Protein AF-A0A2P1PR26-F1 (afdb_monomer_lite)

Structure (mmCIF, N/CA/C/O backbone):
data_AF-A0A2P1PR26-F1
#
_entry.id   AF-A0A2P1PR26-F1
#
loop_
_atom_site.group_PDB
_atom_site.id
_atom_site.type_symbol
_atom_site.label_atom_id
_atom_site.label_alt_id
_atom_site.label_comp_id
_atom_site.label_asym_id
_atom_site.label_entity_id
_atom_site.label_seq_id
_atom_site.pdbx_PDB_ins_code
_atom_site.Cartn_x
_atom_site.Cartn_y
_atom_site.Cartn_z
_atom_site.occupancy
_atom_site.B_iso_or_equiv
_atom_site.auth_seq_id
_atom_site.auth_comp_id
_atom_site.auth_asym_id
_atom_site.auth_atom_id
_atom_site.pdbx_PDB_model_num
ATOM 1 N N . MET A 1 1 ? -4.638 -32.022 19.976 1.00 33.22 1 MET A N 1
ATOM 2 C CA . MET A 1 1 ? -5.809 -31.656 20.800 1.00 33.22 1 MET A CA 1
ATOM 3 C C . MET A 1 1 ? -5.301 -30.823 21.968 1.00 33.22 1 MET A C 1
ATOM 5 O O . MET A 1 1 ? -4.911 -31.381 22.983 1.00 33.22 1 MET A O 1
ATOM 9 N N . SER A 1 2 ? -5.174 -29.509 21.768 1.00 30.62 2 SER A N 1
ATOM 10 C CA . SER A 1 2 ? -4.837 -28.569 22.843 1.00 30.62 2 SER A CA 1
ATOM 11 C C . SER A 1 2 ? -6.122 -28.278 23.609 1.00 30.62 2 SER A C 1
ATOM 13 O O . SER A 1 2 ? -7.135 -27.938 23.000 1.00 30.62 2 SER A O 1
ATOM 15 N N . THR A 1 3 ? -6.115 -28.492 24.920 1.00 32.38 3 THR A N 1
ATOM 16 C CA . THR A 1 3 ? -7.235 -28.175 25.805 1.00 32.38 3 THR A CA 1
ATOM 17 C C . THR A 1 3 ? -7.369 -26.658 25.878 1.00 32.38 3 THR A C 1
ATOM 19 O O . THR A 1 3 ? -6.670 -26.008 26.657 1.00 32.38 3 THR A O 1
ATOM 22 N N . GLY A 1 4 ? -8.224 -26.104 25.015 1.00 33.53 4 GLY A N 1
ATOM 23 C CA . GLY A 1 4 ? -8.530 -24.682 24.958 1.00 33.53 4 GLY A CA 1
ATOM 24 C C . GLY A 1 4 ? -8.942 -24.176 26.334 1.00 33.53 4 GLY A C 1
ATOM 25 O O . GLY A 1 4 ? -9.923 -24.638 26.918 1.00 33.53 4 GLY A O 1
ATOM 26 N N . LYS A 1 5 ? -8.155 -23.239 26.860 1.00 32.62 5 LYS A N 1
ATOM 27 C CA . LYS A 1 5 ? -8.546 -22.401 27.990 1.00 32.62 5 LYS A CA 1
ATOM 28 C C . LYS A 1 5 ? -9.882 -21.750 27.590 1.00 32.62 5 LYS A C 1
ATOM 30 O O . LYS A 1 5 ? -9.947 -21.219 26.483 1.00 32.62 5 LYS A O 1
ATOM 35 N N . PRO A 1 6 ? -10.950 -21.836 28.400 1.00 39.59 6 PRO A N 1
ATOM 36 C CA . PRO A 1 6 ? -12.217 -21.220 28.031 1.00 39.59 6 PRO A CA 1
ATOM 37 C C . PRO A 1 6 ? -11.981 -19.723 27.828 1.00 39.59 6 PRO A C 1
ATOM 39 O O . PRO A 1 6 ? -11.476 -19.065 28.742 1.00 39.59 6 PRO A O 1
ATOM 42 N N . ALA A 1 7 ? -12.299 -19.228 26.628 1.00 46.88 7 ALA A N 1
ATOM 43 C CA . ALA A 1 7 ? -12.240 -17.811 26.299 1.00 46.88 7 ALA A CA 1
ATOM 44 C C . ALA A 1 7 ? -12.967 -17.028 27.395 1.00 46.88 7 ALA A C 1
ATOM 46 O O . ALA A 1 7 ? -14.064 -17.412 27.822 1.00 46.88 7 ALA A O 1
ATOM 47 N N . VAL A 1 8 ? -12.335 -15.974 27.910 1.00 46.16 8 VAL A N 1
ATOM 48 C CA . VAL A 1 8 ? -12.937 -15.162 28.968 1.00 46.16 8 VAL A CA 1
ATOM 49 C C . VAL A 1 8 ? -14.119 -14.414 28.358 1.00 46.16 8 VAL A C 1
ATOM 51 O O . VAL A 1 8 ? -13.965 -13.380 27.721 1.00 46.16 8 VAL A O 1
ATOM 54 N N . THR A 1 9 ? -15.324 -14.954 28.528 1.00 49.69 9 THR A N 1
ATOM 55 C CA . THR A 1 9 ? -16.550 -14.331 28.030 1.00 49.69 9 THR A CA 1
ATOM 56 C C . THR A 1 9 ? -16.823 -13.001 28.733 1.00 49.69 9 THR A C 1
ATOM 58 O O . THR A 1 9 ? -16.789 -12.908 29.963 1.00 49.69 9 THR A O 1
ATOM 61 N N . LEU A 1 10 ? -17.192 -12.004 27.924 1.00 50.94 10 LEU A N 1
ATOM 62 C CA . LEU A 1 10 ? -17.549 -10.612 28.235 1.00 50.94 10 LEU A CA 1
ATOM 63 C C . LEU A 1 10 ? -18.523 -10.384 29.405 1.00 50.94 10 LEU A C 1
ATOM 65 O O . LEU A 1 10 ? -18.622 -9.265 29.901 1.00 50.94 10 LEU A O 1
ATOM 69 N N . SER A 1 11 ? -19.222 -11.412 29.894 1.00 53.81 11 SER A N 1
ATOM 70 C CA . SER A 1 11 ? -20.139 -11.326 31.042 1.00 53.81 11 SER A CA 1
ATOM 71 C C . SER A 1 11 ? -19.455 -10.963 32.374 1.00 53.81 11 SER A C 1
ATOM 73 O O . SER A 1 11 ? -20.110 -10.971 33.415 1.00 53.81 11 SER A O 1
ATOM 75 N N . ARG A 1 12 ? -18.141 -10.694 32.367 1.00 53.62 12 ARG A N 1
ATOM 76 C CA . ARG A 1 12 ? -17.343 -10.280 33.530 1.00 53.62 12 ARG A CA 1
ATOM 77 C C . ARG A 1 12 ? -16.751 -8.868 33.429 1.00 53.62 12 ARG A C 1
ATOM 79 O O . ARG A 1 12 ? -16.277 -8.376 34.446 1.00 53.62 12 ARG A O 1
ATOM 86 N N . LEU A 1 13 ? -16.801 -8.208 32.267 1.00 61.81 13 LEU A N 1
ATOM 87 C CA . LEU A 1 13 ? -16.310 -6.832 32.099 1.00 61.81 13 LEU A CA 1
ATOM 88 C C . LEU A 1 13 ? -17.383 -5.843 32.584 1.00 61.81 13 LEU A C 1
ATOM 90 O O . LEU A 1 13 ? -18.124 -5.272 31.789 1.00 61.81 13 LEU A O 1
ATOM 94 N N . ASN A 1 14 ? -17.510 -5.707 33.906 1.00 64.62 14 ASN A N 1
ATOM 95 C CA . ASN A 1 14 ? -18.447 -4.772 34.548 1.00 64.62 14 ASN A CA 1
ATOM 96 C C . ASN A 1 14 ? -17.747 -3.527 35.115 1.00 64.62 14 ASN A C 1
ATOM 98 O O . ASN A 1 14 ? -18.415 -2.618 35.603 1.00 64.62 14 ASN A O 1
ATOM 102 N N . HIS A 1 15 ? -16.415 -3.493 35.080 1.00 76.81 15 HIS A N 1
ATOM 103 C CA . HIS A 1 15 ? -15.617 -2.365 35.539 1.00 76.81 15 HIS A CA 1
ATOM 104 C C . HIS A 1 15 ? -15.183 -1.525 34.342 1.00 76.81 15 HIS A C 1
ATOM 106 O O . HIS A 1 15 ? -14.736 -2.077 33.336 1.00 76.81 15 HIS A O 1
ATOM 112 N N . SER A 1 16 ? -15.317 -0.198 34.452 1.00 80.12 16 SER A N 1
ATOM 113 C CA . SER A 1 16 ? -14.975 0.724 33.367 1.00 80.12 16 SER A CA 1
ATOM 114 C C . SER A 1 16 ? -13.542 0.505 32.897 1.00 80.12 16 SER A C 1
ATOM 116 O O . SER A 1 16 ? -13.341 0.244 31.718 1.00 80.12 16 SER A O 1
ATOM 118 N N . GLY A 1 17 ? -12.579 0.435 33.821 1.00 83.69 17 GLY A N 1
ATOM 119 C CA . GLY A 1 17 ? -11.166 0.186 33.514 1.00 83.69 17 GLY A CA 1
ATOM 120 C C . GLY A 1 17 ? -10.899 -1.021 32.603 1.00 83.69 17 GLY A C 1
ATOM 121 O O . GLY A 1 17 ? -10.114 -0.899 31.664 1.00 83.69 17 GLY A O 1
ATOM 122 N N . ASP A 1 18 ? -11.590 -2.148 32.805 1.00 86.50 18 ASP A N 1
ATOM 123 C CA . ASP A 1 18 ? -11.387 -3.337 31.968 1.00 86.50 18 ASP A CA 1
ATOM 124 C C . ASP A 1 18 ? -11.965 -3.142 30.551 1.00 86.50 18 ASP A C 1
ATOM 126 O O . ASP A 1 18 ? -11.396 -3.623 29.571 1.00 86.50 18 ASP A O 1
ATOM 130 N N . ILE A 1 19 ? -13.076 -2.404 30.420 1.00 87.69 19 ILE A N 1
ATOM 131 C CA . ILE A 1 19 ? -13.671 -2.046 29.120 1.00 87.69 19 ILE A CA 1
ATOM 132 C C . ILE A 1 19 ? -12.750 -1.094 28.355 1.00 87.69 19 ILE A C 1
ATOM 134 O O . ILE A 1 19 ? -12.539 -1.298 27.161 1.00 87.69 19 ILE A O 1
ATOM 138 N N . ILE A 1 20 ? -12.174 -0.092 29.031 1.00 88.94 20 ILE A N 1
ATOM 139 C CA . ILE A 1 20 ? -11.206 0.838 28.431 1.00 88.94 20 ILE A CA 1
ATOM 140 C C . ILE A 1 20 ? -9.972 0.082 27.940 1.00 88.94 20 ILE A C 1
ATOM 142 O O . ILE A 1 20 ? -9.542 0.262 26.802 1.00 88.94 20 ILE A O 1
ATOM 146 N N . GLN A 1 21 ? -9.423 -0.801 28.778 1.00 91.06 21 GLN A N 1
ATOM 147 C CA . GLN A 1 21 ? -8.259 -1.604 28.419 1.00 91.06 21 GLN A CA 1
ATOM 148 C C . GLN A 1 21 ? -8.547 -2.495 27.207 1.00 91.06 21 GLN A C 1
ATOM 150 O O . GLN A 1 21 ? -7.741 -2.541 26.276 1.00 91.06 21 GLN A O 1
ATOM 155 N N . ALA A 1 22 ? -9.698 -3.173 27.198 1.00 93.62 22 ALA A N 1
ATOM 156 C CA . ALA A 1 22 ? -10.130 -3.972 26.061 1.00 93.62 22 ALA A CA 1
ATOM 157 C C . ALA A 1 22 ? -10.267 -3.106 24.802 1.00 93.62 22 ALA A C 1
ATOM 159 O O . ALA A 1 22 ? -9.750 -3.479 23.752 1.00 93.62 22 ALA A O 1
ATOM 160 N N . LEU A 1 23 ? -10.913 -1.940 24.901 1.00 93.94 23 LEU A N 1
ATOM 161 C CA . LEU A 1 23 ? -11.103 -1.028 23.776 1.00 93.94 23 LEU A CA 1
ATOM 162 C C . LEU A 1 23 ? -9.766 -0.570 23.187 1.00 93.94 23 LEU A C 1
ATOM 164 O O . LEU A 1 23 ? -9.585 -0.669 21.980 1.00 93.94 23 LEU A O 1
ATOM 168 N N . HIS A 1 24 ? -8.813 -0.133 24.013 1.00 95.12 24 HIS A N 1
ATOM 169 C CA . HIS A 1 24 ? -7.485 0.269 23.538 1.00 95.12 24 HIS A CA 1
ATOM 170 C C . HIS A 1 24 ? -6.761 -0.877 22.825 1.00 95.12 24 HIS A C 1
ATOM 172 O O . HIS A 1 24 ? -6.172 -0.664 21.768 1.00 95.12 24 HIS A O 1
ATOM 178 N N . ALA A 1 25 ? -6.852 -2.104 23.351 1.00 96.94 25 ALA A N 1
ATOM 179 C CA . ALA A 1 25 ? -6.265 -3.270 22.696 1.00 96.94 25 ALA A CA 1
ATOM 180 C C . ALA A 1 25 ? -6.891 -3.532 21.312 1.00 96.94 25 ALA A C 1
ATOM 182 O O . ALA A 1 25 ? -6.170 -3.831 20.365 1.00 96.94 25 ALA A O 1
ATOM 183 N N . HIS A 1 26 ? -8.208 -3.353 21.170 1.00 98.19 26 HIS A N 1
ATOM 184 C CA . HIS A 1 26 ? -8.902 -3.503 19.887 1.00 98.19 26 HIS A CA 1
ATOM 185 C C . HIS A 1 26 ? -8.600 -2.363 18.908 1.00 98.19 26 HIS A C 1
ATOM 187 O O . HIS A 1 26 ? -8.410 -2.617 17.725 1.00 98.19 26 HIS A O 1
ATOM 193 N N . LEU A 1 27 ? -8.498 -1.122 19.393 1.00 97.81 27 LEU A N 1
ATOM 194 C CA . LEU A 1 27 ? -8.115 0.038 18.583 1.00 97.81 27 LEU A CA 1
ATOM 195 C C . LEU A 1 27 ? -6.685 -0.096 18.037 1.00 97.81 27 LEU A C 1
ATOM 197 O O . LEU A 1 27 ? -6.436 0.216 16.874 1.00 97.81 27 LEU A O 1
ATOM 201 N N . SER A 1 28 ? -5.753 -0.610 18.845 1.00 98.06 28 SER A N 1
ATOM 202 C CA . SER A 1 28 ? -4.417 -0.973 18.363 1.00 98.06 28 SER A CA 1
ATOM 203 C C . SER A 1 28 ? -4.467 -2.123 17.356 1.00 98.06 28 SER A C 1
ATOM 205 O O . SER A 1 28 ? -3.770 -2.070 16.348 1.00 98.06 28 SER A O 1
ATOM 207 N N . ALA A 1 29 ? -5.303 -3.136 17.599 1.00 98.44 29 ALA A N 1
ATOM 208 C CA . ALA A 1 29 ? -5.420 -4.306 16.733 1.00 98.44 29 ALA A CA 1
ATOM 209 C C . ALA A 1 29 ? -5.960 -3.981 15.338 1.00 98.44 29 ALA A C 1
ATOM 211 O O . ALA A 1 29 ? -5.406 -4.478 14.360 1.00 98.44 29 ALA A O 1
ATOM 212 N N . ILE A 1 30 ? -6.982 -3.119 15.228 1.00 98.44 30 ILE A N 1
ATOM 213 C CA . ILE A 1 30 ? -7.450 -2.663 13.912 1.00 98.44 30 ILE A CA 1
ATOM 214 C C . ILE A 1 30 ? -6.331 -1.913 13.181 1.00 98.44 30 ILE A C 1
ATOM 216 O O . ILE A 1 30 ? -6.073 -2.198 12.029 1.00 98.44 30 ILE A O 1
ATOM 220 N N . CYS A 1 31 ? -5.551 -1.052 13.842 1.00 98.62 31 CYS A N 1
ATOM 221 C CA . CYS A 1 31 ? -4.418 -0.402 13.168 1.00 98.62 31 CYS A CA 1
ATOM 222 C C . CYS A 1 31 ? -3.338 -1.410 12.736 1.00 98.62 31 CYS A C 1
ATOM 224 O O . CYS A 1 31 ? -2.743 -1.266 11.671 1.00 98.62 31 CYS A O 1
ATOM 226 N N . ALA A 1 32 ? -3.073 -2.424 13.561 1.00 98.19 32 ALA A N 1
ATOM 227 C CA . ALA A 1 32 ? -2.062 -3.434 13.287 1.00 98.19 32 ALA A CA 1
ATOM 228 C C . ALA A 1 32 ? -2.414 -4.319 12.085 1.00 98.19 32 ALA A C 1
ATOM 230 O O . ALA A 1 32 ? -1.528 -4.580 11.270 1.00 98.19 32 ALA A O 1
ATOM 231 N N . VAL A 1 33 ? -3.671 -4.768 11.963 1.00 98.00 33 VAL A N 1
ATOM 232 C CA . VAL A 1 33 ? -4.089 -5.613 10.833 1.00 98.00 33 VAL A CA 1
ATOM 233 C C . VAL A 1 33 ? -4.034 -4.834 9.516 1.00 98.00 33 VAL A C 1
ATOM 235 O O . VAL A 1 33 ? -3.383 -5.306 8.589 1.00 98.00 33 VAL A O 1
ATOM 238 N N . GLU A 1 34 ? -4.553 -3.599 9.482 1.00 98.31 34 GLU A N 1
ATOM 239 C CA . GLU A 1 34 ? -4.516 -2.733 8.287 1.00 98.31 34 GLU A CA 1
ATOM 240 C C . GLU A 1 34 ? -3.081 -2.358 7.880 1.00 98.31 34 GLU A C 1
ATOM 242 O O . GLU A 1 34 ? -2.762 -2.176 6.708 1.00 98.31 34 GLU A O 1
ATOM 247 N N . PHE A 1 35 ? -2.164 -2.215 8.843 1.00 97.88 35 PHE A N 1
ATOM 248 C CA . PHE A 1 35 ? -0.763 -1.974 8.506 1.00 97.88 35 PHE A CA 1
ATOM 249 C C . PHE A 1 35 ? -0.066 -3.237 7.991 1.00 97.88 35 PHE A C 1
ATOM 251 O O . PHE A 1 35 ? 0.737 -3.150 7.064 1.00 97.88 35 PHE A O 1
ATOM 258 N N . TYR A 1 36 ? -0.357 -4.407 8.567 1.00 97.44 36 TYR A N 1
ATOM 259 C CA . TYR A 1 36 ? 0.249 -5.678 8.161 1.00 97.44 36 TYR A CA 1
ATOM 260 C C . TYR A 1 36 ? -0.079 -6.038 6.704 1.00 97.44 36 TYR A C 1
ATOM 262 O O . TYR A 1 36 ? 0.784 -6.543 5.979 1.00 97.44 36 TYR A O 1
ATOM 270 N N . THR A 1 37 ? -1.300 -5.755 6.247 1.00 97.75 37 THR A N 1
ATOM 271 C CA . THR A 1 37 ? -1.731 -6.028 4.869 1.00 97.75 37 THR A CA 1
ATOM 272 C C . THR A 1 37 ? -0.961 -5.193 3.844 1.00 97.75 37 THR A C 1
ATOM 274 O O . THR A 1 37 ? -0.640 -5.703 2.772 1.00 97.75 37 THR A O 1
ATOM 277 N N . ILE A 1 38 ? -0.546 -3.958 4.161 1.00 97.38 38 ILE A N 1
ATOM 278 C CA . ILE A 1 38 ? 0.133 -3.066 3.203 1.00 97.38 38 ILE A CA 1
ATOM 279 C C . ILE A 1 38 ? 1.434 -3.685 2.633 1.00 97.38 38 ILE A C 1
ATOM 281 O O . ILE A 1 38 ? 1.502 -3.870 1.411 1.00 97.38 38 ILE A O 1
ATOM 285 N N . PRO A 1 39 ? 2.474 -4.046 3.423 1.00 97.19 39 PRO A N 1
ATOM 286 C CA . PRO A 1 39 ? 3.694 -4.643 2.872 1.00 97.19 39 PRO A CA 1
ATOM 287 C C . PRO A 1 39 ? 3.450 -6.003 2.212 1.00 97.19 39 PRO A C 1
ATOM 289 O O . PRO A 1 39 ? 4.059 -6.301 1.178 1.00 97.19 39 PRO A O 1
ATOM 292 N N . LEU A 1 40 ? 2.530 -6.806 2.758 1.00 97.25 40 LEU A N 1
ATOM 293 C CA . LEU A 1 40 ? 2.134 -8.092 2.184 1.00 97.25 40 LEU A CA 1
ATOM 294 C C . LEU A 1 40 ? 1.559 -7.911 0.770 1.00 97.25 40 LEU A C 1
ATOM 296 O O . LEU A 1 40 ? 2.005 -8.559 -0.181 1.00 97.25 40 LEU A O 1
ATOM 300 N N . TYR A 1 41 ? 0.613 -6.985 0.612 1.00 97.75 41 TYR A N 1
ATOM 301 C CA . TYR A 1 41 ? -0.133 -6.784 -0.628 1.00 97.75 41 TYR A CA 1
ATOM 302 C C . TYR A 1 41 ? 0.738 -6.107 -1.683 1.00 97.75 41 TYR A C 1
ATOM 304 O O . TYR A 1 41 ? 0.677 -6.476 -2.860 1.00 97.75 41 TYR A O 1
ATOM 312 N N . LEU A 1 42 ? 1.593 -5.157 -1.282 1.00 96.69 42 LEU A N 1
ATOM 313 C CA . LEU A 1 42 ? 2.578 -4.545 -2.176 1.00 96.69 42 LEU A CA 1
ATOM 314 C C . LEU A 1 42 ? 3.603 -5.574 -2.666 1.00 96.69 42 LEU A C 1
ATOM 316 O O . LEU A 1 42 ? 3.912 -5.590 -3.857 1.00 96.69 42 LEU A O 1
ATOM 320 N N . THR A 1 43 ? 4.081 -6.465 -1.793 1.00 97.12 43 THR A N 1
ATOM 321 C CA . THR A 1 43 ? 5.044 -7.513 -2.171 1.00 97.12 43 THR A CA 1
ATOM 322 C C . THR A 1 43 ? 4.473 -8.460 -3.215 1.00 97.12 43 THR A C 1
ATOM 324 O O . THR A 1 43 ? 5.103 -8.673 -4.254 1.00 97.12 43 THR A O 1
ATOM 327 N N . ALA A 1 44 ? 3.254 -8.951 -2.985 1.00 96.56 44 ALA A N 1
ATOM 328 C CA . ALA A 1 44 ? 2.531 -9.774 -3.944 1.00 96.56 44 ALA A CA 1
ATOM 329 C C . ALA A 1 44 ? 2.300 -9.013 -5.262 1.00 96.56 44 ALA A C 1
ATOM 331 O O . ALA A 1 44 ? 2.679 -9.478 -6.339 1.00 96.56 44 ALA A O 1
ATOM 332 N N . THR A 1 45 ? 1.751 -7.800 -5.186 1.00 94.25 45 THR A N 1
ATOM 333 C CA . THR A 1 45 ? 1.396 -6.969 -6.349 1.00 94.25 45 THR A CA 1
ATOM 334 C C . THR A 1 45 ? 2.587 -6.609 -7.233 1.00 94.25 45 THR A C 1
ATOM 336 O O . THR A 1 45 ? 2.440 -6.528 -8.449 1.00 94.25 45 THR A O 1
ATOM 339 N N . TYR A 1 46 ? 3.768 -6.389 -6.663 1.00 93.38 46 TYR A N 1
ATOM 340 C CA . TYR A 1 46 ? 4.963 -6.007 -7.419 1.00 93.38 46 TYR A CA 1
ATOM 341 C C . TYR A 1 46 ? 5.829 -7.196 -7.864 1.00 93.38 46 TYR A C 1
ATOM 343 O O . TYR A 1 46 ? 6.914 -6.990 -8.400 1.00 93.38 46 TYR A O 1
ATOM 351 N N . SER A 1 47 ? 5.341 -8.431 -7.717 1.00 94.56 47 SER A N 1
ATOM 352 C CA . SER A 1 47 ? 6.056 -9.655 -8.120 1.00 94.56 47 SER A CA 1
ATOM 353 C C . SER A 1 47 ? 6.078 -9.954 -9.626 1.00 94.56 47 SER A C 1
ATOM 355 O O . SER A 1 47 ? 6.638 -10.968 -10.046 1.00 94.56 47 SER A O 1
ATOM 357 N N . PHE A 1 48 ? 5.478 -9.099 -10.457 1.00 85.31 48 PHE A N 1
ATOM 358 C CA . PHE A 1 48 ? 5.461 -9.262 -11.914 1.00 85.31 48 PHE A CA 1
ATOM 359 C C . PHE A 1 48 ? 6.879 -9.160 -12.498 1.00 85.31 48 PHE A C 1
ATOM 361 O O . PHE A 1 48 ? 7.665 -8.301 -12.096 1.00 85.31 48 PHE A O 1
ATOM 368 N N . SER A 1 49 ? 7.193 -10.017 -13.469 1.00 77.81 49 SER A N 1
ATOM 369 C CA . SER A 1 49 ? 8.472 -10.005 -14.184 1.00 77.81 49 SER A CA 1
ATOM 370 C C . SER A 1 49 ? 8.550 -8.856 -15.186 1.00 77.81 49 SER A C 1
ATOM 372 O O . SER A 1 49 ? 7.525 -8.320 -15.632 1.00 77.81 49 SER A O 1
ATOM 374 N N . VAL A 1 50 ? 9.769 -8.519 -15.616 1.00 67.44 50 VAL A N 1
ATOM 375 C CA . VAL A 1 50 ? 9.991 -7.496 -16.654 1.00 67.44 50 VAL A CA 1
ATOM 376 C C . VAL A 1 50 ? 9.308 -7.885 -17.970 1.00 67.44 50 VAL A C 1
ATOM 378 O O . VAL A 1 50 ? 8.751 -7.033 -18.667 1.00 67.44 50 VAL A O 1
ATOM 381 N N . ALA A 1 51 ? 9.274 -9.183 -18.283 1.00 65.19 51 ALA A N 1
ATOM 382 C CA . ALA A 1 51 ? 8.703 -9.705 -19.519 1.00 65.19 51 ALA A CA 1
ATOM 383 C C . ALA A 1 51 ? 7.201 -9.408 -19.675 1.00 65.19 51 ALA A C 1
ATOM 385 O O . ALA A 1 51 ? 6.715 -9.316 -20.803 1.00 65.19 51 ALA A O 1
ATOM 386 N N . THR A 1 52 ? 6.461 -9.213 -18.579 1.00 71.12 52 THR A N 1
ATOM 387 C CA . THR A 1 52 ? 5.014 -8.925 -18.631 1.00 71.12 52 THR A CA 1
ATOM 388 C C . THR A 1 52 ? 4.677 -7.641 -19.381 1.00 71.12 52 THR A C 1
ATOM 390 O O . THR A 1 52 ? 3.639 -7.580 -20.042 1.00 71.12 52 THR A O 1
ATOM 393 N N . GLY A 1 53 ? 5.581 -6.656 -19.369 1.00 65.44 53 GLY A N 1
ATOM 394 C CA . GLY A 1 53 ? 5.439 -5.420 -20.139 1.00 65.44 53 GLY A CA 1
ATOM 395 C C . GLY A 1 53 ? 5.441 -5.625 -21.658 1.00 65.44 53 GLY A C 1
ATOM 396 O O . GLY A 1 53 ? 4.995 -4.741 -22.383 1.00 65.44 53 GLY A O 1
ATOM 397 N N . ASN A 1 54 ? 5.896 -6.787 -22.144 1.00 61.91 54 ASN A N 1
ATOM 398 C CA . ASN A 1 54 ? 5.940 -7.116 -23.571 1.00 61.91 54 ASN A CA 1
ATOM 399 C C . ASN A 1 54 ? 4.638 -7.735 -24.093 1.00 61.91 54 ASN A C 1
ATOM 401 O O . ASN A 1 54 ? 4.443 -7.819 -25.306 1.00 61.91 54 ASN A O 1
ATOM 405 N N . SER A 1 55 ? 3.742 -8.185 -23.208 1.00 71.50 55 SER A N 1
ATOM 406 C CA . SER A 1 55 ? 2.434 -8.666 -23.647 1.00 71.50 55 SER A CA 1
ATOM 407 C C . SER A 1 55 ? 1.615 -7.492 -24.177 1.00 71.50 55 SER A C 1
ATOM 409 O O . SER A 1 55 ? 1.589 -6.416 -23.585 1.00 71.50 55 SER A O 1
ATOM 411 N N . SER A 1 56 ? 0.909 -7.693 -25.287 1.00 74.19 56 SER A N 1
ATOM 412 C CA . SER A 1 56 ? -0.038 -6.707 -25.830 1.00 74.19 56 SER A CA 1
ATOM 413 C C . SER A 1 56 ? -1.487 -7.183 -25.714 1.00 74.19 56 SER A C 1
ATOM 415 O O . SER A 1 56 ? -2.399 -6.508 -26.205 1.00 74.19 56 SER A O 1
ATOM 417 N N . TYR A 1 57 ? -1.702 -8.328 -25.049 1.00 81.19 57 TYR A N 1
ATOM 418 C CA . TYR A 1 57 ? -2.996 -8.987 -24.941 1.00 81.19 57 TYR A CA 1
ATOM 419 C C . TYR A 1 57 ? -4.044 -8.063 -24.327 1.00 81.19 57 TYR A C 1
ATOM 421 O O . TYR A 1 57 ? -3.912 -7.603 -23.191 1.00 81.19 57 TYR A O 1
ATOM 429 N N . GLN A 1 58 ? -5.091 -7.797 -25.103 1.00 85.00 58 GLN A N 1
ATOM 430 C CA . GLN A 1 58 ? -6.176 -6.908 -24.722 1.00 85.00 58 GLN A CA 1
ATOM 431 C C . GLN A 1 58 ? -7.284 -7.701 -24.035 1.00 85.00 58 GLN A C 1
ATOM 433 O O . GLN A 1 58 ? -7.996 -8.470 -24.676 1.00 85.00 58 GLN A O 1
ATOM 438 N N . TYR A 1 59 ? -7.455 -7.455 -22.746 1.00 82.75 59 TYR A N 1
ATOM 439 C CA . TYR A 1 59 ? -8.502 -8.006 -21.907 1.00 82.75 59 TYR A CA 1
ATOM 440 C C . TYR A 1 59 ? -9.661 -7.016 -21.766 1.00 82.75 59 TYR A C 1
ATOM 442 O O . TYR A 1 59 ? -9.456 -5.805 -21.640 1.00 82.75 59 TYR A O 1
ATOM 450 N N . VAL A 1 60 ? -10.888 -7.537 -21.784 1.00 83.38 60 VAL A N 1
ATOM 451 C CA . VAL A 1 60 ? -12.097 -6.779 -21.451 1.00 83.38 60 VAL A CA 1
ATOM 452 C C . VAL A 1 60 ? -12.558 -7.263 -20.080 1.00 83.38 60 VAL A C 1
ATOM 454 O O . VAL A 1 60 ? -13.141 -8.347 -20.000 1.00 83.38 60 VAL A O 1
ATOM 457 N N . PRO A 1 61 ? -12.299 -6.512 -18.997 1.00 76.88 61 PRO A N 1
ATOM 458 C CA . PRO A 1 61 ? -12.787 -6.910 -17.685 1.00 76.88 61 PRO A CA 1
ATOM 459 C C . PRO A 1 61 ? -14.311 -6.986 -17.683 1.00 76.88 61 PRO A C 1
ATOM 461 O O . PRO A 1 61 ? -15.000 -6.085 -18.162 1.00 76.88 61 PRO A O 1
ATOM 464 N N . LYS A 1 62 ? -14.831 -8.080 -17.124 1.00 73.75 62 LYS A N 1
ATOM 465 C CA . LYS A 1 62 ? -16.275 -8.283 -16.932 1.00 73.75 62 LYS A CA 1
ATOM 466 C C . LYS A 1 62 ? -16.848 -7.382 -15.834 1.00 73.75 62 LYS A C 1
ATOM 468 O O . LYS A 1 62 ? -18.047 -7.142 -15.793 1.00 73.75 62 LYS A O 1
ATOM 473 N N . GLU A 1 63 ? -15.973 -6.886 -14.971 1.00 69.81 63 GLU A N 1
ATOM 474 C CA . GLU A 1 63 ? -16.257 -6.089 -13.786 1.00 69.81 63 GLU A CA 1
ATOM 475 C C . GLU A 1 63 ? -15.612 -4.701 -13.947 1.00 69.81 63 GLU A C 1
ATOM 477 O O . GLU A 1 63 ? -14.389 -4.559 -13.999 1.00 69.81 63 GLU A O 1
ATOM 482 N N . ASN A 1 64 ? -16.443 -3.670 -14.105 1.00 69.50 64 ASN A N 1
ATOM 483 C CA . ASN A 1 64 ? -16.011 -2.277 -14.056 1.00 69.50 64 ASN A CA 1
ATOM 484 C C . ASN A 1 64 ? -17.139 -1.425 -13.481 1.00 69.50 64 ASN A C 1
ATOM 486 O O . ASN A 1 64 ? -18.221 -1.327 -14.065 1.00 69.50 64 ASN A O 1
ATOM 490 N N . CYS A 1 65 ? -16.848 -0.768 -12.366 1.00 74.12 65 CYS A N 1
ATOM 491 C CA . CYS A 1 65 ? -17.781 0.068 -11.619 1.00 74.12 65 CYS A CA 1
ATOM 492 C C . CYS A 1 65 ? -18.325 1.247 -12.425 1.00 74.12 65 CYS A C 1
ATOM 494 O O . CYS A 1 65 ? -19.439 1.706 -12.199 1.00 74.12 65 CYS A O 1
ATOM 496 N N . ASN A 1 66 ? -17.565 1.694 -13.425 1.00 68.44 66 ASN A N 1
ATOM 497 C CA . ASN A 1 66 ? -17.946 2.801 -14.295 1.00 68.44 66 ASN A CA 1
ATOM 498 C C . ASN A 1 66 ? -18.646 2.341 -15.588 1.00 68.44 66 ASN A C 1
ATOM 500 O O . ASN A 1 66 ? -18.785 3.131 -16.521 1.00 68.44 66 ASN A O 1
ATOM 504 N N . GLY A 1 67 ? -19.031 1.061 -15.696 1.00 62.09 67 GLY A N 1
ATOM 505 C CA . GLY A 1 67 ? -19.705 0.505 -16.878 1.00 62.09 67 GLY A CA 1
ATOM 506 C C . GLY A 1 67 ? -18.845 0.481 -18.151 1.00 62.09 67 GLY A C 1
ATOM 507 O O . GLY A 1 67 ? -19.351 0.221 -19.241 1.00 62.09 67 GLY A O 1
ATOM 508 N N . GLY A 1 68 ? -17.544 0.768 -18.036 1.00 59.34 68 GLY A N 1
ATOM 509 C CA . GLY A 1 68 ? -16.621 0.819 -19.163 1.00 59.34 68 GLY A CA 1
ATOM 510 C C . GLY A 1 68 ? -16.072 -0.560 -19.528 1.00 59.34 68 GLY A C 1
ATOM 511 O O . GLY A 1 68 ? -15.325 -1.160 -18.764 1.00 59.34 68 GLY A O 1
ATOM 512 N N . SER A 1 69 ? -16.348 -1.037 -20.738 1.00 62.12 69 SER A N 1
ATOM 513 C CA . SER A 1 69 ? -15.752 -2.257 -21.305 1.00 62.12 69 SER A CA 1
ATOM 514 C C . SER A 1 69 ? -14.484 -1.961 -22.122 1.00 62.12 69 SER A C 1
ATOM 516 O O . SER A 1 69 ? -14.240 -2.584 -23.159 1.00 62.12 69 SER A O 1
ATOM 518 N N . SER A 1 70 ? -13.701 -0.950 -21.726 1.00 68.25 70 SER A N 1
ATOM 519 C CA . SER A 1 70 ? -12.494 -0.576 -22.464 1.00 68.25 70 SER A CA 1
ATOM 520 C C . SER A 1 70 ? -11.458 -1.691 -22.377 1.00 68.25 70 SER A C 1
ATOM 522 O O . SER A 1 70 ? -11.103 -2.136 -21.284 1.00 68.25 70 SER A O 1
ATOM 524 N N . LYS A 1 71 ? -10.962 -2.110 -23.542 1.00 80.06 71 LYS A N 1
ATOM 525 C CA . LYS A 1 71 ? -9.831 -3.029 -23.656 1.00 80.06 71 LYS A CA 1
ATOM 526 C C . LYS A 1 71 ? -8.612 -2.448 -22.943 1.00 80.06 71 LYS A C 1
ATOM 528 O O . LYS A 1 71 ? -8.301 -1.271 -23.121 1.00 80.06 71 LYS A O 1
ATOM 533 N N . GLN A 1 72 ? -7.934 -3.276 -22.164 1.00 78.38 72 GLN A N 1
ATOM 534 C CA . GLN A 1 72 ? -6.672 -2.932 -21.517 1.00 78.38 72 GLN A CA 1
ATOM 535 C C . GLN A 1 72 ? -5.737 -4.136 -21.500 1.00 78.38 72 GLN A C 1
ATOM 537 O O . GLN A 1 72 ? -6.178 -5.270 -21.663 1.00 78.38 72 GLN A O 1
ATOM 542 N N . ASN A 1 73 ? -4.444 -3.905 -21.289 1.00 84.19 73 ASN A N 1
ATOM 543 C CA . ASN A 1 73 ? -3.491 -4.998 -21.130 1.00 84.19 73 ASN A CA 1
ATOM 544 C C . ASN A 1 73 ? -3.862 -5.875 -19.912 1.00 84.19 73 ASN A C 1
ATOM 546 O O . ASN A 1 73 ? -4.129 -5.337 -18.835 1.00 84.19 73 ASN A O 1
ATOM 550 N N . LEU A 1 74 ? -3.872 -7.206 -20.074 1.00 86.62 74 LEU A N 1
ATOM 551 C CA . LEU A 1 74 ? -4.271 -8.131 -19.002 1.00 86.62 74 LEU A CA 1
ATOM 552 C C . LEU A 1 74 ? -3.370 -8.032 -17.765 1.00 86.62 74 LEU A C 1
ATOM 554 O O . LEU A 1 74 ? -3.875 -7.876 -16.659 1.00 86.62 74 LEU A O 1
ATOM 558 N N . PHE A 1 75 ? -2.047 -8.107 -17.927 1.00 84.81 75 PHE A N 1
ATOM 559 C CA . PHE A 1 75 ? -1.123 -8.082 -16.788 1.00 84.81 75 PHE A CA 1
ATOM 560 C C . PHE A 1 75 ? -1.137 -6.731 -16.072 1.00 84.81 75 PHE A C 1
ATOM 562 O O . PHE A 1 75 ? -1.103 -6.690 -14.843 1.00 84.81 75 PHE A O 1
ATOM 569 N N . PHE A 1 76 ? -1.303 -5.636 -16.820 1.00 82.06 76 PHE A N 1
ATOM 570 C CA . PHE A 1 76 ? -1.578 -4.326 -16.242 1.00 82.06 76 PHE A CA 1
ATOM 571 C C . PHE A 1 76 ? -2.865 -4.349 -15.417 1.00 82.06 76 PHE A C 1
ATOM 573 O O . PHE A 1 76 ? -2.849 -3.908 -14.275 1.00 82.06 76 PHE A O 1
ATOM 580 N N . TRP A 1 77 ? -3.963 -4.901 -15.940 1.00 86.50 77 TRP A N 1
ATOM 581 C CA . TRP A 1 77 ? -5.212 -5.001 -15.184 1.00 86.50 77 TRP A CA 1
ATOM 582 C C . TRP A 1 77 ? -5.057 -5.808 -13.892 1.00 86.50 77 TRP A C 1
ATOM 584 O O . TRP A 1 77 ? -5.487 -5.326 -12.847 1.00 86.50 77 TRP A O 1
ATOM 594 N N . ILE A 1 78 ? -4.407 -6.979 -13.939 1.00 90.00 78 ILE A N 1
ATOM 595 C CA . ILE A 1 78 ? -4.164 -7.823 -12.754 1.00 90.00 78 ILE A CA 1
ATOM 596 C C . ILE A 1 78 ? -3.382 -7.022 -11.702 1.00 90.00 78 ILE A C 1
ATOM 598 O O . ILE A 1 78 ? -3.824 -6.921 -10.558 1.00 90.00 78 ILE A O 1
ATOM 602 N N . GLN A 1 79 ? -2.273 -6.388 -12.101 1.00 87.81 79 GLN A N 1
ATOM 603 C CA . GLN A 1 79 ? -1.449 -5.582 -11.198 1.00 87.81 79 GLN A CA 1
ATOM 604 C C . GLN A 1 79 ? -2.210 -4.374 -10.638 1.00 87.81 79 GLN A C 1
ATOM 606 O O . GLN A 1 79 ? -2.116 -4.080 -9.453 1.00 87.81 79 GLN A O 1
ATOM 611 N N . GLN A 1 80 ? -2.944 -3.634 -11.473 1.00 85.75 80 GLN A N 1
ATOM 612 C CA . GLN A 1 80 ? -3.667 -2.444 -11.022 1.00 85.75 80 GLN A CA 1
ATOM 613 C C . GLN A 1 80 ? -4.824 -2.795 -10.090 1.00 85.75 80 GLN A C 1
ATOM 615 O O . GLN A 1 80 ? -5.059 -2.076 -9.120 1.00 85.75 80 GLN A O 1
ATOM 620 N N . LYS A 1 81 ? -5.510 -3.911 -10.355 1.00 91.31 81 LYS A N 1
ATOM 621 C CA . LYS A 1 81 ? -6.578 -4.409 -9.495 1.00 91.31 81 LYS A CA 1
ATOM 622 C C . LYS A 1 81 ? -6.034 -4.805 -8.123 1.00 91.31 81 LYS A C 1
ATOM 624 O O . LYS A 1 81 ? -6.602 -4.363 -7.131 1.00 91.31 81 LYS A O 1
ATOM 629 N N . SER A 1 82 ? -4.917 -5.532 -8.033 1.00 94.88 82 SER A N 1
ATOM 630 C CA . SER A 1 82 ? -4.316 -5.858 -6.729 1.00 94.88 82 SER A CA 1
ATOM 631 C C . SER A 1 82 ? -3.709 -4.628 -6.034 1.00 94.88 82 SER A C 1
ATOM 633 O O . SER A 1 82 ? -3.895 -4.444 -4.835 1.00 94.88 82 SER A O 1
ATOM 635 N N . LEU A 1 83 ? -3.071 -3.718 -6.784 1.00 91.94 83 LEU A N 1
ATOM 636 C CA . LEU A 1 83 ? -2.531 -2.462 -6.245 1.00 91.94 83 LEU A CA 1
ATOM 637 C C . LEU A 1 83 ? -3.622 -1.565 -5.651 1.00 91.94 83 LEU A C 1
ATOM 639 O O . LEU A 1 83 ? -3.375 -0.880 -4.661 1.00 91.94 83 LEU A O 1
ATOM 643 N N . SER A 1 84 ? -4.817 -1.558 -6.252 1.00 93.00 84 SER A N 1
ATOM 644 C CA . SER A 1 84 ? -5.950 -0.776 -5.746 1.00 93.00 84 SER A CA 1
ATOM 645 C C . SER A 1 84 ? -6.332 -1.162 -4.316 1.00 93.00 84 SER A C 1
ATOM 647 O O . SER A 1 84 ? -6.695 -0.283 -3.539 1.00 93.00 84 SER A O 1
ATOM 649 N N . VAL A 1 85 ? -6.188 -2.448 -3.970 1.00 97.31 85 VAL A N 1
ATOM 650 C CA . VAL A 1 85 ? -6.450 -2.964 -2.624 1.00 97.31 85 VAL A CA 1
ATOM 651 C C . VAL A 1 85 ? -5.392 -2.448 -1.655 1.00 97.31 85 VAL A C 1
ATOM 653 O O . VAL A 1 85 ? -5.737 -1.757 -0.712 1.00 97.31 85 VAL A O 1
ATOM 656 N N . ALA A 1 86 ? -4.099 -2.625 -1.956 1.00 95.88 86 ALA A N 1
ATOM 657 C CA . ALA A 1 86 ? -3.012 -2.133 -1.097 1.00 95.88 86 ALA A CA 1
ATOM 658 C C . ALA A 1 86 ? -3.089 -0.617 -0.803 1.00 95.88 86 ALA A C 1
ATOM 660 O O . ALA A 1 86 ? -2.674 -0.158 0.257 1.00 95.88 86 ALA A O 1
ATOM 661 N N . VAL A 1 87 ? -3.607 0.182 -1.744 1.00 92.69 87 VAL A N 1
ATOM 662 C CA . VAL A 1 87 ? -3.838 1.623 -1.536 1.00 92.69 87 VAL A CA 1
ATOM 663 C C . VAL A 1 87 ? -5.062 1.890 -0.653 1.00 92.69 87 VAL A C 1
ATOM 665 O O . VAL A 1 87 ? -5.081 2.893 0.059 1.00 92.69 87 VAL A O 1
ATOM 668 N N . GLN A 1 88 ? -6.079 1.028 -0.695 1.00 96.25 88 GLN A N 1
ATOM 669 C CA . GLN A 1 88 ? -7.222 1.089 0.215 1.00 96.25 88 GLN A CA 1
ATOM 670 C C . GLN A 1 88 ? -6.842 0.682 1.640 1.00 96.25 88 GLN A C 1
ATOM 672 O O . GLN A 1 88 ? -7.233 1.407 2.545 1.00 96.25 88 GLN A O 1
ATOM 677 N N . GLU A 1 89 ? -5.961 -0.301 1.835 1.00 98.06 89 GLU A N 1
ATOM 678 C CA . GLU A 1 89 ? -5.410 -0.637 3.163 1.00 98.06 89 GLU A CA 1
ATOM 679 C C . GLU A 1 89 ? -4.730 0.573 3.835 1.00 98.06 89 GLU A C 1
ATOM 681 O O . GLU A 1 89 ? -4.902 0.849 5.020 1.00 98.06 89 GLU A O 1
ATOM 686 N N . MET A 1 90 ? -4.009 1.400 3.065 1.00 96.12 90 MET A N 1
ATOM 687 C CA . MET A 1 90 ? -3.430 2.652 3.585 1.00 96.12 90 MET A CA 1
ATOM 688 C C . MET A 1 90 ? -4.510 3.644 4.048 1.00 96.12 90 MET A C 1
ATOM 690 O O . MET A 1 90 ? -4.320 4.371 5.026 1.00 96.12 90 MET A O 1
ATOM 694 N N . TYR A 1 91 ? -5.642 3.696 3.342 1.00 97.12 91 TYR A N 1
ATOM 695 C CA . TYR A 1 91 ? -6.798 4.500 3.737 1.00 97.12 91 TYR A CA 1
ATOM 696 C C . TYR A 1 91 ? -7.505 3.899 4.962 1.00 97.12 91 TYR A C 1
ATOM 698 O O . TYR A 1 91 ? -7.925 4.647 5.847 1.00 97.12 91 TYR A O 1
ATOM 706 N N . HIS A 1 92 ? -7.580 2.573 5.070 1.00 98.38 92 HIS A N 1
ATOM 707 C CA . HIS A 1 92 ? -8.144 1.875 6.226 1.00 98.38 92 HIS A CA 1
ATOM 708 C C . HIS A 1 92 ? -7.321 2.107 7.484 1.00 98.38 92 HIS A C 1
ATOM 710 O O . HIS A 1 92 ? -7.891 2.433 8.522 1.00 98.38 92 HIS A O 1
ATOM 716 N N . LEU A 1 93 ? -5.992 2.099 7.376 1.00 98.25 93 LEU A N 1
ATOM 717 C CA . LEU A 1 93 ? -5.095 2.473 8.466 1.00 98.25 93 LEU A CA 1
ATOM 718 C C . LEU A 1 93 ? -5.357 3.903 8.969 1.00 98.25 93 LEU A C 1
ATOM 720 O O . LEU A 1 93 ? -5.368 4.150 10.178 1.00 98.25 93 LEU A O 1
ATOM 724 N N . GLN A 1 94 ? -5.621 4.849 8.058 1.00 97.44 94 GLN A N 1
ATOM 725 C CA . GLN A 1 94 ? -6.062 6.195 8.436 1.00 97.44 94 GLN A CA 1
ATOM 726 C C . GLN A 1 94 ? -7.410 6.177 9.152 1.00 97.44 94 GLN A C 1
ATOM 728 O O . GLN A 1 94 ? -7.546 6.809 10.200 1.00 97.44 94 GLN A O 1
ATOM 733 N N . CYS A 1 95 ? -8.388 5.437 8.631 1.00 98.00 95 CYS A N 1
ATOM 734 C CA . CYS A 1 95 ? -9.691 5.282 9.270 1.00 98.00 95 CYS A CA 1
ATOM 735 C C . CYS A 1 95 ? -9.553 4.720 10.694 1.00 98.00 95 CYS A C 1
ATOM 737 O O . CYS A 1 95 ? -10.094 5.302 11.633 1.00 98.00 95 CYS A O 1
ATOM 739 N N . ALA A 1 96 ? -8.789 3.640 10.863 1.00 98.31 96 ALA A N 1
ATOM 740 C CA . ALA A 1 96 ? -8.528 2.971 12.133 1.00 98.31 96 ALA A CA 1
ATOM 741 C C . ALA A 1 96 ? -7.882 3.916 13.156 1.00 98.31 96 ALA A C 1
ATOM 743 O O . ALA A 1 96 ? -8.398 4.085 14.265 1.00 98.31 96 ALA A O 1
ATOM 744 N N . SER A 1 97 ? -6.809 4.607 12.755 1.00 97.94 97 SER A N 1
ATOM 745 C CA . SER A 1 97 ? -6.136 5.590 13.608 1.00 97.94 97 SER A CA 1
ATOM 746 C C . SER A 1 97 ? -7.064 6.734 14.006 1.00 97.94 97 SER A C 1
ATOM 748 O O . SER A 1 97 ? -7.021 7.194 15.145 1.00 97.94 97 SER A O 1
ATOM 750 N N . ASN A 1 98 ? -7.896 7.215 13.085 1.00 96.19 98 ASN A N 1
ATOM 751 C CA . ASN A 1 98 ? -8.767 8.361 13.328 1.00 96.19 98 ASN A CA 1
ATOM 752 C C . ASN A 1 98 ? -9.951 8.011 14.228 1.00 96.19 98 ASN A C 1
ATOM 754 O O . ASN A 1 98 ? -10.325 8.827 15.073 1.00 96.19 98 ASN A O 1
ATOM 758 N N . ILE A 1 99 ? -10.470 6.782 14.132 1.00 94.88 99 ILE A N 1
ATOM 759 C CA . ILE A 1 99 ? -11.424 6.224 15.101 1.00 94.88 99 ILE A CA 1
ATOM 760 C C . ILE A 1 99 ? -10.801 6.191 16.503 1.00 94.88 99 ILE A C 1
ATOM 762 O O . ILE A 1 99 ? -11.439 6.632 17.458 1.00 94.88 99 ILE A O 1
ATOM 766 N N . ALA A 1 100 ? -9.560 5.713 16.627 1.00 95.25 100 ALA A N 1
ATOM 767 C CA . ALA A 1 100 ? -8.857 5.644 17.904 1.00 95.25 100 ALA A CA 1
ATOM 768 C C . ALA A 1 100 ? -8.622 7.038 18.515 1.00 95.25 100 ALA A C 1
ATOM 770 O O . ALA A 1 100 ? -9.013 7.304 19.656 1.00 95.25 100 ALA A O 1
ATOM 771 N N . ASN A 1 101 ? -8.073 7.966 17.725 1.00 93.69 101 ASN A N 1
ATOM 772 C CA . ASN A 1 101 ? -7.790 9.328 18.177 1.00 93.69 101 ASN A CA 1
ATOM 773 C C . ASN A 1 101 ? -9.060 10.093 18.570 1.00 93.69 101 ASN A C 1
ATOM 775 O O . ASN A 1 101 ? -9.038 10.873 19.523 1.00 93.69 101 ASN A O 1
ATOM 779 N N . ALA A 1 102 ? -10.187 9.829 17.902 1.00 89.31 102 ALA A N 1
ATOM 780 C CA . ALA A 1 102 ? -11.468 10.448 18.233 1.00 89.31 102 ALA A CA 1
ATOM 781 C C . ALA A 1 102 ? -11.998 10.098 19.628 1.00 89.31 102 ALA A C 1
ATOM 783 O O . ALA A 1 102 ? -12.853 10.814 20.149 1.00 89.31 102 ALA A O 1
ATOM 784 N N . VAL A 1 103 ? -11.493 9.025 20.238 1.00 87.19 103 VAL A N 1
ATOM 785 C CA . VAL A 1 103 ? -11.812 8.644 21.619 1.00 87.19 103 VAL A CA 1
ATOM 786 C C . VAL A 1 103 ? -10.638 8.835 22.570 1.00 87.19 103 VAL A C 1
ATOM 788 O O . VAL A 1 103 ? -10.591 8.238 23.636 1.00 87.19 103 VAL A O 1
ATOM 791 N N . GLY A 1 104 ? -9.682 9.691 22.203 1.00 88.12 104 GLY A N 1
ATOM 792 C CA . GLY A 1 104 ? -8.567 10.063 23.072 1.00 88.12 104 GLY A CA 1
ATOM 793 C C . GLY A 1 104 ? -7.485 8.990 23.210 1.00 88.12 104 GLY A C 1
ATOM 794 O O . GLY A 1 104 ? -6.659 9.090 24.117 1.00 88.12 104 GLY A O 1
ATOM 795 N N . PHE A 1 105 ? -7.461 7.989 22.325 1.00 92.50 105 PHE A N 1
ATOM 796 C CA . PHE A 1 105 ? -6.426 6.960 22.288 1.00 92.50 105 PHE A CA 1
ATOM 797 C C . PHE A 1 105 ? -5.596 7.069 21.007 1.00 92.50 105 PHE A C 1
ATOM 799 O O . PHE A 1 105 ? -6.108 6.861 19.913 1.00 92.50 105 PHE A O 1
ATOM 806 N N . SER A 1 106 ? -4.302 7.356 21.135 1.00 95.19 106 SER A N 1
ATOM 807 C CA . SER A 1 106 ? -3.383 7.352 19.994 1.00 95.19 106 SER A CA 1
ATOM 808 C C . SER A 1 106 ? -2.694 5.992 19.877 1.00 95.19 106 SER A C 1
ATOM 810 O O . SER A 1 106 ? -1.893 5.656 20.757 1.00 95.19 106 SER A O 1
ATOM 812 N N . PRO A 1 107 ? -2.998 5.197 18.836 1.00 95.94 107 PRO A N 1
ATOM 813 C CA . PRO A 1 107 ? -2.407 3.881 18.662 1.00 95.94 107 PRO A CA 1
ATOM 814 C C . PRO A 1 107 ? -0.919 3.992 18.313 1.00 95.94 107 PRO A C 1
ATOM 816 O O . PRO A 1 107 ? -0.441 5.019 17.828 1.00 95.94 107 PRO A O 1
ATOM 819 N N . GLN A 1 108 ? -0.192 2.906 18.559 1.00 95.81 108 GLN A N 1
ATOM 820 C CA . GLN A 1 108 ? 1.198 2.742 18.156 1.00 95.81 108 GLN A CA 1
ATOM 821 C C . GLN A 1 108 ? 1.365 1.345 17.562 1.00 95.81 108 GLN A C 1
ATOM 823 O O . GLN A 1 108 ? 1.024 0.349 18.199 1.00 95.81 108 GLN A O 1
ATOM 828 N N . LEU A 1 109 ? 1.898 1.281 16.348 1.00 97.31 109 LEU A N 1
ATOM 829 C CA . LEU A 1 109 ? 2.270 0.044 15.683 1.00 97.31 109 LEU A CA 1
ATOM 830 C C . LEU A 1 109 ? 3.547 -0.504 16.323 1.00 97.31 109 LEU A C 1
ATOM 832 O O . LEU A 1 109 ? 4.598 0.147 16.298 1.00 97.31 109 LEU A O 1
ATOM 836 N N . ASP A 1 110 ? 3.441 -1.700 16.896 1.00 95.06 110 ASP A N 1
ATOM 837 C CA . ASP A 1 110 ? 4.562 -2.442 17.462 1.00 95.06 110 ASP A CA 1
ATOM 838 C C . ASP A 1 110 ? 5.207 -3.304 16.363 1.00 95.06 110 ASP A C 1
ATOM 840 O O . ASP A 1 110 ? 4.581 -4.241 15.874 1.00 95.06 110 ASP A O 1
ATOM 844 N N . PRO A 1 111 ? 6.458 -3.042 15.954 1.00 94.19 111 PRO A N 1
ATOM 845 C CA . PRO A 1 111 ? 7.101 -3.846 14.921 1.00 94.19 111 PRO A CA 1
ATOM 846 C C . PRO A 1 111 ? 7.285 -5.320 15.314 1.00 94.19 111 PRO A C 1
ATOM 848 O O . PRO A 1 111 ? 7.445 -6.161 14.433 1.00 94.19 111 PRO A O 1
ATOM 851 N N . SER A 1 112 ? 7.273 -5.654 16.611 1.00 92.69 112 SER A N 1
ATOM 852 C CA . SER A 1 112 ? 7.526 -7.018 17.091 1.00 92.69 112 SER A CA 1
ATOM 853 C C . SER A 1 112 ? 6.375 -7.996 16.843 1.00 92.69 112 SER A C 1
ATOM 855 O O . SER A 1 112 ? 6.595 -9.206 16.887 1.00 92.69 112 SER A O 1
ATOM 857 N N . ILE A 1 113 ? 5.168 -7.498 16.547 1.00 91.00 113 ILE A N 1
ATOM 858 C CA . ILE A 1 113 ? 4.004 -8.344 16.245 1.00 91.00 113 ILE A CA 1
ATOM 859 C C . ILE A 1 113 ? 3.909 -8.733 14.763 1.00 91.00 113 ILE A C 1
ATOM 861 O O . ILE A 1 113 ? 3.093 -9.581 14.406 1.00 91.00 113 ILE A O 1
ATOM 865 N N . PHE A 1 114 ? 4.735 -8.143 13.894 1.00 93.38 114 PHE A N 1
ATOM 866 C CA . PHE A 1 114 ? 4.717 -8.409 12.456 1.00 93.38 114 PHE A CA 1
ATOM 867 C C . PHE A 1 114 ? 5.615 -9.598 12.100 1.00 93.38 114 PHE A C 1
ATOM 869 O O . PHE A 1 114 ? 6.695 -9.454 11.529 1.00 93.38 114 PHE A O 1
ATOM 876 N N . ASP A 1 115 ? 5.148 -10.800 12.443 1.00 92.06 115 ASP A N 1
ATOM 877 C CA . ASP A 1 115 ? 5.710 -12.048 11.926 1.00 92.06 115 ASP A CA 1
ATOM 878 C C . ASP A 1 115 ? 5.094 -12.364 10.558 1.00 92.06 115 ASP A C 1
ATOM 880 O O . ASP A 1 115 ? 3.952 -12.810 10.438 1.00 92.06 115 ASP A O 1
ATOM 884 N N . TRP A 1 116 ? 5.870 -12.146 9.499 1.00 92.06 116 TRP A N 1
ATOM 885 C CA . TRP A 1 116 ? 5.442 -12.423 8.128 1.00 92.06 116 TRP A CA 1
ATOM 886 C C . TRP A 1 116 ? 5.220 -13.917 7.850 1.00 92.06 116 TRP A C 1
ATOM 888 O O . TRP A 1 116 ? 4.536 -14.265 6.891 1.00 92.06 116 TRP A O 1
ATOM 898 N N . THR A 1 117 ? 5.800 -14.806 8.662 1.00 89.38 117 THR A N 1
ATOM 899 C CA . THR A 1 117 ? 5.698 -16.267 8.509 1.00 89.38 117 THR A CA 1
ATOM 900 C C . THR A 1 117 ? 4.602 -16.892 9.372 1.00 89.38 117 THR A C 1
ATOM 902 O O . THR A 1 117 ? 4.189 -18.026 9.118 1.00 89.38 117 THR A O 1
ATOM 905 N N . GLY A 1 118 ? 4.142 -16.161 10.386 1.00 90.75 118 GLY A N 1
ATOM 906 C CA . GLY A 1 118 ? 3.103 -16.577 11.316 1.00 90.75 118 GLY A CA 1
ATOM 907 C C . GLY A 1 118 ? 1.683 -16.350 10.785 1.00 90.75 118 GLY A C 1
ATOM 908 O O . GLY A 1 118 ? 1.482 -15.966 9.632 1.00 90.75 118 GLY A O 1
ATOM 909 N N . PRO A 1 119 ? 0.658 -16.618 11.611 1.00 93.75 119 PRO A N 1
ATOM 910 C CA . PRO A 1 119 ? -0.703 -16.172 11.335 1.00 93.75 119 PRO A CA 1
ATOM 911 C C . PRO A 1 119 ? -0.771 -14.651 11.192 1.00 93.75 119 PRO A C 1
ATOM 913 O O . PRO A 1 119 ? 0.005 -13.930 11.822 1.00 93.75 119 PRO A O 1
ATOM 916 N N . VAL A 1 120 ? -1.738 -14.173 10.415 1.00 94.94 120 VAL A N 1
ATOM 917 C CA . VAL A 1 120 ? -1.994 -12.734 10.288 1.00 94.94 120 VAL A CA 1
ATOM 918 C C . VAL A 1 120 ? -2.368 -12.169 11.671 1.00 94.94 120 VAL A C 1
ATOM 920 O O . VAL A 1 120 ? -3.166 -12.795 12.382 1.00 94.94 120 VAL A O 1
ATOM 923 N N . PRO A 1 121 ? -1.802 -11.022 12.100 1.00 94.75 121 PRO A N 1
ATOM 924 C CA . PRO A 1 121 ? -2.107 -10.435 13.400 1.00 94.75 121 PRO A CA 1
ATOM 925 C C . PRO A 1 121 ? -3.614 -10.287 13.614 1.00 94.75 121 PRO A C 1
ATOM 927 O O . PRO A 1 121 ? -4.325 -9.792 12.746 1.00 94.75 121 PRO A O 1
ATOM 930 N N . HIS A 1 122 ? -4.095 -10.739 14.774 1.00 96.56 122 HIS A N 1
ATOM 931 C CA . HIS A 1 122 ? -5.512 -10.717 15.171 1.00 96.56 122 HIS A CA 1
ATOM 932 C C . HIS A 1 122 ? -6.471 -11.592 14.341 1.00 96.56 122 HIS A C 1
ATOM 934 O O . HIS A 1 122 ? -7.633 -11.721 14.727 1.00 96.56 122 HIS A O 1
ATOM 940 N N . LEU A 1 123 ? -5.975 -12.276 13.301 1.00 96.38 123 LEU A N 1
ATOM 941 C CA . LEU A 1 123 ? -6.716 -13.207 12.444 1.00 96.38 123 LEU A CA 1
ATOM 942 C C . LEU A 1 123 ? -6.097 -14.620 12.494 1.00 96.38 123 LEU A C 1
ATOM 944 O O . LEU A 1 123 ? -5.516 -15.093 11.515 1.00 96.38 123 LEU A O 1
ATOM 948 N N . PRO A 1 124 ? -6.183 -15.340 13.631 1.00 94.19 124 PRO A N 1
ATOM 949 C CA . PRO A 1 124 ? -5.483 -16.616 13.818 1.00 94.19 124 PRO A CA 1
ATOM 950 C C . PRO A 1 124 ? -5.953 -17.745 12.884 1.00 94.19 124 PRO A C 1
ATOM 952 O O . PRO A 1 124 ? -5.250 -18.750 12.744 1.00 94.19 124 PRO A O 1
ATOM 955 N N . SER A 1 125 ? -7.137 -17.616 12.278 1.00 92.50 125 SER A N 1
ATOM 956 C CA . SER A 1 125 ? -7.664 -18.546 11.272 1.00 92.50 125 SER A CA 1
ATOM 957 C C . SER A 1 125 ? -6.904 -18.452 9.943 1.00 92.50 125 SER A C 1
ATOM 959 O O . SER A 1 125 ? -6.799 -19.450 9.222 1.00 92.50 125 SER A O 1
ATOM 961 N N . VAL A 1 126 ? -6.314 -17.289 9.648 1.00 94.31 126 VAL A N 1
ATOM 962 C CA . VAL A 1 126 ? -5.586 -17.017 8.412 1.00 94.31 126 VAL A CA 1
ATOM 963 C C . VAL A 1 126 ? -4.104 -17.307 8.620 1.00 94.31 126 VAL A C 1
ATOM 965 O O . VAL A 1 126 ? -3.353 -16.550 9.237 1.00 94.31 126 VAL A O 1
ATOM 968 N N . LYS A 1 127 ? -3.663 -18.450 8.095 1.00 89.31 127 LYS A N 1
ATOM 969 C CA . LYS A 1 127 ? -2.249 -18.834 8.124 1.00 89.31 127 LYS A CA 1
ATOM 970 C C . LYS A 1 127 ? -1.473 -17.987 7.121 1.00 89.31 127 LYS A C 1
ATOM 972 O O . LYS A 1 127 ? -1.787 -18.030 5.935 1.00 89.31 127 LYS A O 1
ATOM 977 N N . GLY A 1 128 ? -0.438 -17.284 7.573 1.00 82.88 128 GLY A N 1
ATOM 978 C CA . GLY A 1 128 ? 0.510 -16.654 6.665 1.00 82.88 128 GLY A CA 1
ATOM 979 C C . GLY A 1 128 ? 1.293 -17.696 5.865 1.00 82.88 128 GLY A C 1
ATOM 980 O O . GLY A 1 128 ? 1.499 -18.831 6.301 1.00 82.88 128 GLY A O 1
ATOM 981 N N . VAL A 1 129 ? 1.731 -17.298 4.673 1.00 84.81 129 VAL A N 1
ATOM 982 C CA . VAL A 1 129 ? 2.629 -18.088 3.809 1.00 84.81 129 VAL A CA 1
ATOM 983 C C . VAL A 1 129 ? 4.009 -17.443 3.677 1.00 84.81 129 VAL A C 1
ATOM 985 O O . VAL A 1 129 ? 4.798 -17.846 2.823 1.00 84.81 129 VAL A O 1
ATOM 988 N N . GLY A 1 130 ? 4.311 -16.434 4.499 1.00 90.25 130 GLY A N 1
ATOM 989 C CA . GLY A 1 130 ? 5.402 -15.516 4.206 1.00 90.25 130 GLY A CA 1
ATOM 990 C C . GLY A 1 130 ? 5.001 -14.459 3.180 1.00 90.25 130 GLY A C 1
ATOM 991 O O . GLY A 1 130 ? 3.971 -14.543 2.505 1.00 90.25 130 GLY A O 1
ATOM 992 N N . LEU A 1 131 ? 5.881 -13.478 3.020 1.00 95.25 131 LEU A N 1
ATOM 993 C CA . LEU A 1 131 ? 5.890 -12.620 1.844 1.00 95.25 131 LEU A CA 1
ATOM 994 C C . LEU A 1 131 ? 6.210 -13.488 0.615 1.00 95.25 131 LEU A C 1
ATOM 996 O O . LEU A 1 131 ? 7.137 -14.300 0.645 1.00 95.25 131 LEU A O 1
ATOM 1000 N N . ASN A 1 132 ? 5.425 -13.364 -0.456 1.00 95.75 132 ASN A N 1
ATOM 1001 C CA . ASN A 1 132 ? 5.595 -14.177 -1.660 1.00 95.75 132 ASN A CA 1
ATOM 1002 C C . ASN A 1 132 ? 5.018 -13.474 -2.900 1.00 95.75 132 ASN A C 1
ATOM 1004 O O . ASN A 1 132 ? 4.524 -12.347 -2.819 1.00 95.75 132 ASN A O 1
ATOM 1008 N N . ASN A 1 133 ? 5.135 -14.112 -4.066 1.00 95.81 133 ASN A N 1
ATOM 1009 C CA . ASN A 1 133 ? 4.556 -13.599 -5.301 1.00 95.81 133 ASN A CA 1
ATOM 1010 C C . ASN A 1 133 ? 3.027 -13.733 -5.294 1.00 95.81 133 ASN A C 1
ATOM 1012 O O . ASN A 1 133 ? 2.452 -14.494 -4.515 1.00 95.81 133 ASN A O 1
ATOM 1016 N N . LEU A 1 134 ? 2.358 -12.986 -6.178 1.00 95.69 134 LEU A N 1
ATOM 1017 C CA . LEU A 1 134 ? 0.898 -12.888 -6.174 1.00 95.69 134 LEU A CA 1
ATOM 1018 C C . LEU A 1 134 ? 0.191 -14.257 -6.223 1.00 95.69 134 LEU A C 1
ATOM 1020 O O . LEU A 1 134 ? -0.661 -14.480 -5.365 1.00 95.69 134 LEU A O 1
ATOM 1024 N N . PRO A 1 135 ? 0.541 -15.200 -7.126 1.00 95.88 135 PRO A N 1
ATOM 1025 C CA . PRO A 1 135 ? -0.093 -16.519 -7.135 1.00 95.88 135 PRO A CA 1
ATOM 1026 C C . PRO A 1 135 ? 0.039 -17.279 -5.812 1.00 95.88 135 PRO A C 1
ATOM 1028 O O . PRO A 1 135 ? -0.927 -17.892 -5.367 1.00 95.88 135 PRO A O 1
ATOM 1031 N N . ALA A 1 136 ? 1.216 -17.238 -5.182 1.00 95.50 136 ALA A N 1
ATOM 1032 C CA . ALA A 1 136 ? 1.484 -17.980 -3.954 1.00 95.50 136 ALA A CA 1
ATOM 1033 C C . ALA A 1 136 ? 0.804 -17.367 -2.720 1.00 95.50 136 ALA A C 1
ATOM 1035 O O . ALA A 1 136 ? 0.503 -18.089 -1.772 1.00 95.50 136 ALA A O 1
ATOM 1036 N N . THR A 1 137 ? 0.558 -16.054 -2.722 1.00 95.81 137 THR A N 1
ATOM 1037 C CA . THR A 1 137 ? -0.058 -15.348 -1.588 1.00 95.81 137 THR A CA 1
ATOM 1038 C C . THR A 1 137 ? -1.578 -15.214 -1.719 1.00 95.81 137 THR A C 1
ATOM 1040 O O . THR A 1 137 ? -2.237 -15.001 -0.708 1.00 95.81 137 THR A O 1
ATOM 1043 N N . LEU A 1 138 ? -2.167 -15.373 -2.911 1.00 96.50 138 LEU A N 1
ATOM 1044 C CA . LEU A 1 138 ? -3.591 -15.090 -3.158 1.00 96.50 138 LEU A CA 1
ATOM 1045 C C . LEU A 1 138 ? -4.567 -15.781 -2.198 1.00 96.50 138 LEU A C 1
ATOM 1047 O O . LEU A 1 138 ? -5.527 -15.144 -1.785 1.00 96.50 138 LEU A O 1
ATOM 1051 N N . ASP A 1 139 ? -4.326 -17.034 -1.810 1.00 96.81 139 ASP A N 1
ATOM 1052 C CA . ASP A 1 139 ? -5.210 -17.728 -0.859 1.00 96.81 139 ASP A CA 1
ATOM 1053 C C . ASP A 1 139 ? -5.174 -17.085 0.536 1.00 96.81 139 ASP A C 1
ATOM 1055 O O . ASP A 1 139 ? -6.195 -17.030 1.217 1.00 96.81 139 ASP A O 1
ATOM 1059 N N . VAL A 1 140 ? -4.020 -16.545 0.944 1.00 96.56 140 VAL A N 1
ATOM 1060 C CA . VAL A 1 140 ? -3.898 -15.761 2.181 1.00 96.56 140 VAL A CA 1
ATOM 1061 C C . VAL A 1 140 ? -4.610 -14.425 2.035 1.00 96.56 140 VAL A C 1
ATOM 1063 O O . VAL A 1 140 ? -5.359 -14.068 2.932 1.00 96.56 140 VAL A O 1
ATOM 1066 N N . LEU A 1 141 ? -4.442 -13.724 0.907 1.00 97.94 141 LEU A N 1
ATOM 1067 C CA . LEU A 1 141 ? -5.139 -12.455 0.647 1.00 97.94 141 LEU A CA 1
ATOM 1068 C C . LEU A 1 141 ? -6.663 -12.641 0.700 1.00 97.94 141 LEU A C 1
ATOM 1070 O O . LEU A 1 141 ? -7.357 -11.892 1.371 1.00 97.94 141 LEU A O 1
ATOM 1074 N N . ILE A 1 142 ? -7.182 -13.692 0.058 1.00 97.88 142 ILE A N 1
ATOM 1075 C CA . ILE A 1 142 ? -8.606 -14.050 0.123 1.00 97.88 142 ILE A CA 1
ATOM 1076 C C . ILE A 1 142 ? -9.013 -14.376 1.562 1.00 97.88 142 ILE A C 1
ATOM 1078 O O . ILE A 1 142 ? -10.074 -13.945 1.999 1.00 97.88 142 ILE A O 1
ATOM 1082 N N . GLY A 1 143 ? -8.186 -15.124 2.297 1.00 96.81 143 GLY A N 1
ATOM 1083 C CA . GLY A 1 143 ? -8.435 -15.460 3.698 1.00 96.81 143 GLY A CA 1
ATOM 1084 C C . GLY A 1 143 ? -8.533 -14.233 4.608 1.00 96.81 143 GLY A C 1
ATOM 1085 O O . GLY A 1 143 ? -9.416 -14.200 5.457 1.00 96.81 143 GLY A O 1
ATOM 1086 N N . ILE A 1 144 ? -7.670 -13.229 4.410 1.00 97.69 144 ILE A N 1
ATOM 1087 C CA . ILE A 1 144 ? -7.699 -11.958 5.153 1.00 97.69 144 ILE A CA 1
ATOM 1088 C C . ILE A 1 144 ? -9.019 -11.222 4.908 1.00 97.69 144 ILE A C 1
ATOM 1090 O O . ILE A 1 144 ? -9.673 -10.813 5.862 1.00 97.69 144 ILE A O 1
ATOM 1094 N N . GLU A 1 145 ? -9.430 -11.123 3.644 1.00 97.44 145 GLU A N 1
ATOM 1095 C CA . GLU A 1 145 ? -10.638 -10.397 3.236 1.00 97.44 145 GLU A CA 1
ATOM 1096 C C . GLU A 1 145 ? -11.920 -11.236 3.329 1.00 97.44 145 GLU A C 1
ATOM 1098 O O . GLU A 1 145 ? -12.971 -10.829 2.841 1.00 97.44 145 GLU A O 1
ATOM 1103 N N . THR A 1 146 ? -11.865 -12.453 3.876 1.00 94.38 146 THR A N 1
ATOM 1104 C CA . THR A 1 146 ? -13.037 -13.336 3.888 1.00 94.38 146 THR A CA 1
ATOM 1105 C C . THR A 1 146 ? -14.139 -12.747 4.773 1.00 94.38 146 THR A C 1
ATOM 1107 O O . THR A 1 146 ? -13.882 -12.472 5.946 1.00 94.38 146 THR A O 1
ATOM 1110 N N . PRO A 1 147 ? -15.379 -12.601 4.265 1.00 88.81 147 PRO A N 1
ATOM 1111 C CA . PRO A 1 147 ? -16.478 -12.058 5.051 1.00 88.81 147 PRO A CA 1
ATOM 1112 C C . PRO A 1 147 ? -16.779 -12.876 6.308 1.00 88.81 147 PRO A C 1
ATOM 1114 O O . PRO A 1 147 ? -16.713 -14.107 6.293 1.00 88.81 147 PRO A O 1
ATOM 1117 N N . ALA A 1 148 ? -17.195 -12.204 7.383 1.00 83.62 148 ALA A N 1
ATOM 1118 C CA . ALA A 1 148 ? -17.657 -12.881 8.595 1.00 83.62 148 ALA A CA 1
ATOM 1119 C C . ALA A 1 148 ? -18.846 -13.832 8.319 1.00 83.62 148 ALA A C 1
ATOM 1121 O O . ALA A 1 148 ? -19.951 -13.395 7.987 1.00 83.62 148 ALA A O 1
ATOM 1122 N N . GLU A 1 149 ? -18.663 -15.137 8.541 1.00 79.25 149 GLU A N 1
ATOM 1123 C CA . GLU A 1 149 ? -19.756 -16.116 8.531 1.00 79.25 149 GLU A CA 1
ATOM 1124 C C . GLU A 1 149 ? -20.391 -16.265 9.926 1.00 79.25 149 GLU A C 1
ATOM 1126 O O . GLU A 1 149 ? -19.709 -16.287 10.947 1.00 79.25 149 GLU A 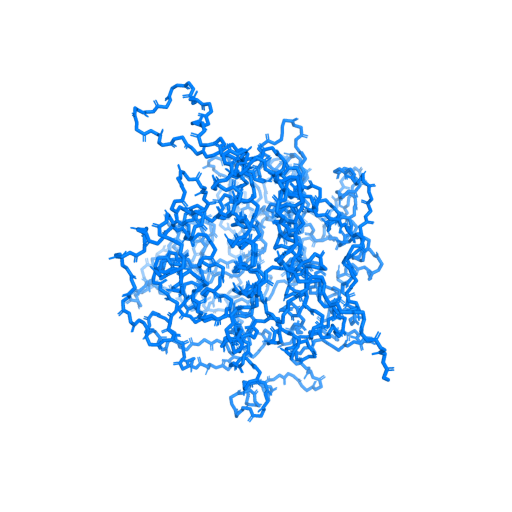O 1
ATOM 1131 N N . GLY A 1 150 ? -21.718 -16.425 9.997 1.00 77.00 150 GLY A N 1
ATOM 1132 C CA . GLY A 1 150 ? -22.401 -16.784 11.252 1.00 77.00 150 GLY A CA 1
ATOM 1133 C C . GLY A 1 150 ? -22.642 -15.636 12.244 1.00 77.00 150 GLY A C 1
ATOM 1134 O O . GLY A 1 150 ? -23.080 -15.892 13.369 1.00 77.00 150 GLY A O 1
ATOM 1135 N N . GLY A 1 151 ? -22.437 -14.387 11.817 1.00 79.94 151 GLY A N 1
ATOM 1136 C CA . GLY A 1 151 ? -22.642 -13.179 12.620 1.00 79.94 151 GLY A CA 1
ATOM 1137 C C . GLY A 1 151 ? -21.423 -12.797 13.461 1.00 79.94 151 GLY A C 1
ATOM 1138 O O . GLY A 1 151 ? -20.436 -13.522 13.536 1.00 79.94 151 GLY A O 1
ATOM 1139 N N . PHE A 1 152 ? -21.480 -11.632 14.105 1.00 87.75 152 PHE A N 1
ATOM 1140 C CA . PHE A 1 152 ? -20.312 -11.093 14.797 1.00 87.75 152 PHE A CA 1
ATOM 1141 C C . PHE A 1 152 ? -20.164 -11.625 16.234 1.00 87.75 152 PHE A C 1
ATOM 1143 O O . PHE A 1 152 ? -21.100 -11.494 17.039 1.00 87.75 152 PHE A O 1
ATOM 1150 N N . PRO A 1 153 ? -18.995 -12.186 16.602 1.00 90.00 153 PRO A N 1
ATOM 1151 C CA . PRO A 1 153 ? -18.736 -12.629 17.964 1.00 90.00 153 PRO A CA 1
ATOM 1152 C C . PRO A 1 153 ? -18.668 -11.438 18.936 1.00 90.00 153 PRO A C 1
ATOM 1154 O O . PRO A 1 153 ? -18.400 -10.298 18.540 1.00 90.00 153 PRO A O 1
ATOM 1157 N N . PRO A 1 154 ? -18.907 -11.673 20.238 1.00 89.56 154 PRO A N 1
ATOM 1158 C CA . PRO A 1 154 ? -18.714 -10.644 21.248 1.00 89.56 154 PRO A CA 1
ATOM 1159 C C . PRO A 1 154 ? -17.212 -10.318 21.409 1.00 89.56 154 PRO A C 1
ATOM 1161 O O . PRO A 1 154 ? -16.378 -11.204 21.206 1.00 89.56 154 PRO A O 1
ATOM 1164 N N . PRO A 1 155 ? -16.858 -9.089 21.834 1.00 92.25 155 PRO A N 1
ATOM 1165 C CA . PRO A 1 155 ? -15.473 -8.738 22.132 1.00 92.25 155 PRO A CA 1
ATOM 1166 C C . PRO A 1 155 ? -14.754 -9.703 23.092 1.00 92.25 155 PRO A C 1
ATOM 1168 O O . PRO A 1 155 ? -15.339 -10.167 24.074 1.00 92.25 155 PRO A O 1
ATOM 1171 N N . ASN A 1 156 ? -13.476 -9.983 22.843 1.00 92.94 156 ASN A N 1
ATOM 1172 C CA . ASN A 1 156 ? -12.651 -10.872 23.670 1.00 92.94 156 ASN A CA 1
ATOM 1173 C C . ASN A 1 156 ? -11.296 -10.237 24.022 1.00 92.94 156 ASN A C 1
ATOM 1175 O O . ASN A 1 156 ? -10.796 -9.389 23.292 1.00 92.94 156 ASN A O 1
ATOM 1179 N N . MET A 1 157 ? -10.705 -10.619 25.159 1.00 89.25 157 MET A N 1
ATOM 1180 C CA . MET A 1 157 ? -9.453 -10.013 25.649 1.00 89.25 157 MET A CA 1
ATOM 1181 C C . MET A 1 157 ? -8.220 -10.487 24.878 1.00 89.25 157 MET A C 1
ATOM 1183 O O . MET A 1 157 ? -7.178 -9.841 24.929 1.00 89.25 157 MET A O 1
ATOM 1187 N N . GLU A 1 158 ? -8.332 -11.617 24.188 1.00 93.56 158 GLU A N 1
ATOM 1188 C CA . GLU A 1 158 ? -7.307 -12.151 23.301 1.00 93.56 158 GLU A CA 1
ATOM 1189 C C . GLU A 1 158 ? -7.184 -11.341 21.998 1.00 93.56 158 GLU A C 1
ATOM 1191 O O . GLU A 1 158 ? -6.175 -11.457 21.308 1.00 93.56 158 GLU A O 1
ATOM 1196 N N . VAL A 1 159 ? -8.186 -10.507 21.687 1.00 96.31 159 VAL A N 1
ATOM 1197 C CA . VAL A 1 159 ? -8.301 -9.693 20.470 1.00 96.31 159 VAL A CA 1
ATOM 1198 C C . VAL A 1 159 ? -8.047 -10.533 19.217 1.00 96.31 159 VAL A C 1
ATOM 1200 O O . VAL A 1 159 ? -7.213 -10.210 18.374 1.00 96.31 159 VAL A O 1
ATOM 1203 N N . ALA A 1 160 ? -8.745 -11.662 19.139 1.00 96.25 160 ALA A N 1
ATOM 1204 C CA . ALA A 1 160 ? -8.613 -12.638 18.068 1.00 96.25 160 ALA A CA 1
ATOM 1205 C C . ALA A 1 160 ? -9.975 -12.891 17.416 1.00 96.25 160 ALA A C 1
ATOM 1207 O O . ALA A 1 160 ? -10.952 -13.179 18.116 1.00 96.25 160 ALA A O 1
ATOM 1208 N N . TYR A 1 161 ? -10.030 -12.778 16.089 1.00 95.75 161 TYR A N 1
ATOM 1209 C CA . TYR A 1 161 ? -11.260 -12.849 15.300 1.00 95.75 161 TYR A CA 1
ATOM 1210 C C . TYR A 1 161 ? -11.032 -13.604 13.994 1.00 95.75 161 TYR A C 1
ATOM 1212 O O . TYR A 1 161 ? -9.915 -13.667 13.499 1.00 95.75 161 TYR A O 1
ATOM 1220 N N . ASP A 1 162 ? -12.093 -14.173 13.429 1.00 93.88 162 ASP A N 1
ATOM 1221 C CA . ASP A 1 162 ? -11.990 -14.917 12.169 1.00 93.88 162 ASP A CA 1
ATOM 1222 C C . ASP A 1 162 ? -12.051 -14.012 10.925 1.00 93.88 162 ASP A C 1
ATOM 1224 O O . ASP A 1 162 ? -11.751 -14.490 9.836 1.00 93.88 162 ASP A O 1
ATOM 1228 N N . SER A 1 163 ? -12.415 -12.731 11.082 1.00 95.38 163 SER A N 1
ATOM 1229 C CA . SER A 1 163 ? -12.453 -11.734 10.004 1.00 95.38 163 SER A CA 1
ATOM 1230 C C . SER A 1 163 ? -12.165 -10.313 10.513 1.00 95.38 163 SER A C 1
ATOM 1232 O O . SER A 1 163 ? -12.299 -10.030 11.715 1.00 95.38 163 SER A O 1
ATOM 1234 N N . ILE A 1 164 ? -11.811 -9.405 9.599 1.00 96.69 164 ILE A N 1
ATOM 1235 C CA . ILE A 1 164 ? -11.578 -7.983 9.887 1.00 96.69 164 ILE A CA 1
ATOM 1236 C C . ILE A 1 164 ? -12.879 -7.324 10.361 1.00 96.69 164 ILE A C 1
ATOM 1238 O O . ILE A 1 164 ? -12.897 -6.657 11.397 1.00 96.69 164 ILE A O 1
ATOM 1242 N N . SER A 1 165 ? -14.006 -7.570 9.693 1.00 93.06 165 SER A N 1
ATOM 1243 C CA . SER A 1 165 ? -15.315 -7.057 10.107 1.00 93.06 165 SER A CA 1
ATOM 1244 C C . SER A 1 165 ? -15.699 -7.519 11.509 1.00 93.06 165 SER A C 1
ATOM 1246 O O . SER A 1 165 ? -16.259 -6.737 12.275 1.00 93.06 165 SER A O 1
ATOM 1248 N N . ALA A 1 166 ? -15.383 -8.759 11.899 1.00 92.62 166 ALA A N 1
ATOM 1249 C CA . ALA A 1 166 ? -15.625 -9.231 13.261 1.00 92.62 166 ALA A CA 1
ATOM 1250 C C . ALA A 1 166 ? -14.797 -8.459 14.303 1.00 92.62 166 ALA A C 1
ATOM 1252 O O . ALA A 1 166 ? -15.339 -8.064 15.343 1.00 92.62 166 ALA A O 1
ATOM 1253 N N . LEU A 1 167 ? -13.528 -8.170 14.001 1.00 97.12 167 LEU A N 1
ATOM 1254 C CA . LEU A 1 167 ? -12.669 -7.323 14.829 1.00 97.12 167 LEU A CA 1
ATOM 1255 C C . LEU A 1 167 ? -13.208 -5.880 14.922 1.00 97.12 167 LEU A C 1
ATOM 1257 O O . LEU A 1 167 ? -13.335 -5.335 16.025 1.00 97.12 167 LEU A O 1
ATOM 1261 N N . TYR A 1 168 ? -13.590 -5.266 13.800 1.00 95.81 168 TYR A N 1
ATOM 1262 C CA . TYR A 1 168 ? -14.176 -3.919 13.773 1.00 95.81 168 TYR A CA 1
ATOM 1263 C C . TYR A 1 168 ? -15.510 -3.858 14.519 1.00 95.81 168 TYR A C 1
ATOM 1265 O O . TYR A 1 168 ? -15.729 -2.954 15.328 1.00 95.81 168 TYR A O 1
ATOM 1273 N N . HIS A 1 169 ? -16.389 -4.841 14.318 1.00 91.25 169 HIS A N 1
ATOM 1274 C CA . HIS A 1 169 ? -17.652 -4.934 15.039 1.00 91.25 169 HIS A CA 1
ATOM 1275 C C . HIS A 1 169 ? -17.408 -5.002 16.552 1.00 91.25 169 HIS A C 1
ATOM 1277 O O . HIS A 1 169 ? -17.988 -4.220 17.305 1.00 91.25 169 HIS A O 1
ATOM 1283 N N . ALA A 1 170 ? -16.523 -5.889 17.018 1.00 93.50 170 ALA A N 1
ATOM 1284 C CA . ALA A 1 170 ? -16.175 -5.978 18.433 1.00 93.50 170 ALA A CA 1
ATOM 1285 C C . ALA A 1 170 ? -15.611 -4.655 18.988 1.00 93.50 170 ALA A C 1
ATOM 1287 O O . ALA A 1 170 ? -16.005 -4.212 20.071 1.00 93.50 170 ALA A O 1
ATOM 1288 N N . THR A 1 171 ? -14.761 -3.976 18.219 1.00 95.00 171 THR A N 1
ATOM 1289 C CA . THR A 1 171 ? -14.239 -2.647 18.570 1.00 95.00 171 THR A CA 1
ATOM 1290 C C . THR A 1 171 ? -15.374 -1.646 18.799 1.00 95.00 171 THR A C 1
ATOM 1292 O O . THR A 1 171 ? -15.410 -0.968 19.826 1.00 95.00 171 THR A O 1
ATOM 1295 N N . LEU A 1 172 ? -16.361 -1.602 17.899 1.00 90.50 172 LEU A N 1
ATOM 1296 C CA . LEU A 1 172 ? -17.525 -0.720 18.021 1.00 90.50 172 LEU A CA 1
ATOM 1297 C C . LEU A 1 172 ? -18.439 -1.085 19.202 1.00 90.50 172 LEU A C 1
ATOM 1299 O O . LEU A 1 172 ? -18.997 -0.193 19.840 1.00 90.50 172 LEU A O 1
ATOM 1303 N N . VAL A 1 173 ? -18.571 -2.372 19.542 1.00 88.00 173 VAL A N 1
ATOM 1304 C CA . VAL A 1 173 ? -19.312 -2.815 20.740 1.00 88.00 173 VAL A CA 1
ATOM 1305 C C . VAL A 1 173 ? -18.642 -2.310 22.022 1.00 88.00 173 VAL A C 1
ATOM 1307 O O . VAL A 1 173 ? -19.327 -1.859 22.943 1.00 88.00 173 VAL A O 1
ATOM 1310 N N . LEU A 1 174 ? -17.311 -2.390 22.105 1.00 90.00 174 LEU A N 1
ATOM 1311 C CA . LEU A 1 174 ? -16.553 -1.854 23.241 1.00 90.00 174 LEU A CA 1
ATOM 1312 C C . LEU A 1 174 ? -16.645 -0.330 23.304 1.00 90.00 174 LEU A C 1
ATOM 1314 O O . LEU A 1 174 ? -16.799 0.226 24.390 1.00 90.00 174 LEU A O 1
ATOM 1318 N N . LEU A 1 175 ? -16.616 0.328 22.146 1.00 87.56 175 LEU A N 1
ATOM 1319 C CA . LEU A 1 175 ? -16.770 1.769 22.038 1.00 87.56 175 LEU A CA 1
ATOM 1320 C C . LEU A 1 175 ? -18.120 2.237 22.586 1.00 87.56 175 LEU A C 1
ATOM 1322 O O . LEU A 1 175 ? -18.155 3.137 23.418 1.00 87.56 175 LEU A O 1
ATOM 1326 N N . ASP A 1 176 ? -19.224 1.615 22.167 1.00 82.38 176 ASP A N 1
ATOM 1327 C CA . ASP A 1 176 ? -20.563 1.960 22.658 1.00 82.38 176 ASP A CA 1
ATOM 1328 C C . ASP A 1 176 ? -20.666 1.791 24.183 1.00 82.38 176 ASP A C 1
ATOM 1330 O O . ASP A 1 176 ? -21.138 2.689 24.884 1.00 82.38 176 ASP A O 1
ATOM 1334 N N . LYS A 1 177 ? -20.114 0.693 24.718 1.00 82.88 177 LYS A N 1
ATOM 1335 C CA . LYS A 1 177 ? -20.021 0.469 26.169 1.00 82.88 177 LYS A CA 1
ATOM 1336 C C . LYS A 1 177 ? -19.218 1.562 26.872 1.00 82.88 177 LYS A C 1
ATOM 1338 O O . LYS A 1 177 ? -19.660 2.059 27.901 1.00 82.88 177 LYS A O 1
ATOM 1343 N N . ALA A 1 178 ? -18.069 1.945 26.325 1.00 81.88 178 ALA A N 1
ATOM 1344 C CA . ALA A 1 178 ? -17.253 3.031 26.853 1.00 81.88 178 ALA A CA 1
ATOM 1345 C C . ALA A 1 178 ? -17.991 4.381 26.840 1.00 81.88 178 ALA A C 1
ATOM 1347 O O . ALA A 1 178 ? -17.902 5.135 27.807 1.00 81.88 178 ALA A O 1
ATOM 1348 N N . VAL A 1 179 ? -18.763 4.675 25.784 1.00 75.38 179 VAL A N 1
ATOM 1349 C CA . VAL A 1 179 ? -19.580 5.899 25.695 1.00 75.38 179 VAL A CA 1
ATOM 1350 C C . VAL A 1 179 ? -20.633 5.935 26.797 1.00 75.38 179 VAL A C 1
ATOM 1352 O O . VAL A 1 179 ? -20.826 6.973 27.423 1.00 75.38 179 VAL A O 1
ATOM 1355 N N . LEU A 1 180 ? -21.320 4.812 27.027 1.00 73.19 180 LEU A N 1
ATOM 1356 C CA . LEU A 1 180 ? -22.361 4.692 28.052 1.00 73.19 180 LEU A CA 1
ATOM 1357 C C . LEU A 1 180 ? -21.825 4.872 29.477 1.00 73.19 180 LEU A C 1
ATOM 1359 O O . LEU A 1 180 ? -22.595 5.206 30.372 1.00 73.19 180 LEU A O 1
ATOM 1363 N N . LEU A 1 181 ? -20.528 4.646 29.683 1.00 71.94 181 LEU A N 1
ATOM 1364 C CA . LEU A 1 181 ? -19.858 4.821 30.969 1.00 71.94 181 LEU A CA 1
ATOM 1365 C C . LEU A 1 181 ? -19.340 6.256 31.187 1.00 71.94 181 LEU A C 1
ATOM 1367 O O . LEU A 1 181 ? -18.732 6.512 32.216 1.00 71.94 181 LEU A O 1
ATOM 1371 N N . GLU A 1 182 ? -19.595 7.185 30.254 1.00 61.16 182 GLU A N 1
ATOM 1372 C CA . GLU A 1 182 ? -19.262 8.626 30.300 1.00 61.16 182 GLU A CA 1
ATOM 1373 C C . GLU A 1 182 ? -17.762 8.992 30.452 1.00 61.16 182 GLU A C 1
ATOM 1375 O O . GLU A 1 182 ? -17.421 10.171 30.481 1.00 61.16 182 GLU A O 1
ATOM 1380 N N . GLU A 1 183 ? -16.839 8.023 30.463 1.00 58.34 183 GLU A N 1
ATOM 1381 C CA . GLU A 1 183 ? -15.413 8.251 30.776 1.00 58.34 183 GLU A CA 1
ATOM 1382 C C . GLU A 1 183 ? -14.498 8.557 29.563 1.00 58.34 183 GLU A C 1
ATOM 1384 O O . GLU A 1 183 ? -13.358 8.967 29.770 1.00 58.34 183 GLU A O 1
ATOM 1389 N N . LEU A 1 184 ? -14.948 8.383 28.308 1.00 58.34 184 LEU A N 1
ATOM 1390 C CA . LEU A 1 184 ? -14.049 8.374 27.127 1.00 58.34 184 LEU A CA 1
ATOM 1391 C C . LEU A 1 184 ? -14.338 9.376 26.002 1.00 58.34 184 LEU A C 1
ATOM 1393 O O . LEU A 1 184 ? -13.671 9.333 24.971 1.00 58.34 184 LEU A O 1
ATOM 1397 N N . PHE A 1 185 ? -15.321 10.265 26.142 1.00 59.16 185 PHE A N 1
ATOM 1398 C CA . PHE A 1 185 ? -15.747 11.111 25.020 1.00 59.16 185 PHE A CA 1
ATOM 1399 C C . PHE A 1 185 ? -15.393 12.593 25.196 1.00 59.16 185 PHE A C 1
ATOM 1401 O O . PHE A 1 185 ? -16.272 13.393 25.518 1.00 59.16 185 PHE A O 1
ATOM 1408 N N . PRO A 1 186 ? -14.160 13.021 24.875 1.00 50.34 186 PRO A N 1
ATOM 1409 C CA . PRO A 1 186 ? -13.943 14.384 24.446 1.00 50.34 186 PRO A CA 1
ATOM 1410 C C . PRO A 1 186 ? -14.328 14.466 22.961 1.00 50.34 186 PRO A C 1
ATOM 1412 O O . PRO A 1 186 ? -13.477 14.449 22.083 1.00 50.34 186 PRO A O 1
ATOM 1415 N N . LEU A 1 187 ? -15.619 14.635 22.658 1.00 51.56 187 LEU A N 1
ATOM 1416 C CA . LEU A 1 187 ? -15.961 15.485 21.506 1.00 51.56 187 LEU A CA 1
ATOM 1417 C C . LEU A 1 187 ? -15.876 16.947 21.960 1.00 51.56 187 LEU A C 1
ATOM 1419 O O . LEU A 1 187 ? -16.814 17.719 21.784 1.00 51.56 187 LEU A O 1
ATOM 1423 N N . GLU A 1 188 ? -14.776 17.312 22.616 1.00 49.00 188 GLU A N 1
ATOM 1424 C CA . GLU A 1 188 ? -14.421 18.714 22.723 1.00 49.00 188 GLU A CA 1
ATOM 1425 C C . GLU A 1 188 ? -13.938 19.113 21.323 1.00 49.00 188 GLU A C 1
ATOM 1427 O O . GLU A 1 188 ? -13.083 18.421 20.757 1.00 49.00 188 GLU A O 1
ATOM 1432 N N . PRO A 1 189 ? -14.513 20.167 20.725 1.00 47.31 189 PRO A N 1
ATOM 1433 C CA . PRO A 1 189 ? -14.018 20.754 19.491 1.00 47.31 189 PRO A CA 1
ATOM 1434 C C . PRO A 1 189 ? -12.486 20.853 19.523 1.00 47.31 189 PRO A C 1
ATOM 1436 O O . PRO A 1 189 ? -11.935 21.449 20.452 1.00 47.31 189 PRO A O 1
ATOM 1439 N N . GLY A 1 190 ? -11.785 20.288 18.531 1.00 45.88 190 GLY A N 1
ATOM 1440 C CA . GLY A 1 190 ? -10.361 20.565 18.337 1.00 45.88 190 GLY A CA 1
ATOM 1441 C C . GLY A 1 190 ? -10.085 22.081 18.352 1.00 45.88 190 GLY A C 1
ATOM 1442 O O . GLY A 1 190 ? -10.989 22.873 18.057 1.00 45.88 190 GLY A O 1
ATOM 1443 N N . PRO A 1 191 ? -8.869 22.524 18.725 1.00 40.84 191 PRO A N 1
ATOM 1444 C CA . PRO A 1 191 ? -8.559 23.942 18.873 1.00 40.84 191 PRO A CA 1
ATOM 1445 C C . PRO A 1 191 ? -8.953 24.726 17.615 1.00 40.84 191 PRO A C 1
ATOM 1447 O O . PRO A 1 191 ? -8.572 24.369 16.501 1.00 40.84 191 PRO A O 1
ATOM 1450 N N . VAL A 1 192 ? -9.724 25.802 17.803 1.00 42.81 192 VAL A N 1
ATOM 1451 C CA . VAL A 1 192 ? -10.115 26.714 16.722 1.00 42.81 192 VAL A CA 1
ATOM 1452 C C . VAL A 1 192 ? -8.843 27.236 16.061 1.00 42.81 192 VAL A C 1
ATOM 1454 O O . VAL A 1 192 ? -8.059 27.937 16.701 1.00 42.81 192 VAL A O 1
ATOM 1457 N N . ILE A 1 193 ? -8.640 26.906 14.785 1.00 43.50 193 ILE A N 1
ATOM 1458 C CA . ILE A 1 193 ? -7.530 27.443 13.997 1.00 43.50 193 ILE A CA 1
ATOM 1459 C C . ILE A 1 193 ? -7.746 28.963 13.892 1.00 43.50 193 ILE A C 1
ATOM 1461 O O . ILE A 1 193 ? -8.758 29.395 13.326 1.00 43.50 193 ILE A O 1
ATOM 1465 N N . PRO A 1 194 ? -6.849 29.811 14.430 1.00 34.09 194 PRO A N 1
ATOM 1466 C CA . PRO A 1 194 ? -6.999 31.255 14.310 1.00 34.09 194 PRO A CA 1
ATOM 1467 C C . PRO A 1 194 ? -6.995 31.637 12.821 1.00 34.09 194 PRO A C 1
ATOM 1469 O O . PRO A 1 194 ? -6.046 31.311 12.112 1.00 34.09 194 PRO A O 1
ATOM 1472 N N . ASN A 1 195 ? -8.045 32.335 12.366 1.00 45.53 195 ASN A N 1
ATOM 1473 C CA . ASN A 1 195 ? -8.355 32.720 10.970 1.00 45.53 195 ASN A CA 1
ATOM 1474 C C . ASN A 1 195 ? -9.164 31.717 10.121 1.00 45.53 195 ASN A C 1
ATOM 1476 O O . ASN A 1 195 ? -9.346 31.944 8.923 1.00 45.53 195 ASN A O 1
ATOM 1480 N N . ALA A 1 196 ? -9.709 30.657 10.715 1.00 40.88 196 ALA A N 1
ATOM 1481 C CA . ALA A 1 196 ? -10.695 29.806 10.058 1.00 40.88 196 ALA A CA 1
ATOM 1482 C C . ALA A 1 196 ? -12.006 30.556 9.744 1.00 40.88 196 ALA A C 1
ATOM 1484 O O . ALA A 1 196 ? -12.542 31.291 10.575 1.00 40.88 196 ALA A O 1
ATOM 1485 N N . VAL A 1 197 ? -12.551 30.342 8.543 1.00 39.69 197 VAL A N 1
ATOM 1486 C CA . VAL A 1 197 ? -13.881 30.826 8.128 1.00 39.69 197 VAL A CA 1
ATOM 1487 C C . VAL A 1 197 ? -14.943 30.297 9.121 1.00 39.69 197 VAL A C 1
ATOM 1489 O O . VAL A 1 197 ? -14.800 29.151 9.548 1.00 39.69 197 VAL A O 1
ATOM 1492 N N . PRO A 1 198 ? -16.018 31.041 9.475 1.00 39.22 198 PRO A N 1
ATOM 1493 C CA . PRO A 1 198 ? -16.919 30.730 10.607 1.00 39.22 198 PRO A CA 1
ATOM 1494 C C . PRO A 1 198 ? -17.683 29.384 10.616 1.00 39.22 198 PRO A C 1
ATOM 1496 O O . PRO A 1 198 ? -18.535 29.196 11.473 1.00 39.22 198 PRO A O 1
ATOM 1499 N N . ASN A 1 199 ? -17.396 28.450 9.703 1.00 43.38 199 ASN A N 1
ATOM 1500 C CA . ASN A 1 199 ? -18.046 27.141 9.577 1.00 43.38 199 ASN A CA 1
ATOM 1501 C C . ASN A 1 199 ? -17.061 25.951 9.542 1.00 43.38 199 ASN A C 1
ATOM 1503 O O . ASN A 1 199 ? -17.455 24.864 9.117 1.00 43.38 199 ASN A O 1
ATOM 1507 N N . GLN A 1 200 ? -15.793 26.102 9.949 1.00 47.84 200 GLN A N 1
ATOM 1508 C CA . GLN A 1 200 ? -14.927 24.926 10.106 1.00 47.84 200 GLN A CA 1
ATOM 1509 C C . GLN A 1 200 ? -15.431 24.083 11.284 1.00 47.84 200 GLN A C 1
ATOM 1511 O O . GLN A 1 200 ? -15.220 24.424 12.445 1.00 47.84 200 GLN A O 1
ATOM 1516 N N . GLN A 1 201 ? -16.137 22.991 10.968 1.00 51.50 201 GLN A N 1
ATOM 1517 C CA . GLN A 1 201 ? -16.383 21.910 11.916 1.00 51.50 201 GLN A CA 1
ATOM 1518 C C . GLN A 1 201 ? -15.040 21.489 12.499 1.00 51.50 201 GLN A C 1
ATOM 1520 O O . GLN A 1 201 ? -14.118 21.142 11.765 1.00 51.50 201 GLN A O 1
ATOM 1525 N N . THR A 1 202 ? -14.939 21.565 13.815 1.00 64.38 202 THR A N 1
ATOM 1526 C CA . THR A 1 202 ? -13.761 21.150 14.556 1.00 64.38 202 THR A CA 1
ATOM 1527 C C . THR A 1 202 ? -13.621 19.641 14.447 1.00 64.38 202 THR A C 1
ATOM 1529 O O . THR A 1 202 ? -14.473 18.896 14.931 1.00 64.38 202 THR A O 1
ATOM 1532 N N . GLU A 1 203 ? -12.575 19.198 13.766 1.00 78.44 203 GLU A N 1
ATOM 1533 C CA . GLU A 1 203 ? -12.173 17.797 13.736 1.00 78.44 203 GLU A CA 1
ATOM 1534 C C . GLU A 1 203 ? -11.795 17.346 15.154 1.00 78.44 203 GLU A C 1
ATOM 1536 O O . GLU A 1 203 ? -11.406 18.163 16.000 1.00 78.44 203 GLU A O 1
ATOM 1541 N N . ALA A 1 204 ? -11.935 16.050 15.431 1.00 80.06 204 ALA A N 1
ATOM 1542 C CA . ALA A 1 204 ? -11.392 15.453 16.643 1.00 80.06 204 ALA A CA 1
ATOM 1543 C C . ALA A 1 204 ? -9.871 15.722 16.739 1.00 80.06 204 ALA A C 1
ATOM 1545 O O . ALA A 1 204 ? -9.224 15.994 15.727 1.00 80.06 204 ALA A O 1
ATOM 1546 N N . PRO A 1 205 ? -9.258 15.682 17.933 1.00 83.06 205 PRO A N 1
ATOM 1547 C CA . PRO A 1 205 ? -7.816 15.873 18.046 1.00 83.06 205 PRO A CA 1
ATOM 1548 C C . PRO A 1 205 ? -7.037 14.779 17.298 1.00 83.06 205 PRO A C 1
ATOM 1550 O O . PRO A 1 205 ? -7.524 13.665 17.089 1.00 83.06 205 PRO A O 1
ATOM 1553 N N . ASN A 1 206 ? -5.802 15.113 16.917 1.00 89.12 206 ASN A N 1
ATOM 1554 C CA . ASN A 1 206 ? -4.798 14.194 16.379 1.00 89.12 206 ASN A CA 1
ATOM 1555 C C . ASN A 1 206 ? -5.257 13.341 15.175 1.00 89.12 206 ASN A C 1
ATOM 1557 O O . ASN A 1 206 ? -4.805 12.212 15.018 1.00 89.12 206 ASN A O 1
ATOM 1561 N N . GLN A 1 207 ? -6.143 13.841 14.308 1.00 91.81 207 GLN A N 1
ATOM 1562 C CA . GLN A 1 207 ? -6.533 13.092 13.106 1.00 91.81 207 GLN A CA 1
ATOM 1563 C C . GLN A 1 207 ? -5.341 12.980 12.151 1.00 91.81 207 GLN A C 1
ATOM 1565 O O . GLN A 1 207 ? -4.817 13.992 11.688 1.00 91.81 207 GLN A O 1
ATOM 1570 N N . MET A 1 208 ? -4.904 11.753 11.887 1.00 93.25 208 MET A N 1
ATOM 1571 C CA . MET A 1 208 ? -3.884 11.431 10.900 1.00 93.25 208 MET A CA 1
ATOM 1572 C C . MET A 1 208 ? -4.438 11.678 9.498 1.00 93.25 208 MET A C 1
ATOM 1574 O O . MET A 1 208 ? -5.593 11.351 9.210 1.00 93.25 208 MET A O 1
ATOM 1578 N N . ASP A 1 209 ? -3.608 12.235 8.621 1.00 89.50 209 ASP A N 1
ATOM 1579 C CA . ASP A 1 209 ? -4.025 12.621 7.283 1.00 89.50 209 ASP A CA 1
ATOM 1580 C C . ASP A 1 209 ? -3.020 12.208 6.202 1.00 89.50 209 ASP A C 1
ATOM 1582 O O . ASP A 1 209 ? -1.907 12.729 6.102 1.00 89.50 209 ASP A O 1
ATOM 1586 N N . TYR A 1 210 ? -3.440 11.300 5.325 1.00 87.31 210 TYR A N 1
ATOM 1587 C CA . TYR A 1 210 ? -2.820 11.137 4.020 1.00 87.31 210 TYR A CA 1
ATOM 1588 C C . TYR A 1 210 ? -3.403 12.172 3.065 1.00 87.31 210 TYR A C 1
ATOM 1590 O O . TYR A 1 210 ? -4.519 12.007 2.566 1.00 87.31 210 TYR A O 1
ATOM 1598 N N . LEU A 1 211 ? -2.609 13.191 2.722 1.00 76.31 211 LEU A N 1
ATOM 1599 C CA . LEU A 1 211 ? -3.023 14.314 1.867 1.00 76.31 211 LEU A CA 1
ATOM 1600 C C . LEU A 1 211 ? -3.768 13.878 0.593 1.00 76.31 211 LEU A C 1
ATOM 1602 O O . LEU A 1 211 ? -4.689 14.547 0.124 1.00 76.31 211 LEU A O 1
ATOM 1606 N N . THR A 1 212 ? -3.394 12.733 0.012 1.00 77.56 212 THR A N 1
ATOM 1607 C CA . THR A 1 212 ? -4.031 12.250 -1.219 1.00 77.56 212 THR A CA 1
ATOM 1608 C C . THR A 1 212 ? -5.454 11.718 -1.021 1.00 77.56 212 THR A C 1
ATOM 1610 O O . THR A 1 212 ? -6.226 11.736 -1.982 1.00 77.56 212 THR A O 1
ATOM 1613 N N . PHE A 1 213 ? -5.836 11.282 0.183 1.00 85.94 213 PHE A N 1
ATOM 1614 C CA . PHE A 1 213 ? -7.143 10.677 0.457 1.00 85.94 213 PHE A CA 1
ATOM 1615 C C . PHE A 1 213 ? -8.255 11.694 0.681 1.00 85.94 213 PHE A C 1
ATOM 1617 O O . PHE A 1 213 ? -9.383 11.409 0.288 1.00 85.94 213 PHE A O 1
ATOM 1624 N N . GLN A 1 214 ? -7.962 12.899 1.176 1.00 82.75 214 GLN A N 1
ATOM 1625 C CA . GLN A 1 214 ? -8.983 13.943 1.377 1.00 82.75 214 GLN A CA 1
ATOM 1626 C C . GLN A 1 214 ? -9.728 14.325 0.093 1.00 82.75 214 GLN A C 1
ATOM 1628 O O . GLN A 1 214 ? -10.910 14.649 0.111 1.00 82.75 214 GLN A O 1
ATOM 1633 N N . SER A 1 215 ? -9.030 14.281 -1.043 1.00 80.50 215 SER A N 1
ATOM 1634 C CA . SER A 1 215 ? -9.626 14.548 -2.359 1.00 80.50 215 SER A CA 1
ATOM 1635 C C . SER A 1 215 ? -10.343 13.337 -2.967 1.00 80.50 215 SER A C 1
ATOM 1637 O O . SER A 1 215 ? -11.012 13.468 -3.993 1.00 80.50 215 SER A O 1
ATOM 1639 N N . ARG A 1 216 ? -10.174 12.150 -2.371 1.00 84.69 216 ARG A N 1
ATOM 1640 C CA . ARG A 1 216 ? -10.612 10.866 -2.930 1.00 84.69 216 ARG A CA 1
ATOM 1641 C C . ARG A 1 216 ? -11.763 10.249 -2.157 1.00 84.69 216 ARG A C 1
ATOM 1643 O O . ARG A 1 216 ? -12.632 9.689 -2.804 1.00 84.69 216 ARG A O 1
ATOM 1650 N N . TYR A 1 217 ? -11.788 10.342 -0.835 1.00 89.69 217 TYR A N 1
ATOM 1651 C CA . TYR A 1 217 ? -12.806 9.708 -0.002 1.00 89.69 217 TYR A CA 1
ATOM 1652 C C . TYR A 1 217 ? -13.580 10.751 0.797 1.00 89.69 217 TYR A C 1
ATOM 1654 O O . TYR A 1 217 ? -13.038 11.779 1.193 1.00 89.69 217 TYR A O 1
ATOM 1662 N N . ILE A 1 218 ? -14.864 10.478 1.030 1.00 89.44 218 ILE A N 1
ATOM 1663 C CA . ILE A 1 218 ? -15.750 11.384 1.773 1.00 89.44 218 ILE A CA 1
ATOM 1664 C C . ILE A 1 218 ? -15.425 11.367 3.272 1.00 89.44 218 ILE A C 1
ATOM 1666 O O . ILE A 1 218 ? -15.482 12.407 3.928 1.00 89.44 218 ILE A O 1
ATOM 1670 N N . TYR A 1 219 ? -15.083 10.195 3.808 1.00 89.81 219 TYR A N 1
ATOM 1671 C CA . TYR A 1 219 ? -14.842 9.988 5.232 1.00 89.81 219 TYR A CA 1
ATOM 1672 C C . TYR A 1 219 ? -13.361 9.738 5.479 1.00 89.81 219 TYR A C 1
ATOM 1674 O O . TYR A 1 219 ? -12.888 8.626 5.333 1.00 89.81 219 TYR A O 1
ATOM 1682 N N . THR A 1 220 ? -12.613 10.769 5.851 1.00 90.19 220 THR A N 1
ATOM 1683 C CA . THR A 1 220 ? -11.171 10.647 6.135 1.00 90.19 220 THR A CA 1
ATOM 1684 C C . THR A 1 220 ? -10.802 11.067 7.551 1.00 90.19 220 THR A C 1
ATOM 1686 O O . THR A 1 220 ? -9.724 10.721 8.025 1.00 90.19 220 THR A O 1
ATOM 1689 N N . VAL A 1 221 ? -11.688 11.790 8.239 1.00 91.06 221 VAL A N 1
ATOM 1690 C CA . VAL A 1 221 ? -11.498 12.343 9.586 1.00 91.06 221 VAL A CA 1
ATOM 1691 C C . VAL A 1 221 ? -12.800 12.240 10.379 1.00 91.06 221 VAL A C 1
ATOM 1693 O O . VAL A 1 221 ? -13.889 12.239 9.798 1.00 91.06 221 VAL A O 1
ATOM 1696 N N . VAL A 1 222 ? -12.701 12.191 11.706 1.00 88.94 222 VAL A N 1
ATOM 1697 C CA . VAL A 1 222 ? -13.854 12.203 12.609 1.00 88.94 222 VAL A CA 1
ATOM 1698 C C . VAL A 1 222 ? -14.189 13.637 13.010 1.00 88.94 222 VAL A C 1
ATOM 1700 O O . VAL A 1 222 ? -13.404 14.307 13.679 1.00 88.94 222 VAL A O 1
ATOM 1703 N N . LYS A 1 223 ? -15.382 14.107 12.640 1.00 84.00 223 LYS A N 1
ATOM 1704 C CA . LYS A 1 223 ? -15.935 15.414 13.046 1.00 84.00 223 LYS A CA 1
ATOM 1705 C C . LYS A 1 223 ? -17.055 15.249 14.067 1.00 84.00 223 LYS A C 1
ATOM 1707 O O . LYS A 1 223 ? -17.356 16.154 14.840 1.00 84.00 223 LYS A O 1
ATOM 1712 N N . CYS A 1 224 ? -17.706 14.091 14.067 1.00 76.56 224 CYS A N 1
ATOM 1713 C CA . CYS A 1 224 ? -18.761 13.740 15.004 1.00 76.56 224 CYS A CA 1
ATOM 1714 C C . CYS A 1 224 ? -18.846 12.221 15.211 1.00 76.56 224 CYS A C 1
ATOM 1716 O O . CYS A 1 224 ? -18.279 11.444 14.446 1.00 76.56 224 CYS A O 1
ATOM 1718 N N . LYS A 1 225 ? -19.622 11.770 16.212 1.00 75.62 225 LYS A N 1
ATOM 1719 C CA . LYS A 1 225 ? -19.805 10.328 16.510 1.00 75.62 225 LYS A CA 1
ATOM 1720 C C . LYS A 1 225 ? -20.256 9.515 15.294 1.00 75.62 225 LYS A C 1
ATOM 1722 O O . LYS A 1 225 ? -19.925 8.341 15.181 1.00 75.62 225 LYS A O 1
ATOM 1727 N N . ARG A 1 226 ? -21.016 10.143 14.390 1.00 76.50 226 ARG A N 1
ATOM 1728 C CA . ARG A 1 226 ? -21.497 9.514 13.158 1.00 76.50 226 ARG A CA 1
ATOM 1729 C C . ARG A 1 226 ? -20.354 9.099 12.234 1.00 76.50 226 ARG A C 1
ATOM 1731 O O . ARG A 1 226 ? -20.455 8.058 11.593 1.00 76.50 226 ARG A O 1
ATOM 1738 N N . ASP A 1 227 ? -19.276 9.871 12.189 1.00 83.69 227 ASP A N 1
ATOM 1739 C CA . ASP A 1 227 ? -18.169 9.600 11.275 1.00 83.69 227 ASP A CA 1
ATOM 1740 C C . ASP A 1 227 ? -17.410 8.332 11.668 1.00 83.69 227 ASP A C 1
ATOM 1742 O O . ASP A 1 227 ? -16.963 7.616 10.784 1.00 83.69 227 ASP A O 1
ATOM 1746 N N . ILE A 1 228 ? -17.365 7.974 12.958 1.00 87.19 228 ILE A N 1
ATOM 1747 C CA . ILE A 1 228 ? -16.773 6.706 13.423 1.00 87.19 228 ILE A CA 1
ATOM 1748 C C . ILE A 1 228 ? -17.448 5.506 12.744 1.00 87.19 228 ILE A C 1
ATOM 1750 O O . ILE A 1 228 ? -16.772 4.619 12.227 1.00 87.19 228 ILE A O 1
ATOM 1754 N N . ALA A 1 229 ? -18.784 5.501 12.696 1.00 83.12 229 ALA A N 1
ATOM 1755 C CA . ALA A 1 229 ? -19.539 4.444 12.031 1.00 83.12 229 ALA A CA 1
ATOM 1756 C C . ALA A 1 229 ? -19.291 4.432 10.515 1.00 83.12 229 ALA A C 1
ATOM 1758 O O . ALA A 1 229 ? -19.189 3.364 9.918 1.00 83.12 229 ALA A O 1
ATOM 1759 N N . HIS A 1 230 ? -19.174 5.606 9.885 1.00 87.25 230 HIS A N 1
ATOM 1760 C CA . HIS A 1 230 ? -18.872 5.686 8.458 1.00 87.25 230 HIS A CA 1
ATOM 1761 C C . HIS A 1 230 ? -17.455 5.222 8.122 1.00 87.25 230 HIS A C 1
ATOM 1763 O O . HIS A 1 230 ? -17.303 4.520 7.131 1.00 87.25 230 HIS A O 1
ATOM 1769 N N . LEU A 1 231 ? -16.453 5.555 8.935 1.00 92.56 231 LEU A N 1
ATOM 1770 C CA . LEU A 1 231 ? -15.080 5.081 8.760 1.00 92.56 231 LEU A CA 1
ATOM 1771 C C . LEU A 1 231 ? -15.002 3.554 8.914 1.00 92.56 231 LEU A C 1
ATOM 1773 O O . LEU A 1 231 ? -14.451 2.888 8.047 1.00 92.56 231 LEU A O 1
ATOM 1777 N N . ALA A 1 232 ? -15.629 2.981 9.949 1.00 92.62 232 ALA A N 1
ATOM 1778 C CA . ALA A 1 232 ? -15.667 1.526 10.141 1.00 92.62 232 ALA A CA 1
ATOM 1779 C C . ALA A 1 232 ? -16.424 0.792 9.015 1.00 92.62 232 ALA A C 1
ATOM 1781 O O . ALA A 1 232 ? -16.005 -0.271 8.555 1.00 92.62 232 ALA A O 1
ATOM 1782 N N . ASN A 1 233 ? -17.529 1.367 8.530 1.00 89.56 233 ASN A N 1
ATOM 1783 C CA . ASN A 1 233 ? -18.228 0.839 7.360 1.00 89.56 233 ASN A CA 1
ATOM 1784 C C . ASN A 1 233 ? -17.397 0.985 6.081 1.00 89.56 233 ASN A C 1
ATOM 1786 O O . ASN A 1 233 ? -17.435 0.087 5.254 1.00 89.56 233 ASN A O 1
ATOM 1790 N N . ALA A 1 234 ? -16.644 2.074 5.904 1.00 92.44 234 ALA A N 1
ATOM 1791 C CA . ALA A 1 234 ? -15.784 2.228 4.736 1.00 92.44 234 ALA A CA 1
ATOM 1792 C C . ALA A 1 234 ? -14.754 1.095 4.659 1.00 92.44 234 ALA A C 1
ATOM 1794 O O . ALA A 1 234 ? -14.580 0.537 3.583 1.00 92.44 234 ALA A O 1
ATOM 1795 N N . VAL A 1 235 ? -14.150 0.723 5.794 1.00 95.81 235 VAL A N 1
ATOM 1796 C CA . VAL A 1 235 ? -13.235 -0.425 5.891 1.00 95.81 235 VAL A CA 1
ATOM 1797 C C . VAL A 1 235 ? -13.962 -1.728 5.557 1.00 95.81 235 VAL A C 1
ATOM 1799 O O . VAL A 1 235 ? -13.650 -2.370 4.563 1.00 95.81 235 VAL A O 1
ATOM 1802 N N . SER A 1 236 ? -15.001 -2.077 6.320 1.00 92.31 236 SER A N 1
ATOM 1803 C CA . SER A 1 236 ? -15.691 -3.372 6.172 1.00 92.31 236 SER A CA 1
ATOM 1804 C C . SER A 1 236 ? -16.385 -3.575 4.819 1.00 92.31 236 SER A C 1
ATOM 1806 O O . SER A 1 236 ? -16.293 -4.658 4.244 1.00 92.31 236 SER A O 1
ATOM 1808 N N . PHE A 1 237 ? -17.008 -2.540 4.240 1.00 90.44 237 PHE A N 1
ATOM 1809 C CA . PHE A 1 237 ? -17.540 -2.640 2.878 1.00 90.44 237 PHE A CA 1
ATOM 1810 C C . PHE A 1 237 ? -16.425 -2.785 1.843 1.00 90.44 237 PHE A C 1
ATOM 1812 O O . PHE A 1 237 ? -16.573 -3.585 0.923 1.00 90.44 237 PHE A O 1
ATOM 1819 N N . GLN A 1 238 ? -15.335 -2.017 1.956 1.00 94.44 238 GLN A N 1
ATOM 1820 C CA . GLN A 1 238 ? -14.240 -2.116 0.993 1.00 94.44 238 GLN A CA 1
ATOM 1821 C C . GLN A 1 238 ? -13.526 -3.469 1.074 1.00 94.44 238 GLN A C 1
ATOM 1823 O O . GLN A 1 238 ? -13.284 -4.037 0.016 1.00 94.44 238 GLN A O 1
ATOM 1828 N N . GLY A 1 239 ? -13.267 -3.998 2.273 1.00 95.12 239 GLY A N 1
ATOM 1829 C CA . GLY A 1 239 ? -12.624 -5.300 2.488 1.00 95.12 239 GLY A CA 1
ATOM 1830 C C . GLY A 1 239 ? -13.535 -6.482 2.154 1.00 95.12 239 GLY A C 1
ATOM 1831 O O . GLY A 1 239 ? -13.344 -7.186 1.160 1.00 95.12 239 GLY A O 1
ATOM 1832 N N . GLU A 1 240 ? -14.603 -6.638 2.938 1.00 92.25 240 GLU A N 1
ATOM 1833 C CA . GLU A 1 240 ? -15.448 -7.841 2.974 1.00 92.25 240 GLU A CA 1
ATOM 1834 C C . GLU A 1 240 ? -16.806 -7.674 2.258 1.00 92.25 240 GLU A C 1
ATOM 1836 O O . GLU A 1 240 ? -17.606 -8.606 2.193 1.00 92.25 240 GLU A O 1
ATOM 1841 N N . GLY A 1 241 ? -17.117 -6.488 1.724 1.00 87.00 241 GLY A N 1
ATOM 1842 C CA . GLY A 1 241 ? -18.352 -6.252 0.961 1.00 87.00 241 GLY A CA 1
ATOM 1843 C C . GLY A 1 241 ? -19.621 -6.072 1.801 1.00 87.00 241 GLY A C 1
ATOM 1844 O O . GLY A 1 241 ? -20.705 -5.926 1.235 1.00 87.00 241 GLY A O 1
ATOM 1845 N N . ALA A 1 242 ? -19.512 -6.032 3.131 1.00 82.38 242 ALA A N 1
ATOM 1846 C CA . ALA A 1 242 ? -20.641 -5.848 4.041 1.00 82.38 242 ALA A CA 1
ATOM 1847 C C . ALA A 1 242 ? -20.302 -4.877 5.177 1.00 82.38 242 ALA A C 1
ATOM 1849 O O . ALA A 1 242 ? -19.186 -4.855 5.684 1.00 82.38 242 ALA A O 1
ATOM 1850 N N . GLY A 1 243 ? -21.278 -4.072 5.598 1.00 78.75 243 GLY A N 1
ATOM 1851 C CA . GLY A 1 243 ? -21.081 -3.091 6.661 1.00 78.75 243 GLY A CA 1
ATOM 1852 C C . GLY A 1 243 ? -21.234 -3.697 8.052 1.00 78.75 243 GLY A C 1
ATOM 1853 O O . GLY A 1 243 ? -22.286 -4.243 8.382 1.00 78.75 243 GLY A O 1
ATOM 1854 N N . VAL A 1 244 ? -20.247 -3.493 8.926 1.00 79.88 244 VAL A N 1
ATOM 1855 C CA . VAL A 1 244 ? -20.322 -3.926 10.338 1.00 79.88 244 VAL A CA 1
ATOM 1856 C C . VAL A 1 244 ? -21.424 -3.229 11.138 1.00 79.88 244 VAL A C 1
ATOM 1858 O O . VAL A 1 244 ? -21.864 -3.750 12.162 1.00 79.88 244 VAL A O 1
ATOM 1861 N N . VAL A 1 245 ? -21.889 -2.054 10.693 1.00 68.31 245 VAL A N 1
ATOM 1862 C CA . VAL A 1 245 ? -22.870 -1.249 11.442 1.00 68.31 245 VAL A CA 1
ATOM 1863 C C . VAL A 1 245 ? -24.328 -1.491 11.008 1.00 68.31 245 VAL A C 1
ATOM 1865 O O . VAL A 1 245 ? -25.243 -1.072 11.715 1.00 68.31 245 VAL A O 1
ATOM 1868 N N . GLN A 1 246 ? -24.604 -2.200 9.904 1.00 58.78 246 GLN A N 1
ATOM 1869 C CA . GLN A 1 246 ? -25.993 -2.497 9.485 1.00 58.78 246 GLN A CA 1
ATOM 1870 C C . GLN A 1 246 ? -26.775 -3.287 10.559 1.00 58.78 246 GLN A C 1
ATOM 1872 O O . GLN A 1 246 ? -27.958 -3.028 10.785 1.00 58.78 246 GLN A O 1
ATOM 1877 N N . ASP A 1 247 ? -26.092 -4.143 11.326 1.00 53.72 247 ASP A N 1
ATOM 1878 C CA . ASP A 1 247 ? -26.670 -4.899 12.449 1.00 53.72 247 ASP A CA 1
ATOM 1879 C C . ASP A 1 247 ? -26.936 -4.055 13.719 1.00 53.72 247 ASP A C 1
ATOM 1881 O O . ASP A 1 247 ? -27.635 -4.492 14.642 1.00 53.72 247 ASP A O 1
ATOM 1885 N N . PHE A 1 248 ? -26.431 -2.816 13.800 1.00 55.41 248 PHE A N 1
ATOM 1886 C CA . PHE A 1 248 ? -26.508 -2.001 15.023 1.00 55.41 248 PHE A CA 1
ATOM 1887 C C . PHE A 1 248 ? -27.901 -1.412 15.284 1.00 55.41 248 PHE A C 1
ATOM 1889 O O . PHE A 1 248 ? -28.194 -1.048 16.429 1.00 55.41 248 PHE A O 1
ATOM 1896 N N . ALA A 1 249 ? -28.782 -1.355 14.274 1.00 47.78 249 ALA A N 1
ATOM 1897 C CA . ALA A 1 249 ? -30.090 -0.696 14.356 1.00 47.78 249 ALA A CA 1
ATOM 1898 C C . ALA A 1 249 ? -30.986 -1.210 15.500 1.00 47.78 249 ALA A C 1
ATOM 1900 O O . ALA A 1 249 ? -31.789 -0.457 16.050 1.00 47.78 249 ALA A O 1
ATOM 1901 N N . THR A 1 250 ? -30.830 -2.479 15.886 1.00 45.94 250 THR A N 1
ATOM 1902 C CA . THR A 1 250 ? -31.625 -3.115 16.948 1.00 45.94 250 THR A CA 1
ATOM 1903 C C . THR A 1 250 ? -30.899 -3.238 18.291 1.00 45.94 250 THR A C 1
ATOM 1905 O O . THR A 1 250 ? -31.564 -3.419 19.310 1.00 45.94 250 THR A O 1
ATOM 1908 N N . ARG A 1 251 ? -29.561 -3.128 18.332 1.00 47.12 251 ARG A N 1
ATOM 1909 C CA . ARG A 1 251 ? -28.745 -3.400 19.535 1.00 47.12 251 ARG A CA 1
ATOM 1910 C C . ARG A 1 251 ? -28.116 -2.159 20.176 1.00 47.12 251 ARG A C 1
ATOM 1912 O O . ARG A 1 251 ? -27.831 -2.200 21.368 1.00 47.12 251 ARG A O 1
ATOM 1919 N N . PHE A 1 252 ? -27.958 -1.060 19.434 1.00 53.47 252 PHE A N 1
ATOM 1920 C CA . PHE A 1 252 ? -27.206 0.121 19.881 1.00 53.47 252 PHE A CA 1
ATOM 1921 C C . PHE A 1 252 ? -27.924 1.434 19.523 1.00 53.47 252 PHE A C 1
ATOM 1923 O O . PHE A 1 252 ? -27.495 2.152 18.621 1.00 53.47 252 PHE A O 1
ATOM 1930 N N . PRO A 1 253 ? -29.028 1.792 20.208 1.00 54.41 253 PRO A N 1
ATOM 1931 C CA . PRO A 1 253 ? -29.901 2.918 19.841 1.00 54.41 253 PRO A CA 1
ATOM 1932 C C . PRO A 1 253 ? -29.202 4.291 19.774 1.00 54.41 253 PRO A C 1
ATOM 1934 O O . PRO A 1 253 ? -29.695 5.193 19.092 1.00 54.41 253 PRO A O 1
ATOM 1937 N N . ASN A 1 254 ? -28.055 4.448 20.444 1.00 51.84 254 ASN A N 1
ATOM 1938 C CA . ASN A 1 254 ? -27.275 5.688 20.468 1.00 51.84 254 ASN A CA 1
ATOM 1939 C C . ASN A 1 254 ? -26.391 5.877 19.221 1.00 51.84 254 ASN A C 1
ATOM 1941 O O . ASN A 1 254 ? -26.209 7.015 18.792 1.00 51.84 254 ASN A O 1
ATOM 1945 N N . LEU A 1 255 ? -25.910 4.789 18.602 1.00 50.66 255 LEU A N 1
ATOM 1946 C CA . LEU A 1 255 ? -25.248 4.813 17.287 1.00 50.66 255 LEU A CA 1
ATOM 1947 C C . LEU A 1 255 ? -26.243 4.569 16.134 1.00 50.66 255 LEU A C 1
ATOM 1949 O O . LEU A 1 255 ? -26.097 5.137 15.062 1.00 50.66 255 LEU A O 1
ATOM 1953 N N . ALA A 1 256 ? -27.300 3.785 16.349 1.00 45.28 256 ALA A N 1
ATOM 1954 C CA . ALA A 1 256 ? -28.274 3.363 15.335 1.00 45.28 256 ALA A CA 1
ATOM 1955 C C . ALA A 1 256 ? -29.071 4.500 14.674 1.00 45.28 256 ALA A C 1
ATOM 1957 O O . ALA A 1 256 ? -29.449 4.392 13.507 1.00 45.28 256 ALA A O 1
ATOM 1958 N N . LYS A 1 257 ? -29.319 5.613 15.382 1.00 46.72 257 LYS A N 1
ATOM 1959 C CA . LYS A 1 257 ? -30.024 6.781 14.810 1.00 46.72 257 LYS A CA 1
ATOM 1960 C C . LYS A 1 257 ? -29.272 7.436 13.644 1.00 46.72 257 LYS A C 1
ATOM 1962 O O . LYS A 1 257 ? -29.834 8.277 12.951 1.00 46.72 257 LYS A O 1
ATOM 1967 N N . VAL A 1 258 ? -28.017 7.053 13.431 1.00 44.56 258 VAL A N 1
ATOM 1968 C CA . VAL A 1 258 ? -27.103 7.649 12.459 1.00 44.56 258 VAL A CA 1
ATOM 1969 C C . VAL A 1 258 ? -27.262 7.082 11.041 1.00 44.56 258 VAL A C 1
ATOM 1971 O O . VAL A 1 258 ? -26.971 7.793 10.079 1.00 44.56 258 VAL A O 1
ATOM 1974 N N . LEU A 1 259 ? -27.746 5.843 10.883 1.00 49.19 259 LEU A N 1
ATOM 1975 C CA . LEU A 1 259 ? -27.712 5.126 9.596 1.00 49.19 259 LEU A CA 1
ATOM 1976 C C . LEU A 1 259 ? -29.056 5.015 8.863 1.00 49.19 259 LEU A C 1
ATOM 1978 O O . LEU A 1 259 ? -29.112 4.435 7.785 1.00 49.19 259 LEU A O 1
ATOM 1982 N N . GLN A 1 260 ? -30.137 5.622 9.363 1.00 42.44 260 GLN A N 1
ATOM 1983 C CA . GLN A 1 260 ? -31.459 5.546 8.712 1.00 42.44 260 GLN A CA 1
ATOM 1984 C C . GLN A 1 260 ? -31.615 6.379 7.423 1.00 42.44 260 GLN A C 1
ATOM 1986 O O . GLN A 1 260 ? -32.727 6.575 6.941 1.00 42.44 260 GLN A O 1
ATOM 1991 N N . GLN A 1 261 ? -30.524 6.848 6.822 1.00 43.16 261 GLN A N 1
ATOM 1992 C CA . GLN A 1 261 ? -30.542 7.462 5.495 1.00 43.16 261 GLN A CA 1
ATOM 1993 C C . GLN A 1 261 ? -29.276 7.051 4.742 1.00 43.16 261 GLN A C 1
ATOM 1995 O O . GLN A 1 261 ? -28.218 7.641 4.965 1.00 43.16 261 GLN A O 1
ATOM 2000 N N . GLY A 1 262 ? -29.386 6.046 3.869 1.00 41.25 262 GLY A N 1
ATOM 2001 C CA . GLY A 1 262 ? -28.351 5.752 2.872 1.00 41.25 262 GLY A CA 1
ATOM 2002 C C . GLY A 1 262 ? -28.017 4.285 2.613 1.00 41.25 262 GLY A C 1
ATOM 2003 O O . GLY A 1 262 ? -27.089 4.042 1.852 1.00 41.25 262 GLY A O 1
ATOM 2004 N N . ASP A 1 263 ? -28.723 3.327 3.213 1.00 42.66 263 ASP A N 1
ATOM 2005 C CA . ASP A 1 263 ? -28.591 1.924 2.818 1.00 42.66 263 ASP A CA 1
ATOM 2006 C C . ASP A 1 263 ? -29.559 1.643 1.661 1.00 42.66 263 ASP A C 1
ATOM 2008 O O . ASP A 1 263 ? -30.777 1.605 1.845 1.00 42.66 263 ASP A O 1
ATOM 2012 N N . ASP A 1 264 ? -29.031 1.605 0.439 1.00 49.44 264 ASP A N 1
ATOM 2013 C CA . ASP A 1 264 ? -29.800 1.631 -0.809 1.00 49.44 264 ASP A CA 1
ATOM 2014 C C . ASP A 1 264 ? -30.187 0.243 -1.337 1.00 49.44 264 ASP A C 1
ATOM 2016 O O . ASP A 1 264 ? -30.790 0.140 -2.406 1.00 49.44 264 ASP A O 1
ATOM 2020 N N . GLY A 1 265 ? -29.874 -0.831 -0.607 1.00 47.53 265 GLY A N 1
ATOM 2021 C CA . GLY A 1 265 ? -30.072 -2.184 -1.122 1.00 47.53 265 GLY A CA 1
ATOM 2022 C C . GLY A 1 265 ? -29.118 -2.504 -2.275 1.00 47.53 265 GLY A C 1
ATOM 2023 O O . GLY A 1 265 ? -29.502 -3.183 -3.230 1.00 47.53 265 GLY A O 1
ATOM 2024 N N . SER A 1 266 ? -27.884 -1.998 -2.211 1.00 47.50 266 SER A N 1
ATOM 2025 C CA . SER A 1 266 ? -26.807 -2.359 -3.130 1.00 47.50 266 SER A CA 1
ATOM 2026 C C . SER A 1 266 ? -26.634 -3.881 -3.134 1.00 47.50 266 SER A C 1
ATOM 2028 O O . SER A 1 266 ? -26.274 -4.492 -2.135 1.00 47.50 266 SER A O 1
ATOM 2030 N N . ASN A 1 267 ? -26.942 -4.506 -4.273 1.00 53.88 267 ASN A N 1
ATOM 2031 C CA . ASN A 1 267 ? -26.882 -5.949 -4.530 1.00 53.88 267 ASN A CA 1
ATOM 2032 C C . ASN A 1 267 ? -25.438 -6.509 -4.439 1.00 53.88 267 ASN A C 1
ATOM 2034 O O . ASN A 1 267 ? -24.894 -6.950 -5.450 1.00 53.88 267 ASN A O 1
ATOM 2038 N N . GLY A 1 268 ? -24.796 -6.453 -3.269 1.00 63.97 268 GLY A N 1
ATOM 2039 C CA . GLY A 1 268 ? -23.406 -6.881 -3.059 1.00 63.97 268 GLY A CA 1
ATOM 2040 C C . GLY A 1 268 ? -22.341 -5.917 -3.600 1.00 63.97 268 GLY A C 1
ATOM 2041 O O . GLY A 1 268 ? -21.205 -6.327 -3.803 1.00 63.97 268 GLY A O 1
ATOM 2042 N N . MET A 1 269 ? -22.686 -4.651 -3.870 1.00 81.19 269 MET A N 1
ATOM 2043 C CA . MET A 1 269 ? -21.716 -3.621 -4.278 1.00 81.19 269 MET A CA 1
ATOM 2044 C C . MET A 1 269 ? -21.354 -2.714 -3.105 1.00 81.19 269 MET A C 1
ATOM 2046 O O . MET A 1 269 ? -22.194 -2.433 -2.254 1.00 81.19 269 MET A O 1
ATOM 2050 N N . ILE A 1 270 ? -20.135 -2.173 -3.112 1.00 85.38 270 ILE A N 1
ATOM 2051 C CA . ILE A 1 270 ? -19.714 -1.159 -2.138 1.00 85.38 270 ILE A CA 1
ATOM 2052 C C . ILE A 1 270 ? -20.578 0.101 -2.320 1.00 85.38 270 ILE A C 1
ATOM 2054 O O . ILE A 1 270 ? -20.655 0.616 -3.441 1.00 85.38 270 ILE A O 1
ATOM 2058 N N . PRO A 1 271 ? -21.191 0.656 -1.260 1.00 86.94 271 PRO A N 1
ATOM 2059 C CA . PRO A 1 271 ? -21.960 1.894 -1.356 1.00 86.94 271 PRO A CA 1
ATOM 2060 C C . PRO A 1 271 ? -21.123 3.072 -1.868 1.00 86.94 271 PRO A C 1
ATOM 2062 O O . PRO A 1 271 ? -19.982 3.263 -1.450 1.00 86.94 271 PRO A O 1
ATOM 2065 N N . THR A 1 272 ? -21.700 3.905 -2.739 1.00 87.06 272 THR A N 1
ATOM 2066 C CA . THR A 1 272 ? -20.976 5.003 -3.419 1.00 87.06 272 THR A CA 1
ATOM 2067 C C . THR A 1 272 ? -20.272 5.977 -2.472 1.00 87.06 272 THR A C 1
ATOM 2069 O O . THR A 1 272 ? -19.204 6.482 -2.806 1.00 87.06 272 THR A O 1
ATOM 2072 N N . GLN A 1 273 ? -20.809 6.204 -1.269 1.00 86.94 273 GLN A N 1
ATOM 2073 C CA . GLN A 1 273 ? -20.185 7.065 -0.260 1.00 86.94 273 GLN A CA 1
ATOM 2074 C C . GLN A 1 273 ? -18.871 6.512 0.317 1.00 86.94 273 GLN A C 1
ATOM 2076 O O . GLN A 1 273 ? -18.112 7.253 0.943 1.00 86.94 273 GLN A O 1
ATOM 2081 N N . TYR A 1 274 ? -18.623 5.216 0.130 1.00 91.00 274 TYR A N 1
ATOM 2082 C CA . TYR A 1 274 ? -17.404 4.524 0.531 1.00 91.00 274 TYR A CA 1
ATOM 2083 C C . TYR A 1 274 ? -16.512 4.199 -0.667 1.00 91.00 274 TYR A C 1
ATOM 2085 O O . TYR A 1 274 ? -15.474 3.586 -0.487 1.00 91.00 274 TYR A O 1
ATOM 2093 N N . GLN A 1 275 ? -16.867 4.603 -1.883 1.00 91.12 275 GLN A N 1
ATOM 2094 C CA . GLN A 1 275 ? -15.986 4.478 -3.044 1.00 91.12 275 GLN A CA 1
ATOM 2095 C C . GLN A 1 275 ? -15.060 5.697 -3.125 1.00 91.12 275 GLN A C 1
ATOM 2097 O O . GLN A 1 275 ? -15.371 6.758 -2.572 1.00 91.12 275 GLN A O 1
ATOM 2102 N N . SER A 1 276 ? -13.927 5.590 -3.825 1.00 89.75 276 SER A N 1
ATOM 2103 C CA . SER A 1 276 ? -13.161 6.792 -4.151 1.00 89.75 276 SER A CA 1
ATOM 2104 C C . SER A 1 276 ? -13.882 7.648 -5.193 1.00 89.75 276 SER A C 1
ATOM 2106 O O . SER A 1 276 ? -14.767 7.203 -5.927 1.00 89.75 276 SER A O 1
ATOM 2108 N N . ALA A 1 277 ? -13.469 8.909 -5.286 1.00 85.25 277 ALA A N 1
ATOM 2109 C CA . ALA A 1 277 ? -14.002 9.856 -6.241 1.00 85.25 277 ALA A CA 1
ATOM 2110 C C . ALA A 1 277 ? -13.903 9.299 -7.679 1.00 85.25 277 ALA A C 1
ATOM 2112 O O . ALA A 1 277 ? -12.846 8.785 -8.049 1.00 85.25 277 ALA A O 1
ATOM 2113 N N . PRO A 1 278 ? -14.918 9.489 -8.547 1.00 82.00 278 PRO A N 1
ATOM 2114 C CA . PRO A 1 278 ? -14.982 8.849 -9.872 1.00 82.00 278 PRO A CA 1
ATOM 2115 C C . PRO A 1 278 ? -13.797 9.111 -10.817 1.00 82.00 278 PRO A C 1
ATOM 2117 O O . PRO A 1 278 ? -13.614 8.411 -11.808 1.00 82.00 278 PRO A O 1
ATOM 2120 N N . HIS A 1 279 ? -13.006 10.151 -10.550 1.00 76.44 279 HIS A N 1
ATOM 2121 C CA . HIS A 1 279 ? -11.834 10.538 -11.337 1.00 76.44 279 HIS A CA 1
ATOM 2122 C C . HIS A 1 279 ? -10.511 10.010 -10.760 1.00 76.44 279 HIS A C 1
ATOM 2124 O O . HIS A 1 279 ? -9.444 10.308 -11.305 1.00 76.44 279 HIS A O 1
ATOM 2130 N N . SER A 1 280 ? -10.556 9.282 -9.641 1.00 80.44 280 SER A N 1
ATOM 2131 C CA . SER A 1 280 ? -9.381 8.638 -9.072 1.00 80.44 280 SER A CA 1
ATOM 2132 C C . SER A 1 280 ? -8.896 7.523 -10.005 1.00 80.44 280 SER A C 1
ATOM 2134 O O . SER A 1 280 ? -9.660 6.940 -10.776 1.00 80.44 280 SER A O 1
ATOM 2136 N N . ARG A 1 281 ? -7.604 7.192 -9.911 1.00 77.44 281 ARG A N 1
ATOM 2137 C CA . ARG A 1 281 ? -7.001 6.084 -10.666 1.00 77.44 281 ARG A CA 1
ATOM 2138 C C . ARG A 1 281 ? -7.692 4.743 -10.395 1.00 77.44 281 ARG A C 1
ATOM 2140 O O . ARG A 1 281 ? -7.694 3.898 -11.283 1.00 77.44 281 ARG A O 1
ATOM 2147 N N . PHE A 1 282 ? -8.233 4.547 -9.192 1.00 83.25 282 PHE A N 1
ATOM 2148 C CA . PHE A 1 282 ? -8.730 3.251 -8.726 1.00 83.25 282 PHE A CA 1
ATOM 2149 C C . PHE A 1 282 ? -10.258 3.136 -8.704 1.00 83.25 282 PHE A C 1
ATOM 2151 O O . PHE A 1 282 ? -10.776 2.040 -8.520 1.00 83.25 282 PHE A O 1
ATOM 2158 N N . ALA A 1 283 ? -10.982 4.211 -9.036 1.00 84.44 283 ALA A N 1
ATOM 2159 C CA . ALA A 1 283 ? -12.446 4.238 -9.060 1.00 84.44 283 ALA A CA 1
ATOM 2160 C C . ALA A 1 283 ? -13.090 3.126 -9.915 1.00 84.44 283 ALA A C 1
ATOM 2162 O O . ALA A 1 283 ? -14.230 2.744 -9.679 1.00 84.44 283 ALA A O 1
ATOM 2163 N N . ALA A 1 284 ? -12.372 2.580 -10.904 1.00 85.00 284 ALA A N 1
ATOM 2164 C CA . ALA A 1 284 ? -12.855 1.478 -11.739 1.00 85.00 284 ALA A CA 1
ATOM 2165 C C . ALA A 1 284 ? -13.093 0.158 -10.975 1.00 85.00 284 ALA A C 1
ATOM 2167 O O . ALA A 1 284 ? -13.839 -0.685 -11.474 1.00 85.00 284 ALA A O 1
ATOM 2168 N N . TRP A 1 285 ? -12.479 -0.018 -9.798 1.00 89.31 285 TRP A N 1
ATOM 2169 C CA . TRP A 1 285 ? -12.578 -1.231 -8.975 1.00 89.31 285 TRP A CA 1
ATOM 2170 C C . TRP A 1 285 ? -13.324 -1.012 -7.650 1.00 89.31 285 TRP A C 1
ATOM 2172 O O . TRP A 1 285 ? -13.676 -1.977 -6.979 1.00 89.31 285 TRP A O 1
ATOM 2182 N N . ASP A 1 286 ? -13.611 0.238 -7.288 1.00 88.69 286 ASP A N 1
ATOM 2183 C CA . ASP A 1 286 ? -14.045 0.617 -5.938 1.00 88.69 286 ASP A CA 1
AT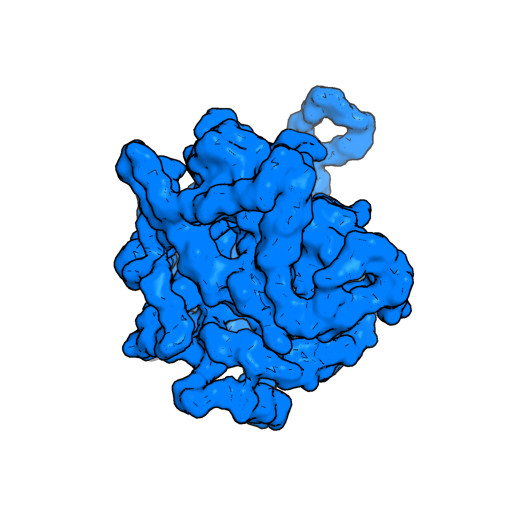OM 2184 C C . ASP A 1 286 ? -15.472 0.231 -5.556 1.00 88.69 286 ASP A C 1
ATOM 2186 O O . ASP A 1 286 ? -15.818 0.304 -4.386 1.00 88.69 286 ASP A O 1
ATOM 2190 N N . CYS A 1 287 ? -16.299 -0.197 -6.504 1.00 88.44 287 CYS A N 1
ATOM 2191 C CA . CYS A 1 287 ? -17.614 -0.783 -6.234 1.00 88.44 287 CYS A CA 1
ATOM 2192 C C . CYS A 1 287 ? -17.553 -2.272 -5.853 1.00 88.44 287 CYS A C 1
ATOM 2194 O O . CYS A 1 287 ? -18.588 -2.848 -5.521 1.00 88.44 287 CYS A O 1
ATOM 2196 N N . THR A 1 288 ? -16.378 -2.902 -5.933 1.00 91.50 288 THR A N 1
ATOM 2197 C CA . THR A 1 288 ? -16.160 -4.329 -5.657 1.00 91.50 288 THR A CA 1
ATOM 2198 C C . THR A 1 288 ? -15.285 -4.492 -4.419 1.00 91.50 288 THR A C 1
ATOM 2200 O O . THR A 1 288 ? -14.258 -3.814 -4.321 1.00 91.50 288 THR A O 1
ATOM 2203 N N . SER A 1 289 ? -15.672 -5.386 -3.507 1.00 94.12 289 SER A N 1
ATOM 2204 C CA . SER A 1 289 ? -14.919 -5.694 -2.282 1.00 94.12 289 SER A CA 1
ATOM 2205 C C . SER A 1 289 ? -13.516 -6.230 -2.583 1.00 94.12 289 SER A C 1
ATOM 2207 O O . SER A 1 289 ? -13.256 -6.740 -3.677 1.00 94.12 289 SER A O 1
ATOM 2209 N N . HIS A 1 290 ? -12.588 -6.124 -1.637 1.00 97.25 290 HIS A N 1
ATOM 2210 C CA . HIS A 1 290 ? -11.250 -6.697 -1.759 1.00 97.25 290 HIS A CA 1
ATOM 2211 C C . HIS A 1 290 ? -11.316 -8.211 -1.904 1.00 97.25 290 HIS A C 1
ATOM 2213 O O . HIS A 1 290 ? -10.666 -8.753 -2.802 1.00 97.25 290 HIS A O 1
ATOM 2219 N N . TYR A 1 291 ? -12.180 -8.864 -1.122 1.00 96.31 291 TYR A N 1
ATOM 2220 C CA . TYR A 1 291 ? -12.492 -10.285 -1.252 1.00 96.31 291 TYR A CA 1
ATOM 2221 C C . TYR A 1 291 ? -12.821 -10.669 -2.694 1.00 96.31 291 TYR A C 1
ATOM 2223 O O . TYR A 1 291 ? -12.127 -11.483 -3.310 1.00 96.31 291 TYR A O 1
ATOM 2231 N N . ASP A 1 292 ? -13.833 -10.024 -3.277 1.00 94.06 292 ASP A N 1
ATOM 2232 C CA . ASP A 1 292 ? -14.287 -10.321 -4.635 1.00 94.06 292 ASP A CA 1
ATOM 2233 C C . ASP A 1 292 ? -13.209 -9.977 -5.667 1.00 94.06 292 ASP A C 1
ATOM 2235 O O . ASP A 1 292 ? -13.030 -10.694 -6.659 1.00 94.06 292 ASP A O 1
ATOM 2239 N N . ARG A 1 293 ? -12.432 -8.907 -5.435 1.00 94.94 293 ARG A N 1
ATOM 2240 C CA . ARG A 1 293 ? -11.296 -8.565 -6.297 1.00 94.94 293 ARG A CA 1
ATOM 2241 C C . ARG A 1 293 ? -10.259 -9.684 -6.301 1.00 94.94 293 ARG A C 1
ATOM 2243 O O . ARG A 1 293 ? -9.841 -10.070 -7.396 1.00 94.94 293 ARG A O 1
ATOM 2250 N N . PHE A 1 294 ? -9.862 -10.207 -5.141 1.00 97.31 294 PHE A N 1
ATOM 2251 C CA . PHE A 1 294 ? -8.877 -11.286 -5.037 1.00 97.31 294 PHE A CA 1
ATOM 2252 C C . PHE A 1 294 ? -9.411 -12.627 -5.546 1.00 97.31 294 PHE A C 1
ATOM 2254 O O . PHE A 1 294 ? -8.693 -13.312 -6.273 1.00 97.31 294 PHE A O 1
ATOM 2261 N N . VAL A 1 295 ? -10.674 -12.970 -5.277 1.00 95.44 295 VAL A N 1
ATOM 2262 C CA . VAL A 1 295 ? -11.331 -14.161 -5.846 1.00 95.44 295 VAL A CA 1
ATOM 2263 C C . VAL A 1 295 ? -11.324 -14.105 -7.374 1.00 95.44 295 VAL A C 1
ATOM 2265 O O . VAL A 1 295 ? -10.939 -15.071 -8.036 1.00 95.44 295 VAL A O 1
ATOM 2268 N N . ALA A 1 296 ? -11.677 -12.960 -7.960 1.00 93.00 296 ALA A N 1
ATOM 2269 C CA . ALA A 1 296 ? -11.646 -12.775 -9.407 1.00 93.00 296 ALA A CA 1
ATOM 2270 C C . ALA A 1 296 ? -10.217 -12.802 -9.984 1.00 93.00 296 ALA A C 1
ATOM 2272 O O . ALA A 1 296 ? -10.007 -13.321 -11.086 1.00 93.00 296 ALA A O 1
ATOM 2273 N N . LEU A 1 297 ? -9.220 -12.284 -9.255 1.00 94.88 297 LEU A N 1
ATOM 2274 C CA . LEU A 1 297 ? -7.810 -12.409 -9.639 1.00 94.88 297 LEU A CA 1
ATOM 2275 C C . LEU A 1 297 ? -7.372 -13.875 -9.638 1.00 94.88 297 LEU A C 1
ATOM 2277 O O . LEU A 1 297 ? -6.830 -14.335 -10.641 1.00 94.88 297 LEU A O 1
ATOM 2281 N N . LYS A 1 298 ? -7.674 -14.629 -8.576 1.00 96.00 298 LYS A N 1
ATOM 2282 C CA . LYS A 1 298 ? -7.385 -16.064 -8.491 1.00 96.00 298 LYS A CA 1
ATOM 2283 C C . LYS A 1 298 ? -8.037 -16.838 -9.635 1.00 96.00 298 LYS A C 1
ATOM 2285 O O . LYS A 1 298 ? -7.345 -17.550 -10.350 1.00 96.00 298 LYS A O 1
ATOM 2290 N N . ALA A 1 299 ? -9.323 -16.610 -9.897 1.00 93.62 299 ALA A N 1
ATOM 2291 C CA . ALA A 1 299 ? -10.026 -17.227 -11.023 1.00 93.62 299 ALA A CA 1
ATOM 2292 C C . ALA A 1 299 ? -9.427 -16.855 -12.395 1.00 93.62 299 ALA A C 1
ATOM 2294 O O . ALA A 1 299 ? -9.535 -17.619 -13.351 1.00 93.62 299 ALA A O 1
ATOM 2295 N N . THR A 1 300 ? -8.801 -15.681 -12.514 1.00 92.44 300 THR A N 1
ATOM 2296 C CA . THR A 1 300 ? -8.086 -15.278 -13.733 1.00 92.44 300 THR A CA 1
ATOM 2297 C C . THR A 1 300 ? -6.749 -16.006 -13.875 1.00 92.44 300 THR A C 1
ATOM 2299 O O . THR A 1 300 ? -6.356 -16.321 -14.991 1.00 92.44 300 THR A O 1
ATOM 2302 N N . LEU A 1 301 ? -6.047 -16.287 -12.779 1.00 92.75 301 LEU A N 1
ATOM 2303 C CA . LEU A 1 301 ? -4.774 -17.013 -12.817 1.00 92.75 301 LEU A CA 1
ATOM 2304 C C . LEU A 1 301 ? -4.966 -18.535 -12.951 1.00 92.75 301 LEU A C 1
ATOM 2306 O O . LEU A 1 301 ? -4.155 -19.200 -13.592 1.00 92.75 301 LEU A O 1
ATOM 2310 N N . ASP A 1 302 ? -6.054 -19.079 -12.405 1.00 91.69 302 ASP A N 1
ATOM 2311 C CA . ASP A 1 302 ? -6.341 -20.516 -12.370 1.00 91.69 302 ASP A CA 1
ATOM 2312 C C . ASP A 1 302 ? -7.045 -20.995 -13.659 1.00 91.69 302 ASP A C 1
ATOM 2314 O O . ASP A 1 302 ? -8.235 -21.313 -13.672 1.00 91.69 302 ASP A O 1
ATOM 2318 N N . GLY A 1 303 ? -6.301 -21.073 -14.769 1.00 74.75 303 GLY A N 1
ATOM 2319 C CA . GLY A 1 303 ? -6.763 -21.733 -16.003 1.00 74.75 303 GLY A CA 1
ATOM 2320 C C . GLY A 1 303 ? -7.732 -20.909 -16.859 1.00 74.75 303 GLY A C 1
ATOM 2321 O O . GLY A 1 303 ? -8.608 -21.459 -17.533 1.00 74.75 303 GLY A O 1
ATOM 2322 N N . ASN A 1 304 ? -7.596 -19.582 -16.835 1.00 88.62 304 ASN A N 1
ATOM 2323 C CA . ASN A 1 304 ? -8.333 -18.692 -17.723 1.00 88.62 304 ASN A CA 1
ATOM 2324 C C . ASN A 1 304 ? -7.699 -18.665 -19.127 1.00 88.62 304 ASN A C 1
ATOM 2326 O O . ASN A 1 304 ? -6.512 -18.385 -19.282 1.00 88.62 304 ASN A O 1
ATOM 2330 N N . VAL A 1 305 ? -8.518 -18.859 -20.165 1.00 91.88 305 VAL A N 1
ATOM 2331 C CA . VAL A 1 305 ? -8.073 -18.842 -21.571 1.00 91.88 305 VAL A CA 1
ATOM 2332 C C . VAL A 1 305 ? -7.409 -17.525 -21.994 1.00 91.88 305 VAL A C 1
ATOM 2334 O O . VAL A 1 305 ? -6.489 -17.544 -22.807 1.00 91.88 305 VAL A O 1
ATOM 2337 N N . ASP A 1 306 ? -7.846 -16.388 -21.442 1.00 90.62 306 ASP A N 1
ATOM 2338 C CA . ASP A 1 306 ? -7.242 -15.076 -21.687 1.00 90.62 306 ASP A CA 1
ATOM 2339 C C . ASP A 1 306 ? -5.853 -14.983 -21.047 1.00 90.62 306 ASP A C 1
ATOM 2341 O O . ASP A 1 306 ? -4.936 -14.410 -21.636 1.00 90.62 306 ASP A O 1
ATOM 2345 N N . TYR A 1 307 ? -5.689 -15.564 -19.855 1.00 93.00 307 TYR A N 1
ATOM 2346 C CA . TYR A 1 307 ? -4.401 -15.621 -19.170 1.00 93.00 307 TYR A CA 1
ATOM 2347 C C . TYR A 1 307 ? -3.413 -16.485 -19.948 1.00 93.00 307 TYR A C 1
ATOM 2349 O O . TYR A 1 307 ? -2.332 -16.006 -20.287 1.00 93.00 307 TYR A O 1
ATOM 2357 N N . ASP A 1 308 ? -3.812 -17.696 -20.338 1.00 92.44 308 ASP A N 1
ATOM 2358 C CA . ASP A 1 308 ? -2.977 -18.591 -21.145 1.00 92.44 308 ASP A CA 1
ATOM 2359 C C . ASP A 1 308 ? -2.580 -17.944 -22.481 1.00 92.44 308 ASP A C 1
ATOM 2361 O O . ASP A 1 308 ? -1.421 -18.012 -22.901 1.00 92.44 308 ASP A O 1
ATOM 2365 N N . ALA A 1 309 ? -3.517 -17.247 -23.133 1.00 92.06 309 ALA A N 1
ATOM 2366 C CA . ALA A 1 309 ? -3.250 -16.518 -24.367 1.00 92.06 309 ALA A CA 1
ATOM 2367 C C . ALA A 1 309 ? -2.276 -15.345 -24.164 1.00 92.06 309 ALA A C 1
ATOM 2369 O O . ALA A 1 309 ? -1.416 -15.112 -25.015 1.00 92.06 309 ALA A O 1
ATOM 2370 N N . ALA A 1 310 ? -2.373 -14.616 -23.049 1.00 89.69 310 ALA A N 1
ATOM 2371 C CA . ALA A 1 310 ? -1.443 -13.542 -22.715 1.00 89.69 310 ALA A CA 1
ATOM 2372 C C . ALA A 1 310 ? -0.043 -14.070 -22.364 1.00 89.69 310 ALA A C 1
ATOM 2374 O O . ALA A 1 310 ? 0.951 -13.469 -22.779 1.00 89.69 310 ALA A O 1
ATOM 2375 N N . VAL A 1 311 ? 0.042 -15.196 -21.646 1.00 90.81 311 VAL A N 1
ATOM 2376 C CA . VAL A 1 311 ? 1.296 -15.896 -21.322 1.00 90.81 311 VAL A CA 1
ATOM 2377 C C . VAL A 1 311 ? 1.983 -16.390 -22.592 1.00 90.81 311 VAL A C 1
ATOM 2379 O O . VAL A 1 311 ? 3.192 -16.231 -22.732 1.00 90.81 311 VAL A O 1
ATOM 2382 N N . ALA A 1 312 ? 1.224 -16.912 -23.558 1.00 90.94 312 ALA A N 1
ATOM 2383 C CA . ALA A 1 312 ? 1.761 -17.374 -24.837 1.00 90.94 312 ALA A CA 1
ATOM 2384 C C . ALA A 1 312 ? 2.404 -16.257 -25.689 1.00 90.94 312 ALA A C 1
ATOM 2386 O O . ALA A 1 312 ? 3.135 -16.560 -26.631 1.00 90.94 312 ALA A O 1
ATOM 2387 N N . GLN A 1 313 ? 2.153 -14.977 -25.376 1.00 88.06 313 GLN A N 1
ATOM 2388 C CA . GLN A 1 313 ? 2.822 -13.836 -26.018 1.00 88.06 313 GLN A CA 1
ATOM 2389 C C . GLN A 1 313 ? 4.178 -13.490 -25.392 1.00 88.06 313 GLN A C 1
ATOM 2391 O O . GLN A 1 313 ? 4.910 -12.673 -25.952 1.00 88.06 313 GLN A O 1
ATOM 2396 N N . LEU A 1 314 ? 4.511 -14.057 -24.230 1.00 82.50 314 LEU A N 1
ATOM 2397 C CA . LEU A 1 314 ? 5.791 -13.795 -23.586 1.00 82.50 314 LEU A CA 1
ATOM 2398 C C . LEU A 1 314 ? 6.939 -14.450 -24.373 1.00 82.50 314 LEU A C 1
ATOM 2400 O O . LEU A 1 314 ? 6.744 -15.488 -25.014 1.00 82.50 314 LEU A O 1
ATOM 2404 N N . PRO A 1 315 ? 8.161 -13.887 -24.315 1.00 81.44 315 PRO A N 1
ATOM 2405 C CA . PRO A 1 315 ? 9.329 -14.542 -24.886 1.00 81.44 315 PRO A CA 1
ATOM 2406 C C . PRO A 1 315 ? 9.522 -15.951 -24.304 1.00 81.44 315 PRO A C 1
ATOM 2408 O O . PRO A 1 315 ? 9.176 -16.219 -23.152 1.00 81.44 315 PRO A O 1
ATOM 2411 N N . ALA A 1 316 ? 10.100 -16.861 -25.094 1.00 83.62 316 ALA A N 1
ATOM 2412 C CA . ALA A 1 316 ? 10.328 -18.236 -24.656 1.00 83.62 316 ALA A CA 1
ATOM 2413 C C . ALA A 1 316 ? 11.106 -18.281 -23.328 1.00 83.62 316 ALA A C 1
ATOM 2415 O O . ALA A 1 316 ? 12.060 -17.527 -23.141 1.00 83.62 316 ALA A O 1
ATOM 2416 N N . GLN A 1 317 ? 10.707 -19.195 -22.434 1.00 80.12 317 GLN A N 1
ATOM 2417 C CA . GLN A 1 317 ? 11.287 -19.385 -21.093 1.00 80.12 317 GLN A CA 1
ATOM 2418 C C . GLN A 1 317 ? 11.047 -18.227 -20.106 1.00 80.12 317 GLN A C 1
ATOM 2420 O O . GLN A 1 317 ? 11.659 -18.207 -19.041 1.00 80.12 317 GLN A O 1
ATOM 2425 N N . ARG A 1 318 ? 10.153 -17.279 -20.420 1.00 83.31 318 ARG A N 1
ATOM 2426 C CA . ARG A 1 318 ? 9.759 -16.207 -19.494 1.00 83.31 318 ARG A CA 1
ATOM 2427 C C . ARG A 1 318 ? 8.468 -16.529 -18.760 1.00 83.31 318 ARG A C 1
ATOM 2429 O O . ARG A 1 318 ? 7.570 -17.169 -19.300 1.00 83.31 318 ARG A O 1
ATOM 2436 N N . THR A 1 319 ? 8.389 -16.061 -17.522 1.00 88.38 319 THR A N 1
ATOM 2437 C CA . THR A 1 319 ? 7.241 -16.225 -16.628 1.00 88.38 319 THR A CA 1
ATOM 2438 C C . THR A 1 319 ? 6.564 -14.883 -16.386 1.00 88.38 319 THR A C 1
ATOM 2440 O O . THR A 1 319 ? 7.173 -13.832 -16.569 1.00 88.38 319 THR A O 1
ATOM 2443 N N . VAL A 1 320 ? 5.297 -14.899 -15.967 1.00 84.88 320 VAL A N 1
ATOM 2444 C CA . VAL A 1 320 ? 4.563 -13.673 -15.595 1.00 84.88 320 VAL A CA 1
ATOM 2445 C C . VAL A 1 320 ? 5.075 -13.099 -14.280 1.00 84.88 320 VAL A C 1
ATOM 2447 O O . VAL A 1 320 ? 5.179 -11.889 -14.125 1.00 84.88 320 VAL A O 1
ATOM 2450 N N . PHE A 1 321 ? 5.405 -13.969 -13.334 1.00 91.06 321 PHE A N 1
ATOM 2451 C CA . PHE A 1 321 ? 5.879 -13.587 -12.011 1.00 91.06 321 PHE A CA 1
ATOM 2452 C C . PHE A 1 321 ? 7.329 -14.011 -11.848 1.00 91.06 321 PHE A C 1
ATOM 2454 O O . PHE A 1 321 ? 7.740 -15.050 -12.378 1.00 91.06 321 PHE A O 1
ATOM 2461 N N . ASN A 1 322 ? 8.092 -13.212 -11.112 1.00 89.06 322 ASN A N 1
ATOM 2462 C CA . ASN A 1 322 ? 9.454 -13.560 -10.754 1.00 89.06 322 ASN A CA 1
ATOM 2463 C C . ASN A 1 322 ? 9.466 -14.801 -9.856 1.00 89.06 322 ASN A C 1
ATOM 2465 O O . ASN A 1 322 ? 8.624 -14.973 -8.965 1.00 89.06 322 ASN A O 1
ATOM 2469 N N . ALA A 1 323 ? 10.408 -15.695 -10.140 1.00 87.25 323 ALA A N 1
ATOM 2470 C CA . ALA A 1 323 ? 10.583 -16.927 -9.393 1.00 87.25 323 ALA A CA 1
ATOM 2471 C C . ALA A 1 323 ? 11.487 -16.685 -8.182 1.00 87.25 323 ALA A C 1
ATOM 2473 O O . ALA A 1 323 ? 12.464 -15.944 -8.248 1.00 87.25 323 ALA A O 1
ATOM 2474 N N . LEU A 1 324 ? 11.177 -17.350 -7.073 1.00 89.81 324 LEU A N 1
ATOM 2475 C CA . LEU A 1 324 ? 12.034 -17.326 -5.894 1.00 89.81 324 LEU A CA 1
ATOM 2476 C C . LEU A 1 324 ? 13.378 -17.990 -6.196 1.00 89.81 324 LEU A C 1
ATOM 2478 O O . LEU A 1 324 ? 13.422 -19.073 -6.780 1.00 89.81 324 LEU A O 1
ATOM 2482 N N . ASN A 1 325 ? 14.459 -17.373 -5.724 1.00 91.19 325 ASN A N 1
ATOM 2483 C CA . ASN A 1 325 ? 15.839 -17.839 -5.869 1.00 91.19 325 ASN A CA 1
ATOM 2484 C C . ASN A 1 325 ? 16.322 -17.955 -7.326 1.00 91.19 325 ASN A C 1
ATOM 2486 O O . ASN A 1 325 ? 17.267 -18.696 -7.603 1.00 91.19 325 ASN A O 1
ATOM 2490 N N . ALA A 1 326 ? 15.683 -17.242 -8.256 1.00 91.25 326 ALA A N 1
ATOM 2491 C CA . ALA A 1 326 ? 16.102 -17.167 -9.648 1.00 91.25 326 ALA A CA 1
ATOM 2492 C C . ALA A 1 326 ? 16.070 -15.715 -10.134 1.00 91.25 326 ALA A C 1
ATOM 2494 O O . ALA A 1 326 ? 15.033 -15.058 -10.093 1.00 91.25 326 ALA A O 1
ATOM 2495 N N . GLU A 1 327 ? 17.215 -15.234 -10.612 1.00 90.94 327 GLU A N 1
ATOM 2496 C CA . GLU A 1 327 ? 17.335 -13.913 -11.223 1.00 90.94 327 GLU A CA 1
ATOM 2497 C C . GLU A 1 327 ? 16.489 -13.833 -12.505 1.00 90.94 327 GLU A C 1
ATOM 2499 O O . GLU A 1 327 ? 16.512 -14.753 -13.328 1.00 90.94 327 GLU A O 1
ATOM 2504 N N . ASP A 1 328 ? 15.758 -12.730 -12.683 1.00 85.50 328 ASP A N 1
ATOM 2505 C CA . ASP A 1 328 ? 15.060 -12.417 -13.927 1.00 85.50 328 ASP A CA 1
ATOM 2506 C C . ASP A 1 328 ? 16.114 -12.231 -15.031 1.00 85.50 328 ASP A C 1
ATOM 2508 O O . ASP A 1 328 ? 16.949 -11.328 -14.939 1.00 85.50 328 ASP A O 1
ATOM 2512 N N . PRO A 1 329 ? 16.101 -13.034 -16.108 1.00 84.12 329 PRO A N 1
ATOM 2513 C CA . PRO A 1 329 ? 17.103 -12.896 -17.158 1.00 84.12 329 PRO A CA 1
ATOM 2514 C C . PRO A 1 329 ? 16.979 -11.586 -17.963 1.00 84.12 329 PRO A C 1
ATOM 2516 O O . PRO A 1 329 ? 17.845 -11.297 -18.783 1.00 84.12 329 PRO A O 1
ATOM 2519 N N . ASP A 1 330 ? 15.895 -10.814 -17.779 1.00 76.56 330 ASP A N 1
ATOM 2520 C CA . ASP A 1 330 ? 15.697 -9.469 -18.347 1.00 76.56 330 ASP A CA 1
ATOM 2521 C C . ASP A 1 330 ? 16.030 -8.363 -17.333 1.00 76.56 330 ASP A C 1
ATOM 2523 O O . ASP A 1 330 ? 15.819 -7.178 -17.616 1.00 76.56 330 ASP A O 1
ATOM 2527 N N . ARG A 1 331 ? 16.559 -8.723 -16.152 1.00 82.12 331 ARG A N 1
ATOM 2528 C CA . ARG A 1 331 ? 16.991 -7.762 -15.141 1.00 82.12 331 ARG A CA 1
ATOM 2529 C C . ARG A 1 331 ? 18.026 -6.811 -15.747 1.00 82.12 331 ARG A C 1
ATOM 2531 O O . ARG A 1 331 ? 19.059 -7.250 -16.264 1.00 82.12 331 ARG A O 1
ATOM 2538 N N . PRO A 1 332 ? 17.802 -5.495 -15.657 1.00 71.75 332 PRO A N 1
ATOM 2539 C CA . PRO A 1 332 ? 18.795 -4.548 -16.118 1.00 71.75 332 PRO A CA 1
ATOM 2540 C C . PRO A 1 332 ? 20.090 -4.618 -15.298 1.00 71.75 332 PRO A C 1
ATOM 2542 O O . PRO A 1 332 ? 20.076 -4.760 -14.077 1.00 71.75 332 PRO A O 1
ATOM 2545 N N . ASN A 1 333 ? 21.229 -4.437 -15.963 1.00 76.56 333 ASN A N 1
ATOM 2546 C CA . ASN A 1 333 ? 22.554 -4.495 -15.334 1.00 76.56 333 ASN A CA 1
ATOM 2547 C C . ASN A 1 333 ? 22.812 -3.399 -14.281 1.00 76.56 333 ASN A C 1
ATOM 2549 O O . ASN A 1 333 ? 23.750 -3.528 -13.500 1.00 76.56 333 ASN A O 1
ATOM 2553 N N . TRP A 1 334 ? 22.013 -2.331 -14.275 1.00 72.06 334 TRP A N 1
ATOM 2554 C CA . TRP A 1 334 ? 22.095 -1.238 -13.306 1.00 72.06 334 TRP A CA 1
ATOM 2555 C C . TRP A 1 334 ? 21.341 -1.519 -12.009 1.00 72.06 334 TRP A C 1
ATOM 2557 O O . TRP A 1 334 ? 21.484 -0.746 -11.070 1.00 72.06 334 TRP A O 1
ATOM 2567 N N . VAL A 1 335 ? 20.524 -2.574 -11.939 1.00 79.31 335 VAL A N 1
ATOM 2568 C CA . VAL A 1 335 ? 19.804 -2.911 -10.705 1.00 79.31 335 VAL A CA 1
ATOM 2569 C C . VAL A 1 335 ? 20.830 -3.188 -9.611 1.00 79.31 335 VAL A C 1
ATOM 2571 O O . VAL A 1 335 ? 21.736 -4.006 -9.807 1.00 79.31 335 VAL A O 1
ATOM 2574 N N . ALA A 1 336 ? 20.692 -2.486 -8.484 1.00 86.81 336 ALA A N 1
ATOM 2575 C CA . ALA A 1 336 ? 21.625 -2.570 -7.368 1.00 86.81 336 ALA A CA 1
ATOM 2576 C C . ALA A 1 336 ? 21.726 -3.999 -6.818 1.00 86.81 336 ALA A C 1
ATOM 2578 O O . ALA A 1 336 ? 20.885 -4.857 -7.094 1.00 86.81 336 ALA A O 1
ATOM 2579 N N . SER A 1 337 ? 22.780 -4.276 -6.046 1.00 93.25 337 SER A N 1
ATOM 2580 C CA . SER A 1 337 ? 22.960 -5.607 -5.461 1.00 93.25 337 SER A CA 1
ATOM 2581 C C . SER A 1 337 ? 21.785 -5.971 -4.536 1.00 93.25 337 SER A C 1
ATOM 2583 O O . SER A 1 337 ? 21.210 -5.075 -3.911 1.00 93.25 337 SER A O 1
ATOM 2585 N N . PRO A 1 338 ? 21.452 -7.265 -4.379 1.00 94.50 338 PRO A N 1
ATOM 2586 C CA . PRO A 1 338 ? 20.358 -7.666 -3.500 1.00 94.50 338 PRO A CA 1
ATOM 2587 C C . PRO A 1 338 ? 20.562 -7.197 -2.051 1.00 94.50 338 PRO A C 1
ATOM 2589 O O . PRO A 1 338 ? 19.609 -6.780 -1.407 1.00 94.50 338 PRO A O 1
ATOM 2592 N N . GLY A 1 339 ? 21.807 -7.173 -1.554 1.00 96.12 339 GLY A N 1
ATOM 2593 C CA . GLY A 1 339 ? 22.124 -6.690 -0.203 1.00 96.12 339 GLY A CA 1
ATOM 2594 C C . GLY A 1 339 ? 21.921 -5.181 -0.013 1.00 96.12 339 GLY A C 1
ATOM 2595 O O . GLY A 1 339 ? 21.438 -4.758 1.038 1.00 96.12 339 GLY A O 1
ATOM 2596 N N . ALA A 1 340 ? 22.235 -4.374 -1.033 1.00 94.62 340 ALA A N 1
ATOM 2597 C CA . ALA A 1 340 ? 21.970 -2.932 -1.014 1.00 94.62 340 ALA A CA 1
ATOM 2598 C C . ALA A 1 340 ? 20.460 -2.652 -1.023 1.00 94.62 340 ALA A C 1
ATOM 2600 O O . ALA A 1 340 ? 19.963 -1.864 -0.220 1.00 94.62 340 ALA A O 1
ATOM 2601 N N . LEU A 1 341 ? 19.720 -3.357 -1.887 1.00 94.94 341 LEU A N 1
ATOM 2602 C CA . LEU A 1 341 ? 18.262 -3.263 -1.958 1.00 94.94 341 LEU A CA 1
ATOM 2603 C C . LEU A 1 341 ? 17.600 -3.697 -0.643 1.00 94.94 341 LEU A C 1
ATOM 2605 O O . LEU A 1 341 ? 16.705 -3.003 -0.167 1.00 94.94 341 LEU A O 1
ATOM 2609 N N . ASP A 1 342 ? 18.057 -4.802 -0.044 1.00 96.19 342 ASP A N 1
ATOM 2610 C CA . ASP A 1 342 ? 17.543 -5.332 1.225 1.00 96.19 342 ASP A CA 1
ATOM 2611 C C . ASP A 1 342 ? 17.773 -4.349 2.384 1.00 96.19 342 ASP A C 1
ATOM 2613 O O . ASP A 1 342 ? 16.854 -4.013 3.131 1.00 96.19 342 ASP A O 1
ATOM 2617 N N . THR A 1 343 ? 18.984 -3.799 2.485 1.00 96.62 343 THR A N 1
ATOM 2618 C CA . THR A 1 343 ? 19.307 -2.759 3.474 1.00 96.62 343 THR A CA 1
ATOM 2619 C C . THR A 1 343 ? 18.397 -1.545 3.296 1.00 96.62 343 THR A C 1
ATOM 2621 O O . THR A 1 343 ? 17.780 -1.075 4.253 1.00 96.62 343 THR A O 1
ATOM 2624 N N . CYS A 1 344 ? 18.262 -1.063 2.060 1.00 95.75 344 CYS A N 1
ATOM 2625 C CA . CYS A 1 344 ? 17.456 0.106 1.754 1.00 95.75 344 CYS A CA 1
ATOM 2626 C C . CYS A 1 344 ? 15.968 -0.098 2.061 1.00 95.75 344 CYS A C 1
ATOM 2628 O O . CYS A 1 344 ? 15.350 0.795 2.642 1.00 95.75 344 CYS A O 1
ATOM 2630 N N . ILE A 1 345 ? 15.381 -1.251 1.715 1.00 96.50 345 ILE A N 1
ATOM 2631 C CA . ILE A 1 345 ? 13.954 -1.497 1.961 1.00 96.50 345 ILE A CA 1
ATOM 2632 C C . ILE A 1 345 ? 13.637 -1.592 3.457 1.00 96.50 345 ILE A C 1
ATOM 2634 O O . ILE A 1 345 ? 12.604 -1.081 3.886 1.00 96.50 345 ILE A O 1
ATOM 2638 N N . ASN A 1 346 ? 14.544 -2.151 4.264 1.00 97.69 346 ASN A N 1
ATOM 2639 C CA . ASN A 1 346 ? 14.387 -2.236 5.717 1.00 97.69 346 ASN A CA 1
ATOM 2640 C C . ASN A 1 346 ? 14.470 -0.855 6.383 1.00 97.69 346 ASN A C 1
ATOM 2642 O O . ASN A 1 346 ? 13.663 -0.533 7.259 1.00 97.69 346 ASN A O 1
ATOM 2646 N N . LEU A 1 347 ? 15.402 -0.002 5.945 1.00 96.94 347 LEU A N 1
ATOM 2647 C CA . LEU A 1 347 ? 15.507 1.373 6.444 1.00 96.94 347 LEU A CA 1
ATOM 2648 C C . LEU A 1 347 ? 14.299 2.221 6.024 1.00 96.94 347 LEU A C 1
ATOM 2650 O O . LEU A 1 347 ? 13.742 2.937 6.857 1.00 96.94 347 LEU A O 1
ATOM 2654 N N . ALA A 1 348 ? 13.845 2.090 4.773 1.00 95.38 348 ALA A N 1
ATOM 2655 C CA . ALA A 1 348 ? 12.634 2.748 4.287 1.00 95.38 348 ALA A CA 1
ATOM 2656 C C . ALA A 1 348 ? 11.401 2.302 5.087 1.00 95.38 348 ALA A C 1
ATOM 2658 O O . ALA A 1 348 ? 10.648 3.138 5.576 1.00 95.38 348 ALA A O 1
ATOM 2659 N N . TYR A 1 349 ? 11.231 0.995 5.308 1.00 97.12 349 TYR A N 1
ATOM 2660 C CA . TYR A 1 349 ? 10.151 0.438 6.129 1.00 97.12 349 TYR A CA 1
ATOM 2661 C C . TYR A 1 349 ? 10.163 0.976 7.557 1.00 97.12 349 TYR A C 1
ATOM 2663 O O . TYR A 1 349 ? 9.127 1.394 8.075 1.00 97.12 349 TYR A O 1
ATOM 2671 N N . SER A 1 350 ? 11.344 1.035 8.167 1.00 96.56 350 SER A N 1
ATOM 2672 C CA . SER A 1 350 ? 11.511 1.574 9.515 1.00 96.56 350 SER A CA 1
ATOM 2673 C C . SER A 1 350 ? 11.110 3.043 9.585 1.00 96.56 350 SER A C 1
ATOM 2675 O O . SER A 1 350 ? 10.340 3.436 10.461 1.00 96.56 350 SER A O 1
ATOM 2677 N N . ARG A 1 351 ? 11.550 3.842 8.605 1.00 94.88 351 ARG A N 1
ATOM 2678 C CA . ARG A 1 351 ? 11.190 5.257 8.513 1.00 94.88 351 ARG A CA 1
ATOM 2679 C C . ARG A 1 351 ? 9.693 5.458 8.279 1.00 94.88 351 ARG A C 1
ATOM 2681 O O . ARG A 1 351 ? 9.101 6.327 8.913 1.00 94.88 351 ARG A O 1
ATOM 2688 N N . THR A 1 352 ? 9.070 4.648 7.421 1.00 94.69 352 THR A N 1
ATOM 2689 C CA . THR A 1 352 ? 7.614 4.646 7.211 1.00 94.69 352 THR A CA 1
ATOM 2690 C C . THR A 1 352 ? 6.869 4.364 8.512 1.00 94.69 352 THR A C 1
ATOM 2692 O O . THR A 1 352 ? 5.944 5.102 8.844 1.00 94.69 352 THR A O 1
ATOM 2695 N N . LEU A 1 353 ? 7.285 3.343 9.269 1.00 95.69 353 LEU A N 1
ATOM 2696 C CA . LEU A 1 353 ? 6.661 2.999 10.546 1.00 95.69 353 LEU A CA 1
ATOM 2697 C C . LEU A 1 353 ? 6.784 4.143 11.563 1.00 95.69 353 LEU A C 1
ATOM 2699 O O . LEU A 1 353 ? 5.809 4.472 12.236 1.00 95.69 353 LEU A O 1
ATOM 2703 N N . ASP A 1 354 ? 7.951 4.789 11.636 1.00 94.69 354 ASP A N 1
ATOM 2704 C CA . ASP A 1 354 ? 8.181 5.941 12.513 1.00 94.69 354 ASP A CA 1
ATOM 2705 C C . ASP A 1 354 ? 7.299 7.142 12.127 1.00 94.69 354 ASP A C 1
ATOM 2707 O O . ASP A 1 354 ? 6.700 7.770 13.003 1.00 94.69 354 ASP A O 1
ATOM 2711 N N . ILE A 1 355 ? 7.176 7.449 10.828 1.00 93.12 355 ILE A N 1
ATOM 2712 C CA . ILE A 1 355 ? 6.315 8.534 10.328 1.00 93.12 355 ILE A CA 1
ATOM 2713 C C . ILE A 1 355 ? 4.842 8.245 10.639 1.00 93.12 355 ILE A C 1
ATOM 2715 O O . ILE A 1 355 ? 4.142 9.129 11.136 1.00 93.12 355 ILE A O 1
ATOM 2719 N N . ILE A 1 356 ? 4.376 7.014 10.404 1.00 95.38 356 ILE A N 1
ATOM 2720 C CA . ILE A 1 356 ? 3.002 6.605 10.719 1.00 95.38 356 ILE A CA 1
ATOM 2721 C C . ILE A 1 356 ? 2.746 6.714 12.222 1.00 95.38 356 ILE A C 1
ATOM 2723 O O . ILE A 1 356 ? 1.789 7.369 12.620 1.00 95.38 356 ILE A O 1
ATOM 2727 N N . ASN A 1 357 ? 3.607 6.141 13.067 1.00 95.88 357 ASN A N 1
ATOM 2728 C CA . ASN A 1 357 ? 3.459 6.211 14.524 1.00 95.88 357 ASN A CA 1
ATOM 2729 C C . ASN A 1 357 ? 3.439 7.658 15.032 1.00 95.88 357 ASN A C 1
ATOM 2731 O O . ASN A 1 357 ? 2.659 8.006 15.921 1.00 95.88 357 ASN A O 1
ATOM 2735 N N . GLN A 1 358 ? 4.268 8.525 14.449 1.00 93.44 358 GLN A N 1
ATOM 2736 C CA . GLN A 1 358 ? 4.251 9.948 14.756 1.00 93.44 358 GLN A CA 1
ATOM 2737 C C . GLN A 1 358 ? 2.923 10.597 14.336 1.00 93.44 358 GLN A C 1
ATOM 2739 O O . GLN A 1 358 ? 2.332 11.322 15.134 1.00 93.44 358 GLN A O 1
ATOM 2744 N N . GLY A 1 359 ? 2.418 10.308 13.134 1.00 93.00 359 GLY A N 1
ATOM 2745 C CA . GLY A 1 359 ? 1.131 10.815 12.654 1.00 93.00 359 GLY A CA 1
ATOM 2746 C C . GLY A 1 359 ? -0.068 10.310 13.454 1.00 93.00 359 GLY A C 1
ATOM 2747 O O . GLY A 1 359 ? -0.945 11.100 13.786 1.00 93.00 359 GLY A O 1
ATOM 2748 N N . MET A 1 360 ? -0.077 9.039 13.861 1.00 94.81 360 MET A N 1
ATOM 2749 C CA . MET A 1 360 ? -1.085 8.484 14.772 1.00 94.81 360 MET A CA 1
ATOM 2750 C C . MET A 1 360 ? -1.087 9.213 16.121 1.00 94.81 360 MET A C 1
ATOM 2752 O O . MET A 1 360 ? -2.142 9.412 16.717 1.00 94.81 360 MET A O 1
ATOM 2756 N N . LYS A 1 361 ? 0.086 9.646 16.597 1.00 93.75 361 LYS A N 1
ATOM 2757 C CA . LYS A 1 361 ? 0.252 10.330 17.884 1.00 93.75 361 LYS A CA 1
ATOM 2758 C C . LYS A 1 361 ? -0.101 11.815 17.848 1.00 93.75 361 LYS A C 1
ATOM 2760 O O . LYS A 1 361 ? -0.702 12.314 18.796 1.00 93.75 361 LYS A O 1
ATOM 2765 N N . THR A 1 362 ? 0.328 12.543 16.820 1.00 90.81 362 THR A N 1
ATOM 2766 C CA . THR A 1 362 ? 0.171 14.009 16.763 1.00 90.81 362 THR A CA 1
ATOM 2767 C C . THR A 1 362 ? -0.911 14.488 15.806 1.00 90.81 362 THR A C 1
ATOM 2769 O O . THR A 1 362 ? -1.272 15.661 15.852 1.00 90.81 362 THR A O 1
ATOM 2772 N N . GLY A 1 363 ? -1.431 13.610 14.949 1.00 88.69 363 GLY A N 1
ATOM 2773 C CA . GLY A 1 363 ? -2.281 13.977 13.823 1.00 88.69 363 GLY A CA 1
ATOM 2774 C C . GLY A 1 363 ? -1.580 14.847 12.786 1.00 88.69 363 GLY A C 1
ATOM 2775 O O . GLY A 1 363 ? -0.366 15.064 12.830 1.00 88.69 363 GLY A O 1
ATOM 2776 N N . GLY A 1 364 ? -2.385 15.374 11.867 1.00 86.44 364 GLY A N 1
ATOM 2777 C CA . GLY A 1 364 ? -1.948 16.185 10.741 1.00 86.44 364 GLY A CA 1
ATOM 2778 C C . GLY A 1 364 ? -1.498 15.353 9.541 1.00 86.44 364 GLY A C 1
ATOM 2779 O O . GLY A 1 364 ? -1.563 14.122 9.536 1.00 86.44 364 GLY A O 1
ATOM 2780 N N . GLY A 1 365 ? -1.053 16.067 8.506 1.00 85.75 365 GLY A N 1
ATOM 2781 C CA . GLY A 1 365 ? -0.524 15.466 7.289 1.00 85.75 365 GLY A CA 1
ATOM 2782 C C . GLY A 1 365 ? 0.712 14.618 7.579 1.00 85.75 365 GLY A C 1
ATOM 2783 O O . GLY A 1 365 ? 1.617 15.086 8.265 1.00 85.75 365 GLY A O 1
ATOM 2784 N N . LEU A 1 366 ? 0.777 13.412 7.013 1.00 85.31 366 LEU A N 1
ATOM 2785 C CA . LEU A 1 366 ? 1.968 12.545 7.057 1.00 85.31 366 LEU A CA 1
ATOM 2786 C C . LEU A 1 366 ? 3.117 13.033 6.157 1.00 85.31 366 LEU A C 1
ATOM 2788 O O . LEU A 1 366 ? 4.242 12.547 6.253 1.00 85.31 366 LEU A O 1
ATOM 2792 N N . ASP A 1 367 ? 2.846 14.051 5.342 1.00 79.94 367 ASP A N 1
ATOM 2793 C CA . ASP A 1 367 ? 3.826 14.792 4.551 1.00 79.94 367 ASP A CA 1
ATOM 2794 C C . ASP A 1 367 ? 3.968 16.240 5.062 1.00 79.94 367 ASP A C 1
ATOM 2796 O O . ASP A 1 367 ? 3.732 17.187 4.300 1.00 79.94 367 ASP A O 1
ATOM 2800 N N . PRO A 1 368 ? 4.279 16.484 6.352 1.00 65.75 368 PRO A N 1
ATOM 2801 C CA . PRO A 1 368 ? 4.488 17.851 6.791 1.00 65.75 368 PRO A CA 1
ATOM 2802 C C . PRO A 1 368 ? 5.741 18.391 6.095 1.00 65.75 368 PRO A C 1
ATOM 2804 O O . PRO A 1 368 ? 6.733 17.683 5.932 1.00 65.75 368 PRO A O 1
ATOM 2807 N N . ALA A 1 369 ? 5.726 19.664 5.700 1.00 55.12 369 ALA A N 1
ATOM 2808 C CA . ALA A 1 369 ? 6.942 20.331 5.255 1.00 55.12 369 ALA A CA 1
ATOM 2809 C C . ALA A 1 369 ? 7.911 20.407 6.444 1.00 55.12 369 ALA A C 1
ATOM 2811 O O . ALA A 1 369 ? 7.805 21.310 7.273 1.00 55.12 369 ALA A O 1
ATOM 2812 N N . THR A 1 370 ? 8.817 19.439 6.575 1.00 52.72 370 THR A N 1
ATOM 2813 C CA . THR A 1 370 ? 9.754 19.375 7.696 1.00 52.72 370 THR A CA 1
ATOM 2814 C C . THR A 1 370 ? 10.706 20.571 7.605 1.00 52.72 370 THR A C 1
ATOM 2816 O O . THR A 1 370 ? 11.432 20.684 6.609 1.00 52.72 370 THR A O 1
ATOM 2819 N N . PRO A 1 371 ? 10.754 21.476 8.604 1.00 41.75 371 PRO A N 1
ATOM 2820 C CA . PRO A 1 371 ? 11.762 22.530 8.657 1.00 41.75 371 PRO A CA 1
ATOM 2821 C C . PRO A 1 371 ? 13.125 21.863 8.889 1.00 41.75 371 PRO A C 1
ATOM 2823 O O . PRO A 1 371 ? 13.503 21.576 10.020 1.00 41.75 371 PRO A O 1
ATOM 2826 N N . GLY A 1 372 ? 13.815 21.514 7.803 1.00 52.25 372 GLY A N 1
ATOM 2827 C CA . GLY A 1 372 ? 15.028 20.693 7.837 1.00 52.25 372 GLY A CA 1
ATOM 2828 C C . GLY A 1 372 ? 15.186 19.718 6.667 1.00 52.25 372 GLY A C 1
ATOM 2829 O O . GLY A 1 372 ? 16.284 19.212 6.486 1.00 52.25 372 GLY A O 1
ATOM 2830 N N . GLY A 1 373 ? 14.146 19.494 5.850 1.00 61.25 373 GLY A N 1
ATOM 2831 C CA . GLY A 1 373 ? 14.269 18.716 4.607 1.00 61.25 373 GLY A CA 1
ATOM 2832 C C . GLY A 1 373 ? 14.351 17.193 4.774 1.00 61.25 373 GLY A C 1
ATOM 2833 O O . GLY A 1 373 ? 14.939 16.541 3.922 1.00 61.25 373 GLY A O 1
ATOM 2834 N N . GLY A 1 374 ? 13.793 16.636 5.854 1.00 74.69 374 GLY A N 1
ATOM 2835 C CA . GLY A 1 374 ? 13.692 15.182 6.041 1.00 74.69 374 GLY A CA 1
ATOM 2836 C C . GLY A 1 374 ? 12.657 14.518 5.127 1.00 74.69 374 GLY A C 1
ATOM 2837 O O . GLY A 1 374 ? 11.725 15.195 4.683 1.00 74.69 374 GLY A O 1
ATOM 2838 N N . PHE A 1 375 ? 12.799 13.207 4.894 1.00 81.44 375 PHE A N 1
ATOM 2839 C CA . PHE A 1 375 ? 11.906 12.441 4.017 1.00 81.44 375 PHE A CA 1
ATOM 2840 C C . PHE A 1 375 ? 10.452 12.475 4.499 1.00 81.44 375 PHE A C 1
ATOM 2842 O O . PHE A 1 375 ? 10.147 12.191 5.660 1.00 81.44 375 PHE A O 1
ATOM 2849 N N . THR A 1 376 ? 9.550 12.777 3.576 1.00 83.75 376 THR A N 1
ATOM 2850 C CA . THR A 1 376 ? 8.098 12.722 3.752 1.00 83.75 376 THR A CA 1
ATOM 2851 C C . THR A 1 376 ? 7.574 11.297 3.573 1.00 83.75 376 THR A C 1
ATOM 2853 O O . THR A 1 376 ? 8.226 10.442 2.964 1.00 83.75 376 THR A O 1
ATOM 2856 N N . PHE A 1 377 ? 6.368 11.020 4.071 1.00 86.31 377 PHE A N 1
ATOM 2857 C CA . PHE A 1 377 ? 5.734 9.716 3.894 1.00 86.31 377 PHE A CA 1
ATOM 2858 C C . PHE A 1 377 ? 5.612 9.326 2.415 1.00 86.31 377 PHE A C 1
ATOM 2860 O O . PHE A 1 377 ? 5.942 8.202 2.037 1.00 86.31 377 PHE A O 1
ATOM 2867 N N . THR A 1 378 ? 5.156 10.249 1.569 1.00 81.88 378 THR A N 1
ATOM 2868 C CA . THR A 1 378 ? 4.951 10.030 0.136 1.00 81.88 378 THR A CA 1
ATOM 2869 C C . THR A 1 378 ? 6.261 9.669 -0.559 1.00 81.88 378 THR A C 1
ATOM 2871 O O . THR A 1 378 ? 6.266 8.786 -1.419 1.00 81.88 378 THR A O 1
ATOM 2874 N N . GLU A 1 379 ? 7.374 10.296 -0.180 1.00 80.75 379 GLU A N 1
ATOM 2875 C CA . GLU A 1 379 ? 8.699 10.000 -0.736 1.00 80.75 379 GLU A CA 1
ATOM 2876 C C . GLU A 1 379 ? 9.144 8.579 -0.378 1.00 80.75 379 GLU A C 1
ATOM 2878 O O . GLU A 1 379 ? 9.482 7.795 -1.273 1.00 80.75 379 GLU A O 1
ATOM 2883 N N . VAL A 1 380 ? 9.058 8.208 0.905 1.00 88.25 380 VAL A N 1
ATOM 2884 C CA . VAL A 1 380 ? 9.434 6.861 1.359 1.00 88.25 380 VAL A CA 1
ATOM 2885 C C . VAL A 1 380 ? 8.506 5.805 0.756 1.00 88.25 380 VAL A C 1
ATOM 2887 O O . VAL A 1 380 ? 8.983 4.809 0.216 1.00 88.25 380 VAL A O 1
ATOM 2890 N N . MET A 1 381 ? 7.191 6.033 0.733 1.00 86.19 381 MET A N 1
ATOM 2891 C CA . MET A 1 381 ? 6.250 5.084 0.132 1.00 86.19 381 MET A CA 1
ATOM 2892 C C . MET A 1 381 ? 6.438 4.906 -1.366 1.00 86.19 381 MET A C 1
ATOM 2894 O O . MET A 1 381 ? 6.287 3.801 -1.893 1.00 86.19 381 MET A O 1
ATOM 2898 N N . THR A 1 382 ? 6.779 5.988 -2.064 1.00 81.56 382 THR A N 1
ATOM 2899 C CA . THR A 1 382 ? 7.071 5.927 -3.494 1.00 81.56 382 THR A CA 1
ATOM 2900 C C . THR A 1 382 ? 8.289 5.049 -3.758 1.00 81.56 382 THR A C 1
ATOM 2902 O O . THR A 1 382 ? 8.294 4.352 -4.768 1.00 81.56 382 THR A O 1
ATOM 2905 N N . SER A 1 383 ? 9.268 4.984 -2.849 1.00 86.44 383 SER A N 1
ATOM 2906 C CA . SER A 1 383 ? 10.436 4.109 -3.014 1.00 86.44 383 SER A CA 1
ATOM 2907 C C . SER A 1 383 ? 10.071 2.613 -3.081 1.00 86.44 383 SER A C 1
ATOM 2909 O O . SER A 1 383 ? 10.625 1.884 -3.910 1.00 86.44 383 SER A O 1
ATOM 2911 N N . PHE A 1 384 ? 9.066 2.144 -2.322 1.00 91.12 384 PHE A N 1
ATOM 2912 C CA . PHE A 1 384 ? 8.652 0.729 -2.335 1.00 91.12 384 PHE A CA 1
ATOM 2913 C C . PHE A 1 384 ? 8.148 0.258 -3.696 1.00 91.12 384 PHE A C 1
ATOM 2915 O O . PHE A 1 384 ? 8.364 -0.900 -4.053 1.00 91.12 384 PHE A O 1
ATOM 2922 N N . LYS A 1 385 ? 7.544 1.156 -4.492 1.00 83.75 385 LYS A N 1
ATOM 2923 C CA . LYS A 1 385 ? 7.116 0.873 -5.876 1.00 83.75 385 LYS A CA 1
ATOM 2924 C C . LYS A 1 385 ? 8.256 0.335 -6.738 1.00 83.75 385 LYS A C 1
ATOM 2926 O O . LYS A 1 385 ? 7.993 -0.286 -7.763 1.00 83.75 385 LYS A O 1
ATOM 2931 N N . TYR A 1 386 ? 9.500 0.573 -6.347 1.00 83.69 386 TYR A N 1
ATOM 2932 C CA . TYR A 1 386 ? 10.651 0.239 -7.157 1.00 83.69 386 TYR A CA 1
ATOM 2933 C C . TYR A 1 386 ? 11.696 -0.615 -6.452 1.00 83.69 386 TYR A C 1
ATOM 2935 O O . TYR A 1 386 ? 12.349 -1.406 -7.128 1.00 83.69 386 TYR A O 1
ATOM 2943 N N . LEU A 1 387 ? 11.840 -0.500 -5.130 1.00 90.88 387 LEU A N 1
ATOM 2944 C CA . LEU A 1 387 ? 12.666 -1.428 -4.356 1.00 90.88 387 LEU A CA 1
ATOM 2945 C C . LEU A 1 387 ? 12.106 -2.853 -4.451 1.00 90.88 387 LEU A C 1
ATOM 2947 O O . LEU A 1 387 ? 12.853 -3.790 -4.722 1.00 90.88 387 LEU A O 1
ATOM 2951 N N . ILE A 1 388 ? 10.782 -3.012 -4.319 1.00 94.06 388 ILE A N 1
ATOM 2952 C CA . ILE A 1 388 ? 10.138 -4.331 -4.333 1.00 94.06 388 ILE A CA 1
ATOM 2953 C C . ILE A 1 388 ? 10.317 -5.044 -5.688 1.00 94.06 388 ILE A C 1
ATOM 2955 O O . ILE A 1 388 ? 10.816 -6.170 -5.683 1.00 94.06 388 ILE A O 1
ATOM 2959 N N . PRO A 1 389 ? 9.989 -4.445 -6.857 1.00 88.38 389 PRO A N 1
ATOM 2960 C CA . PRO A 1 389 ? 10.257 -5.095 -8.141 1.00 88.38 389 PRO A CA 1
ATOM 2961 C C . PRO A 1 389 ? 11.732 -5.435 -8.373 1.00 88.38 389 PRO A C 1
ATOM 2963 O O . PRO A 1 389 ? 12.023 -6.467 -8.968 1.00 88.38 389 PRO A O 1
ATOM 2966 N N . GLN A 1 390 ? 12.668 -4.593 -7.923 1.00 89.56 390 GLN A N 1
ATOM 2967 C CA . GLN A 1 390 ? 14.103 -4.846 -8.101 1.00 89.56 390 GLN A CA 1
ATOM 2968 C C . GLN A 1 390 ? 14.592 -6.039 -7.274 1.00 89.56 390 GLN A C 1
ATOM 2970 O O . GLN A 1 390 ? 15.387 -6.836 -7.767 1.00 89.56 390 GLN A O 1
ATOM 2975 N N . LEU A 1 391 ? 14.085 -6.213 -6.050 1.00 94.75 391 LEU A N 1
ATOM 2976 C CA . LEU A 1 391 ? 14.336 -7.421 -5.257 1.00 94.75 391 LEU A CA 1
ATOM 2977 C C . LEU A 1 391 ? 13.768 -8.659 -5.958 1.00 94.75 391 LEU A C 1
ATOM 2979 O O . LEU A 1 391 ? 14.471 -9.658 -6.122 1.00 94.75 391 LEU A O 1
ATOM 2983 N N . TRP A 1 392 ? 12.548 -8.555 -6.491 1.00 93.94 392 TRP A N 1
ATOM 2984 C CA . TRP A 1 392 ? 11.952 -9.629 -7.280 1.00 93.94 392 TRP A CA 1
ATOM 2985 C C . TRP A 1 392 ? 12.763 -9.984 -8.530 1.00 93.94 392 TRP A C 1
ATOM 2987 O O . TRP A 1 392 ? 12.873 -11.162 -8.854 1.00 93.94 392 TRP A O 1
ATOM 2997 N N . GLN A 1 393 ? 13.381 -9.013 -9.205 1.00 89.44 393 GLN A N 1
ATOM 2998 C CA . GLN A 1 393 ? 14.263 -9.275 -10.349 1.00 89.44 393 GLN A CA 1
ATOM 2999 C C . GLN A 1 393 ? 15.523 -10.065 -9.971 1.00 89.44 393 GLN A C 1
ATOM 3001 O O . GLN A 1 393 ? 16.129 -10.690 -10.832 1.00 89.44 393 GLN A O 1
ATOM 3006 N N . TRP A 1 394 ? 15.920 -10.077 -8.700 1.00 94.25 394 TRP A N 1
ATOM 3007 C CA . TRP A 1 394 ? 16.969 -10.961 -8.187 1.00 94.25 394 TRP A CA 1
ATOM 3008 C C . TRP A 1 394 ? 16.446 -12.325 -7.718 1.00 94.25 394 TRP A C 1
ATOM 3010 O O . TRP A 1 394 ? 17.219 -13.156 -7.244 1.00 94.25 394 TRP A O 1
ATOM 3020 N N . GLY A 1 395 ? 15.137 -12.561 -7.815 1.00 94.19 395 GLY A N 1
ATOM 3021 C CA . GLY A 1 395 ? 14.477 -13.707 -7.203 1.00 94.19 395 GLY A CA 1
ATOM 3022 C C . GLY A 1 395 ? 14.443 -13.638 -5.674 1.00 94.19 395 GLY A C 1
ATOM 3023 O O . GLY A 1 395 ? 14.265 -14.668 -5.023 1.00 94.19 395 GLY A O 1
ATOM 3024 N N . GLN A 1 396 ? 14.632 -12.451 -5.090 1.00 95.38 396 GLN A N 1
ATOM 3025 C CA . GLN A 1 396 ? 14.591 -12.221 -3.649 1.00 95.38 396 GLN A CA 1
ATOM 3026 C C . GLN A 1 396 ? 13.243 -11.619 -3.247 1.00 95.38 396 GLN A C 1
ATOM 3028 O O . GLN A 1 396 ? 12.749 -10.673 -3.858 1.00 95.38 396 GLN A O 1
ATOM 3033 N N . VAL A 1 397 ? 12.657 -12.148 -2.175 1.00 94.25 397 VAL A N 1
ATOM 3034 C CA . VAL A 1 397 ? 11.493 -11.527 -1.538 1.00 94.25 397 VAL A CA 1
ATOM 3035 C C . VAL A 1 397 ? 11.967 -10.364 -0.667 1.00 94.25 397 VAL A C 1
ATOM 3037 O O . VAL A 1 397 ? 12.953 -10.537 0.054 1.00 94.25 397 VAL A O 1
ATOM 3040 N N . PRO A 1 398 ? 11.279 -9.210 -0.681 1.00 93.75 398 PRO A N 1
ATOM 3041 C CA . PRO A 1 398 ? 11.474 -8.167 0.315 1.00 93.75 398 PRO A CA 1
ATOM 3042 C C . PRO A 1 398 ? 11.519 -8.698 1.744 1.00 93.75 398 PRO A C 1
ATOM 3044 O O . PRO A 1 398 ? 10.673 -9.500 2.136 1.00 93.75 398 PRO A O 1
ATOM 3047 N N . SER A 1 399 ? 12.471 -8.206 2.533 1.00 92.88 399 SER A N 1
ATOM 3048 C CA . SER A 1 399 ? 12.396 -8.289 3.985 1.00 92.88 399 SER A CA 1
ATOM 3049 C C . SER A 1 399 ? 11.894 -6.950 4.539 1.00 92.88 399 SER A C 1
ATOM 3051 O O . SER A 1 399 ? 12.235 -5.884 4.026 1.00 92.88 399 SER A O 1
ATOM 3053 N N . PHE A 1 400 ? 11.025 -7.010 5.550 1.00 96.31 400 PHE A N 1
ATOM 3054 C CA . PHE A 1 400 ? 10.545 -5.838 6.286 1.00 96.31 400 PHE A CA 1
ATOM 3055 C C . PHE A 1 400 ? 10.872 -6.024 7.763 1.00 96.31 400 PHE A C 1
ATOM 3057 O O . PHE A 1 400 ? 10.077 -6.543 8.549 1.00 96.31 400 PHE A O 1
ATOM 3064 N N . SER A 1 401 ? 12.091 -5.639 8.108 1.00 95.81 401 SER A N 1
ATOM 3065 C CA . SER A 1 401 ? 12.669 -5.685 9.441 1.00 95.81 401 SER A CA 1
ATOM 3066 C C . SER A 1 401 ? 12.812 -4.265 9.961 1.00 95.81 401 SER A C 1
ATOM 3068 O O . SER A 1 401 ? 13.389 -3.401 9.301 1.00 95.81 401 SER A O 1
ATOM 3070 N N . TYR A 1 402 ? 12.289 -4.025 11.159 1.00 97.06 402 TYR A N 1
ATOM 3071 C CA . TYR A 1 402 ? 12.387 -2.718 11.788 1.00 97.06 402 TYR A CA 1
ATOM 3072 C C . TYR A 1 402 ? 13.781 -2.485 12.380 1.00 97.06 402 TYR A C 1
ATOM 3074 O O . TYR A 1 402 ? 14.296 -3.298 13.150 1.00 97.06 402 TYR A O 1
ATOM 3082 N N . VAL A 1 403 ? 14.359 -1.336 12.051 1.00 96.81 403 VAL A N 1
ATOM 3083 C CA . VAL A 1 403 ? 15.603 -0.799 12.590 1.00 96.81 403 VAL A CA 1
ATOM 3084 C C . VAL A 1 403 ? 15.238 0.463 13.379 1.00 96.81 403 VAL A C 1
ATOM 3086 O O . VAL A 1 403 ? 14.794 1.440 12.784 1.00 96.81 403 VAL A O 1
ATOM 3089 N N . PRO A 1 404 ? 15.382 0.485 14.713 1.00 94.62 404 PRO A N 1
ATOM 3090 C CA . PRO A 1 404 ? 15.016 1.659 15.498 1.00 94.62 404 PRO A CA 1
ATOM 3091 C C . PRO A 1 404 ? 15.958 2.837 15.229 1.00 94.62 404 PRO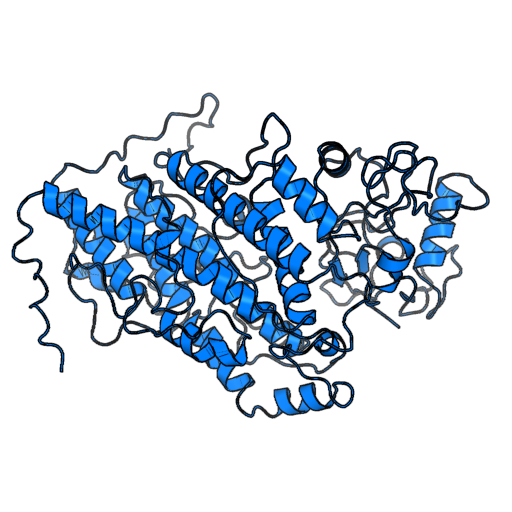 A C 1
ATOM 3093 O O . PRO A 1 404 ? 17.179 2.674 15.218 1.00 94.62 404 PRO A O 1
ATOM 3096 N N . GLY A 1 405 ? 15.390 4.040 15.110 1.00 90.12 405 GLY A N 1
ATOM 3097 C CA . GLY A 1 405 ? 16.157 5.288 15.080 1.00 90.12 405 GLY A CA 1
ATOM 3098 C C . GLY A 1 405 ? 16.890 5.563 13.765 1.00 90.12 405 GLY A C 1
ATOM 3099 O O . GLY A 1 405 ? 17.951 6.186 13.796 1.00 90.12 405 GLY A O 1
ATOM 3100 N N . VAL A 1 406 ? 16.340 5.111 12.632 1.00 92.88 406 VAL A N 1
ATOM 3101 C CA . VAL A 1 406 ? 16.868 5.440 11.298 1.00 92.88 406 VAL A CA 1
ATOM 3102 C C . VAL A 1 406 ? 16.850 6.951 11.086 1.00 92.88 406 VAL A C 1
ATOM 3104 O O . VAL A 1 406 ? 15.805 7.595 11.194 1.00 92.88 406 VAL A O 1
ATOM 3107 N N . THR A 1 407 ? 18.008 7.522 10.764 1.00 91.19 407 THR A N 1
ATOM 3108 C CA . THR A 1 407 ? 18.127 8.937 10.399 1.00 91.19 407 THR A CA 1
ATOM 3109 C C . THR A 1 407 ? 17.873 9.147 8.908 1.00 91.19 407 THR A C 1
ATOM 3111 O O . THR A 1 407 ? 18.066 8.240 8.097 1.00 91.19 407 THR A O 1
ATOM 3114 N N . ASP A 1 408 ? 17.492 10.368 8.524 1.00 86.69 408 ASP A N 1
ATOM 3115 C CA . ASP A 1 408 ? 17.333 10.712 7.107 1.00 86.69 408 ASP A CA 1
ATOM 3116 C C . ASP A 1 408 ? 18.668 10.565 6.346 1.00 86.69 408 ASP A C 1
ATOM 3118 O O . ASP A 1 408 ? 18.671 10.053 5.235 1.00 86.69 408 ASP A O 1
ATOM 3122 N N . ASP A 1 409 ? 19.819 10.869 6.959 1.00 86.94 409 ASP A N 1
ATOM 3123 C CA . ASP A 1 409 ? 21.136 10.637 6.338 1.00 86.94 409 ASP A CA 1
ATOM 3124 C C . ASP A 1 409 ? 21.404 9.148 6.056 1.00 86.94 409 ASP A C 1
ATOM 3126 O O . ASP A 1 409 ? 21.942 8.797 5.005 1.00 86.94 409 ASP A O 1
ATOM 3130 N N . GLN A 1 410 ? 21.025 8.256 6.980 1.00 92.50 410 GLN A N 1
ATOM 3131 C CA . GLN A 1 410 ? 21.160 6.809 6.784 1.00 92.50 410 GLN A CA 1
ATOM 3132 C C . GLN A 1 410 ? 20.252 6.318 5.659 1.00 92.50 410 GLN A C 1
ATOM 3134 O O . GLN A 1 410 ? 20.685 5.525 4.824 1.00 92.50 410 GLN A O 1
ATOM 3139 N N . LEU A 1 411 ? 19.006 6.797 5.625 1.00 91.12 411 LEU A N 1
ATOM 3140 C CA . LEU A 1 411 ? 18.065 6.441 4.571 1.00 91.12 411 LEU A CA 1
ATOM 3141 C C . LEU A 1 411 ? 18.517 6.984 3.209 1.00 91.12 411 LEU A C 1
ATOM 3143 O O . LEU A 1 411 ? 18.478 6.250 2.226 1.00 91.12 411 LEU A O 1
ATOM 3147 N N . GLN A 1 412 ? 19.009 8.223 3.149 1.00 85.38 412 GLN A N 1
ATOM 3148 C CA . GLN A 1 412 ? 19.527 8.817 1.918 1.00 85.38 412 GLN A CA 1
ATOM 3149 C C . GLN A 1 412 ? 20.747 8.052 1.401 1.00 85.38 412 GLN A C 1
ATOM 3151 O O . GLN A 1 412 ? 20.797 7.732 0.217 1.00 85.38 412 GLN A O 1
ATOM 3156 N N . ALA A 1 413 ? 21.689 7.687 2.275 1.00 87.38 413 ALA A N 1
ATOM 3157 C CA . ALA A 1 413 ? 22.840 6.872 1.887 1.00 87.38 413 ALA A CA 1
ATOM 3158 C C . ALA A 1 413 ? 22.420 5.495 1.342 1.00 87.38 413 ALA A C 1
ATOM 3160 O O . ALA A 1 413 ? 22.995 5.011 0.368 1.00 87.38 413 ALA A O 1
ATOM 3161 N N . ALA A 1 414 ? 21.396 4.877 1.935 1.00 91.31 414 ALA A N 1
ATOM 3162 C CA . ALA A 1 414 ? 20.872 3.604 1.456 1.00 91.31 414 ALA A CA 1
ATOM 3163 C C . ALA A 1 414 ? 20.137 3.738 0.114 1.00 91.31 414 ALA A C 1
ATOM 3165 O O . ALA A 1 414 ? 20.311 2.879 -0.750 1.00 91.31 414 ALA A O 1
ATOM 3166 N N . PHE A 1 415 ? 19.374 4.818 -0.099 1.00 86.69 415 PHE A N 1
ATOM 3167 C CA . PHE A 1 415 ? 18.807 5.120 -1.415 1.00 86.69 415 PHE A CA 1
ATOM 3168 C C . PHE A 1 415 ? 19.907 5.324 -2.454 1.00 86.69 415 PHE A C 1
ATOM 3170 O O . PHE A 1 415 ? 19.825 4.745 -3.529 1.00 86.69 415 PHE A O 1
ATOM 3177 N N . ASP A 1 416 ? 20.962 6.065 -2.129 1.00 80.94 416 ASP A N 1
ATOM 3178 C CA . ASP A 1 416 ? 22.080 6.318 -3.043 1.00 80.94 416 ASP A CA 1
ATOM 3179 C C . ASP A 1 416 ? 22.775 5.028 -3.498 1.00 80.94 416 ASP A C 1
ATOM 3181 O O . ASP A 1 416 ? 23.198 4.919 -4.651 1.00 80.94 416 ASP A O 1
ATOM 3185 N N . GLU A 1 417 ? 22.869 4.036 -2.612 1.00 85.38 417 GLU A N 1
ATOM 3186 C CA . GLU A 1 417 ? 23.433 2.723 -2.925 1.00 85.38 417 GLU A CA 1
ATOM 3187 C C . GLU A 1 417 ? 22.455 1.823 -3.703 1.00 85.38 417 GLU A C 1
ATOM 3189 O O . GLU A 1 417 ? 22.851 1.129 -4.643 1.00 85.38 417 GLU A O 1
ATOM 3194 N N . ALA A 1 418 ? 21.175 1.828 -3.322 1.00 84.81 418 ALA A N 1
ATOM 3195 C CA . ALA A 1 418 ? 20.130 0.992 -3.913 1.00 84.81 418 ALA A CA 1
ATOM 3196 C C . ALA A 1 418 ? 19.597 1.520 -5.254 1.00 84.81 418 ALA A C 1
ATOM 3198 O O . ALA A 1 418 ? 18.907 0.799 -5.979 1.00 84.81 418 ALA A O 1
ATOM 3199 N N . ASP A 1 419 ? 19.901 2.770 -5.589 1.00 74.25 419 ASP A N 1
ATOM 3200 C CA . ASP A 1 419 ? 19.339 3.468 -6.732 1.00 74.25 419 ASP A CA 1
ATOM 3201 C C . ASP A 1 419 ? 20.408 4.255 -7.511 1.00 74.25 419 ASP A C 1
ATOM 3203 O O . ASP A 1 419 ? 20.435 5.492 -7.514 1.00 74.25 419 ASP A O 1
ATOM 3207 N N . PRO A 1 420 ? 21.271 3.550 -8.267 1.00 59.78 420 PRO A N 1
ATOM 3208 C CA . PRO A 1 420 ? 22.323 4.180 -9.067 1.00 59.78 420 PRO A CA 1
ATOM 3209 C C . PRO A 1 420 ? 21.767 5.029 -10.222 1.00 59.78 420 PRO A C 1
ATOM 3211 O O . PRO A 1 420 ? 22.513 5.740 -10.898 1.00 59.78 420 PRO A O 1
ATOM 3214 N N . LEU A 1 421 ? 20.456 4.944 -10.481 1.00 54.84 421 LEU A N 1
ATOM 3215 C CA . LEU A 1 421 ? 19.762 5.758 -11.469 1.00 54.84 421 LEU A CA 1
ATOM 3216 C C . LEU A 1 421 ? 19.070 6.978 -10.854 1.00 54.84 421 LEU A C 1
ATOM 3218 O O . LEU A 1 421 ? 18.512 7.770 -11.617 1.00 54.84 421 LEU A O 1
ATOM 3222 N N . CYS A 1 422 ? 19.116 7.158 -9.533 1.00 57.06 422 CYS A N 1
ATOM 3223 C CA . CYS A 1 422 ? 18.518 8.280 -8.812 1.00 57.06 422 CYS A CA 1
ATOM 3224 C C . CYS A 1 422 ? 17.031 8.479 -9.135 1.00 57.06 422 CYS A C 1
ATOM 3226 O O . CYS A 1 422 ? 16.555 9.572 -9.463 1.00 57.06 422 CYS A O 1
ATOM 3228 N N . LEU A 1 423 ? 16.304 7.380 -9.148 1.00 55.62 423 LEU A N 1
ATOM 3229 C CA . LEU A 1 423 ? 14.863 7.308 -9.212 1.00 55.62 423 LEU A CA 1
ATOM 3230 C C . LEU A 1 423 ? 14.180 7.871 -7.934 1.00 55.62 423 LEU A C 1
ATOM 3232 O O . LEU A 1 423 ? 13.091 8.427 -8.074 1.00 55.62 423 LEU A O 1
ATOM 3236 N N . TYR A 1 424 ? 14.816 7.818 -6.748 1.00 59.84 424 TYR A N 1
ATOM 3237 C CA . TYR A 1 424 ? 14.321 8.287 -5.429 1.00 59.84 424 TYR A CA 1
ATOM 3238 C C . TYR A 1 424 ? 15.386 9.028 -4.596 1.00 59.84 424 TYR A C 1
ATOM 3240 O O . TYR A 1 424 ? 15.330 9.021 -3.372 1.00 59.84 424 TYR A O 1
ATOM 3248 N N . HIS A 1 425 ? 16.372 9.676 -5.215 1.00 57.84 425 HIS A N 1
ATOM 3249 C CA . HIS A 1 425 ? 17.253 10.585 -4.471 1.00 57.84 425 HIS A CA 1
ATOM 3250 C C . HIS A 1 425 ? 16.479 11.859 -4.093 1.00 57.84 425 HIS A C 1
ATOM 3252 O O . HIS A 1 425 ? 15.968 12.544 -4.987 1.00 57.84 425 HIS A O 1
ATOM 3258 N N . TRP A 1 426 ? 16.394 12.179 -2.799 1.00 59.34 426 TRP A N 1
ATOM 3259 C CA . TRP A 1 426 ? 15.624 13.312 -2.277 1.00 59.34 426 TRP A CA 1
ATOM 3260 C C . TRP A 1 426 ? 16.510 14.204 -1.404 1.00 59.34 426 TRP A C 1
ATOM 3262 O O . TRP A 1 426 ? 16.300 14.337 -0.203 1.00 59.34 426 TRP A O 1
ATOM 3272 N N . ASP A 1 427 ? 17.500 14.859 -2.012 1.00 57.94 427 ASP A N 1
ATOM 3273 C CA . ASP A 1 427 ? 18.202 15.940 -1.325 1.00 57.94 427 ASP A CA 1
ATOM 3274 C C . ASP A 1 427 ? 17.386 17.245 -1.362 1.00 57.94 427 ASP A C 1
ATOM 3276 O O . ASP A 1 427 ? 16.525 17.475 -2.223 1.00 57.94 427 ASP A O 1
ATOM 3280 N N . ALA A 1 428 ? 17.675 18.144 -0.418 1.00 56.06 428 ALA A N 1
ATOM 3281 C CA . ALA A 1 428 ? 17.021 19.449 -0.338 1.00 56.06 428 ALA A CA 1
ATOM 3282 C C . ALA A 1 428 ? 17.150 20.250 -1.650 1.00 56.06 428 ALA A C 1
ATOM 3284 O O . ALA A 1 428 ? 16.253 21.014 -2.002 1.00 56.06 428 ALA A O 1
ATOM 3285 N N . VAL A 1 429 ? 18.235 20.046 -2.407 1.00 54.25 429 VAL A N 1
ATOM 3286 C CA . VAL A 1 429 ? 18.458 20.676 -3.716 1.00 54.25 429 VAL A CA 1
ATOM 3287 C C . VAL A 1 429 ? 17.456 20.154 -4.751 1.00 54.25 429 VAL A C 1
ATOM 3289 O O . VAL A 1 429 ? 16.819 20.948 -5.441 1.00 54.25 429 VAL A O 1
ATOM 3292 N N . THR A 1 430 ? 17.249 18.840 -4.836 1.00 53.09 430 THR A N 1
ATOM 3293 C CA . THR A 1 430 ? 16.275 18.202 -5.733 1.00 53.09 430 THR A CA 1
ATOM 3294 C C . THR A 1 430 ? 14.845 18.573 -5.343 1.00 53.09 430 THR A C 1
ATOM 3296 O O . THR A 1 430 ? 14.032 18.855 -6.227 1.00 53.09 430 THR A O 1
ATOM 3299 N N . ALA A 1 431 ? 14.538 18.656 -4.045 1.00 55.41 431 ALA A N 1
ATOM 3300 C CA . ALA A 1 431 ? 13.242 19.119 -3.551 1.00 55.41 431 ALA A CA 1
ATOM 3301 C C . ALA A 1 431 ? 12.955 20.583 -3.945 1.00 55.41 431 ALA A C 1
ATOM 3303 O O . ALA A 1 431 ? 11.871 20.883 -4.446 1.00 55.41 431 ALA A O 1
ATOM 3304 N N . GLU A 1 432 ? 13.925 21.493 -3.799 1.00 54.06 432 GLU A N 1
ATOM 3305 C CA . GLU A 1 432 ? 13.790 22.892 -4.238 1.00 54.06 432 GLU A CA 1
ATOM 3306 C C . GLU A 1 432 ? 13.664 23.019 -5.765 1.00 54.06 432 GLU A C 1
ATOM 3308 O O . GLU A 1 432 ? 12.833 23.782 -6.259 1.00 54.06 432 GLU A O 1
ATOM 3313 N N . ILE A 1 433 ? 14.401 22.212 -6.536 1.00 50.50 433 ILE A N 1
ATOM 3314 C CA . ILE A 1 433 ? 14.256 22.156 -8.000 1.00 50.50 433 ILE A CA 1
ATOM 3315 C C . ILE A 1 433 ? 12.851 21.660 -8.399 1.00 50.50 433 ILE A C 1
ATOM 3317 O O . ILE A 1 433 ? 12.274 22.161 -9.368 1.00 50.50 433 ILE A O 1
ATOM 3321 N N . ARG A 1 434 ? 12.269 20.709 -7.654 1.00 53.03 434 ARG A N 1
ATOM 3322 C CA . ARG A 1 434 ? 10.913 20.169 -7.885 1.00 53.03 434 ARG A CA 1
ATOM 3323 C C . ARG A 1 434 ? 9.788 21.138 -7.509 1.00 53.03 434 ARG A C 1
ATOM 3325 O O . ARG A 1 434 ? 8.726 21.067 -8.124 1.00 53.03 434 ARG A O 1
ATOM 3332 N N . LYS A 1 435 ? 10.009 22.067 -6.569 1.00 52.56 435 LYS A N 1
ATOM 3333 C CA . LYS A 1 435 ? 9.034 23.119 -6.202 1.00 52.56 435 LYS A CA 1
ATOM 3334 C C . LYS A 1 435 ? 8.774 24.137 -7.322 1.00 52.56 435 LYS A C 1
ATOM 3336 O O . LYS A 1 435 ? 7.788 24.861 -7.251 1.00 52.56 435 LYS A O 1
ATOM 3341 N N . GLY A 1 436 ? 9.595 24.133 -8.375 1.00 46.50 436 GLY A N 1
ATOM 3342 C CA . GLY A 1 436 ? 9.310 24.807 -9.637 1.00 46.50 436 GLY A CA 1
ATOM 3343 C C . GLY A 1 436 ? 9.641 26.297 -9.629 1.00 46.50 436 GLY A C 1
ATOM 3344 O O . GLY A 1 436 ? 8.848 27.135 -9.214 1.00 46.50 436 GLY A O 1
ATOM 3345 N N . GLY A 1 437 ? 10.775 26.654 -10.232 1.00 42.84 437 GLY A N 1
ATOM 3346 C CA . GLY A 1 437 ? 10.838 27.924 -10.950 1.00 42.84 437 GLY A CA 1
ATOM 3347 C C . GLY A 1 437 ? 9.984 27.794 -12.213 1.00 42.84 437 GLY A C 1
ATOM 3348 O O . GLY A 1 437 ? 10.190 26.859 -12.982 1.00 42.84 437 GLY A O 1
ATOM 3349 N N . GLU A 1 438 ? 9.041 28.714 -12.428 1.00 42.50 438 GLU A N 1
ATOM 3350 C CA . GLU A 1 438 ? 7.988 28.739 -13.470 1.00 42.50 438 GLU A CA 1
ATOM 3351 C C . GLU A 1 438 ? 8.411 28.510 -14.946 1.00 42.50 438 GLU A C 1
ATOM 3353 O O . GLU A 1 438 ? 7.591 28.681 -15.845 1.00 42.50 438 GLU A O 1
ATOM 3358 N N . LYS A 1 439 ? 9.665 28.169 -15.267 1.00 46.47 439 LYS A N 1
ATOM 3359 C CA . LYS A 1 439 ? 10.170 28.161 -16.652 1.00 46.47 439 LYS A CA 1
ATOM 3360 C C . LYS A 1 439 ? 11.153 27.050 -17.016 1.00 46.47 439 LYS A C 1
ATOM 3362 O O . LYS A 1 439 ? 11.699 27.105 -18.117 1.00 46.47 439 LYS A O 1
ATOM 3367 N N . ASP A 1 440 ? 11.405 26.064 -16.156 1.00 50.91 440 ASP A N 1
ATOM 3368 C CA . ASP A 1 440 ? 12.477 25.100 -16.429 1.00 50.91 440 ASP A CA 1
ATOM 3369 C C . ASP A 1 440 ? 11.970 23.768 -17.011 1.00 50.91 440 ASP A C 1
ATOM 3371 O O . ASP A 1 440 ? 11.255 23.012 -16.355 1.00 50.91 440 ASP A O 1
ATOM 3375 N N . MET A 1 441 ? 12.356 23.464 -18.258 1.00 50.00 441 MET A N 1
ATOM 3376 C CA . MET A 1 441 ? 11.944 22.273 -19.032 1.00 50.00 441 MET A CA 1
ATOM 3377 C C . MET A 1 441 ? 12.608 20.957 -18.554 1.00 50.00 441 MET A C 1
ATOM 3379 O O . MET A 1 441 ? 12.803 20.015 -19.326 1.00 50.00 441 MET A O 1
ATOM 3383 N N . ASN A 1 442 ? 12.934 20.860 -17.264 1.00 51.03 442 ASN A N 1
ATOM 3384 C CA . ASN A 1 442 ? 13.758 19.797 -16.672 1.00 51.03 442 ASN A CA 1
ATOM 3385 C C . ASN A 1 442 ? 13.061 18.438 -16.579 1.00 51.03 442 ASN A C 1
ATOM 3387 O O . ASN A 1 442 ? 13.697 17.429 -16.277 1.00 51.03 442 ASN A O 1
ATOM 3391 N N . VAL A 1 443 ? 11.747 18.375 -16.788 1.00 50.50 443 VAL A N 1
ATOM 3392 C CA . VAL A 1 443 ? 10.971 17.302 -16.166 1.00 50.50 443 VAL A CA 1
ATOM 3393 C C . VAL A 1 443 ? 10.892 16.019 -16.997 1.00 50.50 443 VAL A C 1
ATOM 3395 O O . VAL A 1 443 ? 10.683 14.954 -16.432 1.00 50.50 443 VAL A O 1
ATOM 3398 N N . CYS A 1 444 ? 11.173 16.058 -18.304 1.00 50.03 444 CYS A N 1
ATOM 3399 C CA . CYS A 1 444 ? 11.129 14.849 -19.148 1.00 50.03 444 CYS A CA 1
ATOM 3400 C C . CYS A 1 444 ? 12.484 14.392 -19.692 1.00 50.03 444 CYS A C 1
ATOM 3402 O O . CYS A 1 444 ? 12.596 13.275 -20.191 1.00 50.03 444 CYS A O 1
ATOM 3404 N N . GLN A 1 445 ? 13.512 15.242 -19.655 1.00 52.66 445 GLN A N 1
ATOM 3405 C CA . GLN A 1 445 ? 14.669 15.071 -20.547 1.00 52.66 445 GLN A CA 1
ATOM 3406 C C . GLN A 1 445 ? 16.033 15.161 -19.866 1.00 52.66 445 GLN A C 1
ATOM 3408 O O . GLN A 1 445 ? 17.037 14.832 -20.495 1.00 52.66 445 GLN A O 1
ATOM 3413 N N . GLY A 1 446 ? 16.097 15.655 -18.627 1.00 53.12 446 GLY A N 1
ATOM 3414 C CA . GLY A 1 446 ? 17.367 16.077 -18.029 1.00 53.12 446 GLY A CA 1
ATOM 3415 C C . GLY A 1 446 ? 18.096 17.160 -18.829 1.00 53.12 446 GLY A C 1
ATOM 3416 O O . GLY A 1 446 ? 19.278 17.401 -18.615 1.00 53.12 446 GLY A O 1
ATOM 3417 N N . LEU A 1 447 ? 17.408 17.824 -19.765 1.00 55.16 447 LEU A N 1
ATOM 3418 C CA . LEU A 1 447 ? 17.932 18.987 -20.466 1.00 55.16 447 LEU A CA 1
ATOM 3419 C C . LEU A 1 447 ? 17.629 20.212 -19.613 1.00 55.16 447 LEU A C 1
ATOM 3421 O O . LEU A 1 447 ? 16.553 20.793 -19.717 1.00 55.16 447 LEU A O 1
ATOM 3425 N N . ASN A 1 448 ? 18.570 20.568 -18.744 1.00 59.06 448 ASN A N 1
ATOM 3426 C CA . ASN A 1 448 ? 18.356 21.668 -17.811 1.00 59.06 448 ASN A CA 1
ATOM 3427 C C . ASN A 1 448 ? 18.764 23.001 -18.418 1.00 59.06 448 ASN A C 1
ATOM 3429 O O . ASN A 1 448 ? 19.711 23.033 -19.201 1.00 59.06 448 ASN A O 1
ATOM 3433 N N . THR A 1 449 ? 18.053 24.096 -18.129 1.00 55.47 449 THR A N 1
ATOM 3434 C CA . THR A 1 449 ? 18.317 25.381 -18.809 1.00 55.47 449 THR A CA 1
ATOM 3435 C C . THR A 1 449 ? 19.512 26.148 -18.241 1.00 55.47 449 THR A C 1
ATOM 3437 O O . THR A 1 449 ? 20.054 27.004 -18.937 1.00 55.47 449 THR A O 1
ATOM 3440 N N . CYS A 1 450 ? 19.982 25.834 -17.026 1.00 48.75 450 CYS A N 1
ATOM 3441 C CA . CYS A 1 450 ? 21.070 26.576 -16.378 1.00 48.75 450 CYS A CA 1
ATOM 3442 C C . CYS A 1 450 ? 22.077 25.696 -15.615 1.00 48.75 450 CYS A C 1
ATOM 3444 O O . CYS A 1 450 ? 21.814 24.549 -15.258 1.00 48.75 450 CYS A O 1
ATOM 3446 N N . LYS A 1 451 ? 23.239 26.298 -15.321 1.00 53.66 451 LYS A N 1
ATOM 3447 C CA . LYS A 1 451 ? 24.246 25.783 -14.382 1.00 53.66 451 LYS A CA 1
ATOM 3448 C C . LYS A 1 451 ? 23.643 25.661 -12.976 1.00 53.66 451 LYS A C 1
ATOM 3450 O O . LYS A 1 451 ? 23.004 26.601 -12.514 1.00 53.66 451 LYS A O 1
ATOM 3455 N N . GLY A 1 452 ? 23.887 24.550 -12.292 1.00 52.69 452 GLY A N 1
ATOM 3456 C CA . GLY A 1 452 ? 23.324 24.236 -10.980 1.00 52.69 452 GLY A CA 1
ATOM 3457 C C . GLY A 1 452 ? 21.951 23.563 -11.033 1.00 52.69 452 GLY A C 1
ATOM 3458 O O . GLY A 1 452 ? 21.415 23.237 -9.982 1.00 52.69 452 GLY A O 1
ATOM 3459 N N . LEU A 1 453 ? 21.368 23.359 -12.222 1.00 52.22 453 LEU A N 1
ATOM 3460 C CA . LEU A 1 453 ? 20.046 22.747 -12.381 1.00 52.22 453 LEU A CA 1
ATOM 3461 C C . LEU A 1 453 ? 20.195 21.298 -12.866 1.00 52.22 453 LEU A C 1
ATOM 3463 O O . LEU A 1 453 ? 20.991 21.009 -13.762 1.00 52.22 453 LEU A O 1
ATOM 3467 N N . GLY A 1 454 ? 19.464 20.373 -12.236 1.00 50.97 454 GLY A N 1
ATOM 3468 C CA . GLY A 1 454 ? 19.548 18.919 -12.440 1.00 50.97 454 GLY A CA 1
ATOM 3469 C C . GLY A 1 454 ? 19.675 18.129 -11.148 1.00 50.97 454 GLY A C 1
ATOM 3470 O O . GLY A 1 454 ? 19.763 18.721 -10.078 1.00 50.97 454 GLY A O 1
ATOM 3471 N N . TRP A 1 455 ? 19.700 16.797 -11.254 1.00 47.69 455 TRP A N 1
ATOM 3472 C CA . TRP A 1 455 ? 19.989 15.916 -10.114 1.00 47.69 455 TRP A CA 1
ATOM 3473 C C . TRP A 1 455 ? 21.243 16.379 -9.365 1.00 47.69 455 TRP A C 1
ATOM 3475 O O . TRP A 1 455 ? 22.248 16.665 -10.022 1.00 47.69 455 TRP A O 1
ATOM 3485 N N . GLY A 1 456 ? 21.147 16.542 -8.039 1.00 52.22 456 GLY A N 1
ATOM 3486 C CA . GLY A 1 456 ? 22.236 17.014 -7.170 1.00 52.22 456 GLY A CA 1
ATOM 3487 C C . GLY A 1 456 ? 22.825 18.386 -7.542 1.00 52.22 456 GLY A C 1
ATOM 3488 O O . GLY A 1 456 ? 23.953 18.703 -7.170 1.00 52.22 456 GLY A O 1
ATOM 3489 N N . GLY A 1 457 ? 22.124 19.189 -8.354 1.00 54.59 457 GLY A N 1
ATOM 3490 C CA . GLY A 1 457 ? 22.633 20.455 -8.892 1.00 54.59 457 GLY A CA 1
ATOM 3491 C C . GLY A 1 457 ? 23.733 20.310 -9.958 1.00 54.59 457 GLY A C 1
ATOM 3492 O O . GLY A 1 457 ? 24.505 21.241 -10.188 1.00 54.59 457 GLY A O 1
ATOM 3493 N N . LEU A 1 458 ? 23.826 19.152 -10.623 1.00 54.09 458 LEU A N 1
ATOM 3494 C CA . LEU A 1 458 ? 24.965 18.786 -11.478 1.00 54.09 458 LEU A CA 1
ATOM 3495 C C . LEU A 1 458 ? 25.050 19.444 -12.861 1.00 54.09 458 LEU A C 1
ATOM 3497 O O . LEU A 1 458 ? 26.071 19.281 -13.534 1.00 54.09 458 LEU A O 1
ATOM 3501 N N . GLY A 1 459 ? 24.025 20.163 -13.324 1.00 55.84 459 GLY A N 1
ATOM 3502 C CA . GLY A 1 459 ? 24.102 20.841 -14.621 1.00 55.84 459 GLY A CA 1
ATOM 3503 C C . GLY A 1 459 ? 25.241 21.858 -14.625 1.00 55.84 459 GLY A C 1
ATOM 3504 O O . GLY A 1 459 ? 25.292 22.736 -13.767 1.00 55.84 459 GLY A O 1
ATOM 3505 N N . THR A 1 460 ? 26.173 21.782 -15.573 1.00 56.53 460 THR A N 1
ATOM 3506 C CA . THR A 1 460 ? 27.237 22.793 -15.704 1.00 56.53 460 THR A CA 1
ATOM 3507 C C . THR A 1 460 ? 26.895 23.851 -16.751 1.00 56.53 460 THR A C 1
ATOM 3509 O O . THR A 1 460 ? 27.429 24.962 -16.696 1.00 56.53 460 THR A O 1
ATOM 3512 N N . LYS A 1 461 ? 25.970 23.538 -17.671 1.00 60.19 461 LYS A N 1
ATOM 3513 C CA . LYS A 1 461 ? 25.485 24.399 -18.764 1.00 60.19 461 LYS A CA 1
ATOM 3514 C C . LYS A 1 461 ? 24.158 23.872 -19.316 1.00 60.19 461 LYS A C 1
ATOM 3516 O O . LYS A 1 461 ? 23.741 22.759 -19.025 1.00 60.19 461 LYS A O 1
ATOM 3521 N N . ALA A 1 462 ? 23.496 24.665 -20.153 1.00 58.62 462 ALA A N 1
ATOM 3522 C CA . ALA A 1 462 ? 22.217 24.261 -20.714 1.00 58.62 462 ALA A CA 1
ATOM 3523 C C . ALA A 1 462 ? 22.315 22.917 -21.478 1.00 58.62 462 ALA A C 1
ATOM 3525 O O . ALA A 1 462 ? 23.129 22.768 -22.394 1.00 58.62 462 ALA A O 1
ATOM 3526 N N . GLY A 1 463 ? 21.485 21.942 -21.099 1.00 55.62 463 GLY A N 1
ATOM 3527 C CA . GLY A 1 463 ? 21.358 20.638 -21.754 1.00 55.62 463 GLY A CA 1
ATOM 3528 C C . GLY A 1 463 ? 22.399 19.567 -21.398 1.00 55.62 463 GLY A C 1
ATOM 3529 O O . GLY A 1 463 ? 22.399 18.528 -22.062 1.00 55.62 463 GLY A O 1
ATOM 3530 N N . ASP A 1 464 ? 23.264 19.787 -20.395 1.00 57.91 464 ASP A N 1
ATOM 3531 C CA . ASP A 1 464 ? 24.192 18.760 -19.870 1.00 57.91 464 ASP A CA 1
ATOM 3532 C C . ASP A 1 464 ? 23.753 18.109 -18.554 1.00 57.91 464 ASP A C 1
ATOM 3534 O O . ASP A 1 464 ? 24.494 17.301 -17.992 1.00 57.91 464 ASP A O 1
ATOM 3538 N N . GLY A 1 465 ? 22.559 18.458 -18.082 1.00 56.00 465 GLY A N 1
ATOM 3539 C CA . GLY A 1 465 ? 21.972 17.929 -16.868 1.00 56.00 465 GLY A CA 1
ATOM 3540 C C . GLY A 1 465 ? 21.944 16.406 -16.818 1.00 56.00 465 GLY A C 1
ATOM 3541 O O . GLY A 1 465 ? 21.612 15.737 -17.797 1.00 56.00 465 GLY A O 1
ATOM 3542 N N . ALA A 1 466 ? 22.278 15.870 -15.645 1.00 51.41 466 ALA A N 1
ATOM 3543 C CA . ALA A 1 466 ? 22.238 14.446 -15.359 1.00 51.41 466 ALA A CA 1
ATOM 3544 C C . ALA A 1 466 ? 20.805 13.889 -15.531 1.00 51.41 466 ALA A C 1
ATOM 3546 O O . ALA A 1 466 ? 20.554 13.126 -16.458 1.00 51.41 466 ALA A O 1
ATOM 3547 N N . CYS A 1 467 ? 19.816 14.323 -14.742 1.00 52.56 467 CYS A N 1
ATOM 3548 C CA . CYS A 1 467 ? 18.489 13.682 -14.741 1.00 52.56 467 CYS A CA 1
ATOM 3549 C C . CYS A 1 467 ? 17.330 14.585 -15.139 1.00 52.56 467 CYS A C 1
ATOM 3551 O O . CYS A 1 467 ? 17.325 15.777 -14.832 1.00 52.56 467 CYS A O 1
ATOM 3553 N N . ALA A 1 468 ? 16.286 13.947 -15.680 1.00 53.62 468 ALA A N 1
ATOM 3554 C CA . ALA A 1 468 ? 14.930 14.461 -15.579 1.00 53.62 468 ALA A CA 1
ATOM 3555 C C . ALA A 1 468 ? 14.500 14.505 -14.105 1.00 53.62 468 ALA A C 1
ATOM 3557 O O . ALA A 1 468 ? 14.764 13.563 -13.359 1.00 53.62 468 ALA A O 1
ATOM 3558 N N . THR A 1 469 ? 13.864 15.593 -13.680 1.00 50.47 469 THR A N 1
ATOM 3559 C CA . THR A 1 469 ? 13.533 15.818 -12.263 1.00 50.47 469 THR A CA 1
ATOM 3560 C C . THR A 1 469 ? 12.184 15.227 -11.841 1.00 50.47 469 THR A C 1
ATOM 3562 O O . THR A 1 469 ? 11.901 15.198 -10.643 1.00 50.47 469 THR A O 1
ATOM 3565 N N . ALA A 1 470 ? 11.365 14.713 -12.770 1.00 52.59 470 ALA A N 1
ATOM 3566 C CA . ALA A 1 470 ? 10.175 13.931 -12.413 1.00 52.59 470 ALA A CA 1
ATOM 3567 C C . ALA A 1 470 ? 10.492 12.465 -12.138 1.00 52.59 470 ALA A C 1
ATOM 3569 O O . ALA A 1 470 ? 11.441 11.888 -12.675 1.00 52.59 470 ALA A O 1
ATOM 3570 N N . ASP A 1 471 ? 9.602 11.861 -11.355 1.00 49.34 471 ASP A N 1
ATOM 3571 C CA . ASP A 1 471 ? 9.509 10.418 -11.178 1.00 49.34 471 ASP A CA 1
ATOM 3572 C C . ASP A 1 471 ? 9.357 9.707 -12.522 1.00 49.34 471 ASP A C 1
ATOM 3574 O O . ASP A 1 471 ? 8.717 10.220 -13.447 1.00 49.34 471 ASP A O 1
ATOM 3578 N N . ILE A 1 472 ? 9.897 8.488 -12.622 1.00 51.31 472 ILE A N 1
ATOM 3579 C CA . ILE A 1 472 ? 9.692 7.661 -13.810 1.00 51.31 472 ILE A CA 1
ATOM 3580 C C . ILE A 1 472 ? 8.204 7.377 -13.981 1.00 51.31 472 ILE A C 1
ATOM 3582 O O . ILE A 1 472 ? 7.545 6.756 -13.139 1.00 51.31 472 ILE A O 1
ATOM 3586 N N . HIS A 1 473 ? 7.689 7.784 -15.132 1.00 51.06 473 HIS A N 1
ATOM 3587 C CA . HIS A 1 473 ? 6.373 7.398 -15.591 1.00 51.06 473 HIS A CA 1
ATOM 3588 C C . HIS A 1 473 ? 6.349 7.318 -17.115 1.00 51.06 473 HIS A C 1
ATOM 3590 O O . HIS A 1 473 ? 6.960 8.118 -17.826 1.00 51.06 473 HIS A O 1
ATOM 3596 N N . THR A 1 474 ? 5.613 6.332 -17.610 1.00 47.62 474 THR A N 1
ATOM 3597 C CA . THR A 1 474 ? 5.129 6.250 -18.982 1.00 47.62 474 THR A CA 1
ATOM 3598 C C . THR A 1 474 ? 3.658 6.649 -18.918 1.00 47.62 474 THR A C 1
ATOM 3600 O O . THR A 1 474 ? 2.860 6.007 -18.240 1.00 47.62 474 THR A O 1
ATOM 3603 N N . CYS A 1 475 ? 3.271 7.768 -19.527 1.00 54.06 475 CYS A N 1
ATOM 3604 C CA . CYS A 1 475 ? 1.867 8.174 -19.547 1.00 54.06 475 CYS A CA 1
ATOM 3605 C C . CYS A 1 475 ? 1.393 8.425 -20.965 1.00 54.06 475 CYS A C 1
ATOM 3607 O O . CYS A 1 475 ? 1.763 9.409 -21.600 1.00 54.06 475 CYS A O 1
ATOM 3609 N N . VAL A 1 476 ? 0.469 7.579 -21.403 1.00 48.81 476 VAL A N 1
ATOM 3610 C CA . VAL A 1 476 ? -0.490 7.899 -22.454 1.00 48.81 476 VAL A CA 1
ATOM 3611 C C . VAL A 1 476 ? -1.584 8.758 -21.813 1.00 48.81 476 VAL A C 1
ATOM 3613 O O . VAL A 1 476 ? -2.456 8.234 -21.129 1.00 48.81 476 VAL A O 1
ATOM 3616 N N . GLY A 1 477 ? -1.507 10.087 -21.938 1.00 48.56 477 GLY A N 1
ATOM 3617 C CA . GLY A 1 477 ? -2.603 10.995 -21.548 1.00 48.56 477 GLY A CA 1
ATOM 3618 C C . GLY A 1 477 ? -2.926 11.106 -20.045 1.00 48.56 477 GLY A C 1
ATOM 3619 O O . GLY A 1 477 ? -3.901 11.758 -19.680 1.00 48.56 477 GLY A O 1
ATOM 3620 N N . GLY A 1 478 ? -2.124 10.502 -19.162 1.00 44.59 478 GLY A N 1
ATOM 3621 C CA . GLY A 1 478 ? -2.293 10.552 -17.702 1.00 44.59 478 GLY A CA 1
ATOM 3622 C C . GLY A 1 478 ? -1.366 11.529 -16.971 1.00 44.59 478 GLY A C 1
ATOM 3623 O O . GLY A 1 478 ? -1.409 11.586 -15.742 1.00 44.59 478 GLY A O 1
ATOM 3624 N N . ASN A 1 479 ? -0.521 12.283 -17.690 1.00 49.66 479 ASN A N 1
ATOM 3625 C CA . ASN A 1 479 ? 0.411 13.213 -17.048 1.00 49.66 479 ASN A CA 1
ATOM 3626 C C . ASN A 1 479 ? -0.375 14.240 -16.218 1.00 49.66 479 ASN A C 1
ATOM 3628 O O . ASN A 1 479 ? -1.406 14.739 -16.658 1.00 49.66 479 ASN A O 1
ATOM 3632 N N . THR A 1 480 ? 0.082 14.542 -15.001 1.00 49.66 480 THR A N 1
ATOM 3633 C CA . THR A 1 480 ? -0.481 15.612 -14.157 1.00 49.66 480 THR A CA 1
ATOM 3634 C C . THR A 1 480 ? -0.009 17.000 -14.575 1.00 49.66 480 THR A C 1
ATOM 3636 O O . THR A 1 480 ? -0.401 17.989 -13.960 1.00 49.66 480 THR A O 1
ATOM 3639 N N . CYS A 1 481 ? 0.811 17.074 -15.619 1.00 54.69 481 CYS A N 1
ATOM 3640 C CA . CYS A 1 481 ? 1.757 18.153 -15.762 1.00 54.69 481 CYS A CA 1
ATOM 3641 C C . CYS A 1 481 ? 1.711 18.805 -17.149 1.00 54.69 481 CYS A C 1
ATOM 3643 O O . CYS A 1 481 ? 2.051 18.193 -18.164 1.00 54.69 481 CYS A O 1
ATOM 3645 N N . THR A 1 482 ? 1.316 20.074 -17.172 1.00 57.22 482 THR A N 1
ATOM 3646 C CA . THR A 1 482 ? 1.479 20.984 -18.312 1.00 57.22 482 THR A CA 1
ATOM 3647 C C . THR A 1 482 ? 2.972 21.200 -18.591 1.00 57.22 482 THR A C 1
ATOM 3649 O O . THR A 1 482 ? 3.747 21.298 -17.645 1.00 57.22 482 THR A O 1
ATOM 3652 N N . HIS A 1 483 ? 3.374 21.281 -19.861 1.00 61.62 483 HIS A N 1
ATOM 3653 C CA . HIS A 1 483 ? 4.769 21.439 -20.316 1.00 61.62 483 HIS A CA 1
ATOM 3654 C C . HIS A 1 483 ? 5.723 20.256 -20.059 1.00 61.62 483 HIS A C 1
ATOM 3656 O O . HIS A 1 483 ? 6.937 20.394 -20.194 1.00 61.62 483 HIS A O 1
ATOM 3662 N N . LEU A 1 484 ? 5.204 19.078 -19.706 1.00 55.72 484 LEU A N 1
ATOM 3663 C CA . LEU A 1 484 ? 5.989 17.873 -19.414 1.00 55.72 484 LEU A CA 1
ATOM 3664 C C . LEU A 1 484 ? 5.527 16.670 -20.270 1.00 55.72 484 LEU A C 1
ATOM 3666 O O . LEU A 1 484 ? 5.469 15.546 -19.789 1.00 55.72 484 LEU A O 1
ATOM 3670 N N . GLY A 1 485 ? 5.110 16.894 -21.520 1.00 61.19 485 GLY A N 1
ATOM 3671 C CA . GLY A 1 485 ? 4.531 15.880 -22.417 1.00 61.19 485 GLY A CA 1
ATOM 3672 C C . GLY A 1 485 ? 5.026 15.977 -23.864 1.00 61.19 485 GLY A C 1
ATOM 3673 O O . GLY A 1 485 ? 6.144 16.429 -24.105 1.00 61.19 485 GLY A O 1
ATOM 3674 N N . ALA A 1 486 ? 4.196 15.550 -24.826 1.00 62.00 486 ALA A N 1
ATOM 3675 C CA . ALA A 1 486 ? 4.450 15.605 -26.277 1.00 62.00 486 ALA A CA 1
ATOM 3676 C C . ALA A 1 486 ? 5.659 14.784 -26.786 1.00 62.00 486 ALA A C 1
ATOM 3678 O O . ALA A 1 486 ? 6.399 15.192 -27.680 1.00 62.00 486 ALA A O 1
ATOM 3679 N N . CYS A 1 487 ? 5.842 13.589 -26.226 1.00 63.25 487 CYS A N 1
ATOM 3680 C CA . CYS A 1 487 ? 6.901 12.633 -26.558 1.00 63.25 487 CYS A CA 1
ATOM 3681 C C . CYS A 1 487 ? 6.548 11.705 -27.744 1.00 63.25 487 CYS A C 1
ATOM 3683 O O . CYS A 1 487 ? 7.009 10.569 -27.788 1.00 63.25 487 CYS A O 1
ATOM 3685 N N . GLY A 1 488 ? 5.709 12.139 -28.693 1.00 59.47 488 GLY A N 1
ATOM 3686 C CA . GLY A 1 488 ? 5.504 11.423 -29.962 1.00 59.47 488 GLY A CA 1
ATOM 3687 C C . GLY A 1 488 ? 4.628 10.160 -29.934 1.00 59.47 488 GLY A C 1
ATOM 3688 O O . GLY A 1 488 ? 4.523 9.465 -30.952 1.00 59.47 488 GLY A O 1
ATOM 3689 N N . PHE A 1 489 ? 3.976 9.862 -28.808 1.00 63.59 489 PHE A N 1
ATOM 3690 C CA . PHE A 1 489 ? 2.977 8.793 -28.710 1.00 63.59 489 PHE A CA 1
ATOM 3691 C C . PHE A 1 489 ? 1.559 9.348 -28.914 1.00 63.59 489 PHE A C 1
ATOM 3693 O O . PHE A 1 489 ? 1.197 10.347 -28.281 1.00 63.59 489 PHE A O 1
ATOM 3700 N N . ILE A 1 490 ? 0.759 8.714 -29.786 1.00 61.41 490 ILE A N 1
ATOM 3701 C CA . ILE A 1 490 ? -0.625 9.129 -30.062 1.00 61.41 490 ILE A CA 1
ATOM 3702 C C . ILE A 1 490 ? -1.470 8.961 -28.795 1.00 61.41 490 ILE A C 1
ATOM 3704 O O . ILE A 1 490 ? -1.883 7.861 -28.437 1.00 61.41 490 ILE A O 1
ATOM 3708 N N . ALA A 1 491 ? -1.789 10.079 -28.155 1.00 60.28 491 ALA A N 1
ATOM 3709 C CA . ALA A 1 491 ? -3.014 10.205 -27.390 1.00 60.28 491 ALA A CA 1
ATOM 3710 C C . ALA A 1 491 ? -3.974 10.994 -28.276 1.00 60.28 491 ALA A C 1
ATOM 3712 O O . ALA A 1 491 ? -3.666 12.111 -28.685 1.00 60.28 491 ALA A O 1
ATOM 3713 N N . THR A 1 492 ? -5.111 10.416 -28.628 1.00 63.03 492 THR A N 1
ATOM 3714 C CA . THR A 1 492 ? -6.272 11.236 -28.960 1.00 63.03 492 THR A CA 1
ATOM 3715 C C . THR A 1 492 ? -6.762 11.918 -27.680 1.00 63.03 492 THR A C 1
ATOM 3717 O O . THR A 1 492 ? -6.425 11.490 -26.572 1.00 63.03 492 THR A O 1
ATOM 3720 N N . ASP A 1 493 ? -7.562 12.975 -27.780 1.00 63.00 493 ASP A N 1
ATOM 3721 C CA . ASP A 1 493 ? -8.289 13.444 -26.602 1.00 63.00 493 ASP A CA 1
ATOM 3722 C C . ASP A 1 493 ? -9.320 12.402 -26.116 1.00 63.00 493 ASP A C 1
ATOM 3724 O O . ASP A 1 493 ? -9.495 11.326 -26.697 1.00 63.00 493 ASP A O 1
ATOM 3728 N N . LYS A 1 494 ? -10.027 12.727 -25.026 1.00 57.62 494 LYS A N 1
ATOM 3729 C CA . LYS A 1 494 ? -11.069 11.863 -24.447 1.00 57.62 494 LYS A CA 1
ATOM 3730 C C . LYS A 1 494 ? -12.238 11.603 -25.413 1.00 57.62 494 LYS A C 1
ATOM 3732 O O . LYS A 1 494 ? -13.057 10.733 -25.145 1.00 57.62 494 LYS A O 1
ATOM 3737 N N . GLN A 1 495 ? -12.323 12.354 -26.510 1.00 60.16 495 GLN A N 1
ATOM 3738 C CA . GLN A 1 495 ? -13.324 12.272 -27.570 1.00 60.16 495 GLN A CA 1
ATOM 3739 C C . GLN A 1 495 ? -12.759 11.604 -28.837 1.00 60.16 495 GLN A C 1
ATOM 3741 O O . GLN A 1 495 ? -13.371 11.668 -29.907 1.00 60.16 495 GLN A O 1
ATOM 3746 N N . ASN A 1 496 ? -11.602 10.945 -28.718 1.00 61.38 496 ASN A N 1
ATOM 3747 C CA . ASN A 1 496 ? -10.906 10.257 -29.797 1.00 61.38 496 ASN A CA 1
ATOM 3748 C C . ASN A 1 496 ? -10.464 11.188 -30.948 1.00 61.38 496 ASN A C 1
ATOM 3750 O O . ASN A 1 496 ? -10.242 10.727 -32.068 1.00 61.38 496 ASN A O 1
ATOM 3754 N N . GLN A 1 497 ? -10.333 12.493 -30.688 1.00 65.81 497 GLN A N 1
ATOM 3755 C CA . GLN A 1 497 ? -9.856 13.467 -31.668 1.00 65.81 497 GLN A CA 1
ATOM 3756 C C . GLN A 1 497 ? -8.328 13.586 -31.631 1.00 65.81 497 GLN A C 1
ATOM 3758 O O . GLN A 1 497 ? -7.732 13.480 -30.554 1.00 65.81 497 GLN A O 1
ATOM 3763 N N . PRO A 1 498 ? -7.667 13.835 -32.774 1.00 69.31 498 PRO A N 1
ATOM 3764 C CA . PRO A 1 498 ? -6.240 14.128 -32.806 1.00 69.31 498 PRO A CA 1
ATOM 3765 C C . PRO A 1 498 ? -5.903 15.323 -31.909 1.00 69.31 498 PRO A C 1
ATOM 3767 O O . PRO A 1 498 ? -6.532 16.377 -32.002 1.00 69.31 498 PRO A O 1
ATOM 3770 N N . LEU A 1 499 ? -4.898 15.167 -31.050 1.00 70.25 499 LEU A N 1
ATOM 3771 C CA . LEU A 1 499 ? -4.373 16.279 -30.265 1.00 70.25 499 LEU A CA 1
ATOM 3772 C C . LEU A 1 499 ? -3.612 17.280 -31.154 1.00 70.25 499 LEU A C 1
ATOM 3774 O O . LEU A 1 499 ? -3.085 16.897 -32.204 1.00 70.25 499 LEU A O 1
ATOM 3778 N N . PRO A 1 500 ? -3.550 18.565 -30.757 1.00 75.00 500 PRO A N 1
ATOM 3779 C CA . PRO A 1 500 ? -2.837 19.578 -31.518 1.00 75.00 500 PRO A CA 1
ATOM 3780 C C . PRO A 1 500 ? -1.322 19.324 -31.526 1.00 75.00 500 PRO A C 1
ATOM 3782 O O . PRO A 1 500 ? -0.776 18.520 -30.766 1.00 75.00 500 PRO A O 1
ATOM 3785 N N . CYS A 1 501 ? -0.630 20.002 -32.437 1.00 75.38 501 CYS A N 1
ATOM 3786 C CA . CYS A 1 501 ? 0.761 19.719 -32.772 1.00 75.38 501 CYS A CA 1
ATOM 3787 C C . CYS A 1 501 ? 1.723 19.906 -31.581 1.00 75.38 501 CYS A C 1
ATOM 3789 O O . CYS A 1 501 ? 2.668 19.134 -31.388 1.00 75.38 501 CYS A O 1
ATOM 3791 N N . GLU A 1 502 ? 1.473 20.941 -30.787 1.00 74.38 502 GLU A N 1
ATOM 3792 C CA . GLU A 1 502 ? 2.145 21.286 -29.537 1.00 74.38 502 GLU A CA 1
ATOM 3793 C C . GLU A 1 502 ? 2.019 20.196 -28.470 1.00 74.38 502 GLU A C 1
ATOM 3795 O O . GLU A 1 502 ? 2.994 19.900 -27.784 1.00 74.38 502 GLU A O 1
ATOM 3800 N N . ASP A 1 503 ? 0.875 19.515 -28.416 1.00 70.50 503 ASP A N 1
ATOM 3801 C CA . ASP A 1 503 ? 0.578 18.488 -27.419 1.00 70.50 503 ASP A CA 1
ATOM 3802 C C . ASP A 1 503 ? 1.177 17.120 -27.759 1.00 70.50 503 ASP A C 1
ATOM 3804 O O . ASP A 1 503 ? 1.331 16.289 -26.866 1.00 70.50 503 ASP A O 1
ATOM 3808 N N . LEU A 1 504 ? 1.520 16.857 -29.023 1.00 69.31 504 LEU A N 1
ATOM 3809 C CA . LEU A 1 504 ? 2.007 15.543 -29.470 1.00 69.31 504 LEU A CA 1
ATOM 3810 C C . LEU A 1 504 ? 3.467 15.530 -29.900 1.00 69.31 504 LEU A C 1
ATOM 3812 O O . LEU A 1 504 ? 4.162 14.547 -29.645 1.00 69.31 504 LEU A O 1
ATOM 3816 N N . TYR A 1 505 ? 3.914 16.593 -30.568 1.00 71.25 505 TYR A N 1
ATOM 3817 C CA . TYR A 1 505 ? 5.172 16.578 -31.306 1.00 71.25 505 TYR A CA 1
ATOM 3818 C C . TYR A 1 505 ? 6.185 17.604 -30.806 1.00 71.25 505 TYR A C 1
ATOM 3820 O O . TYR A 1 505 ? 7.315 17.583 -31.281 1.00 71.25 505 TYR A O 1
ATOM 3828 N N . VAL A 1 506 ? 5.832 18.550 -29.917 1.00 72.38 506 VAL A N 1
ATOM 3829 C CA . VAL A 1 506 ? 6.807 19.458 -29.263 1.00 72.38 506 VAL A CA 1
ATOM 3830 C C . VAL A 1 506 ? 7.102 18.953 -27.843 1.00 72.38 506 VAL A C 1
ATOM 3832 O O . VAL A 1 506 ? 6.440 19.414 -26.914 1.00 72.38 506 VAL A O 1
ATOM 3835 N N . PRO A 1 507 ? 8.077 18.047 -27.627 1.00 67.62 507 PRO A N 1
ATOM 3836 C CA . PRO A 1 507 ? 8.459 17.631 -26.283 1.00 67.62 507 PRO A CA 1
ATOM 3837 C C . PRO A 1 507 ? 8.594 18.820 -25.320 1.00 67.62 507 PRO A C 1
ATOM 3839 O O . PRO A 1 507 ? 9.354 19.750 -25.587 1.00 67.62 507 PRO A O 1
ATOM 3842 N N . GLY A 1 508 ? 7.835 18.795 -24.225 1.00 64.88 508 GLY A N 1
ATOM 3843 C CA . GLY A 1 508 ? 7.802 19.866 -23.225 1.00 64.88 508 GLY A CA 1
ATOM 3844 C C . GLY A 1 508 ? 6.827 21.024 -23.495 1.00 64.88 508 GLY A C 1
ATOM 3845 O O . GLY A 1 508 ? 6.797 21.975 -22.721 1.00 64.88 508 GLY A O 1
ATOM 3846 N N . ALA A 1 509 ? 6.004 20.982 -24.550 1.00 70.06 509 ALA A N 1
ATOM 3847 C CA . ALA A 1 509 ? 5.056 22.065 -24.859 1.00 70.06 509 ALA A CA 1
ATOM 3848 C C . ALA A 1 509 ? 3.575 21.663 -24.833 1.00 70.06 509 ALA A C 1
ATOM 3850 O O . ALA A 1 509 ? 2.746 22.395 -25.373 1.00 70.06 509 ALA A O 1
ATOM 3851 N N . ASN A 1 510 ? 3.216 20.553 -24.176 1.00 65.62 510 ASN A N 1
ATOM 3852 C CA . ASN A 1 510 ? 1.804 20.228 -23.988 1.00 65.62 510 ASN A CA 1
ATOM 3853 C C . ASN A 1 510 ? 1.093 21.333 -23.194 1.00 65.62 510 ASN A C 1
ATOM 3855 O O . ASN A 1 510 ? 1.537 21.757 -22.126 1.00 65.62 510 ASN A O 1
ATOM 3859 N N . SER A 1 511 ? -0.033 21.765 -23.744 1.00 65.75 511 SER A N 1
ATOM 3860 C CA . SER A 1 511 ? -0.854 22.895 -23.324 1.00 65.75 511 SER A CA 1
ATOM 3861 C C . SER A 1 511 ? -1.581 22.670 -22.001 1.00 65.75 511 SER A C 1
ATOM 3863 O O . SER A 1 511 ? -1.920 23.633 -21.314 1.00 65.75 511 SER A O 1
ATOM 3865 N N . CYS A 1 512 ? -1.829 21.413 -21.619 1.00 55.03 512 CYS A N 1
ATOM 3866 C CA . CYS A 1 512 ? -2.469 21.080 -20.351 1.00 55.03 512 CYS A CA 1
ATOM 3867 C C . CYS A 1 512 ? -2.184 19.650 -19.861 1.00 55.03 512 CYS A C 1
ATOM 3869 O O . CYS A 1 512 ? -1.667 18.791 -20.586 1.00 55.03 512 CYS A O 1
ATOM 3871 N N . LYS A 1 513 ? -2.555 19.416 -18.595 1.00 59.47 513 LYS A N 1
ATOM 3872 C CA . LYS A 1 513 ? -2.613 18.109 -17.930 1.00 59.47 513 LYS A CA 1
ATOM 3873 C C . LYS A 1 513 ? -3.358 17.076 -18.787 1.00 59.47 513 LYS A C 1
ATOM 3875 O O . LYS A 1 513 ? -4.469 17.324 -19.251 1.00 59.47 513 LYS A O 1
ATOM 3880 N N . GLY A 1 514 ? -2.773 15.893 -18.935 1.00 56.53 514 GLY A N 1
ATOM 3881 C CA . GLY A 1 514 ? -3.349 14.756 -19.649 1.00 56.53 514 GLY A CA 1
ATOM 3882 C C . GLY A 1 514 ? -3.289 14.857 -21.175 1.00 56.53 514 GLY A C 1
ATOM 3883 O O . GLY A 1 514 ? -3.952 14.087 -21.868 1.00 56.53 514 GLY A O 1
ATOM 3884 N N . LYS A 1 515 ? -2.510 15.800 -21.717 1.00 59.66 515 LYS A N 1
ATOM 3885 C CA . LYS A 1 515 ? -2.271 15.930 -23.158 1.00 59.66 515 LYS A CA 1
ATOM 3886 C C . LYS A 1 515 ? -0.881 15.428 -23.531 1.00 59.66 515 LYS A C 1
ATOM 3888 O O . LYS A 1 515 ? 0.103 15.742 -22.857 1.00 59.66 515 LYS A O 1
ATOM 3893 N N . GLY A 1 516 ? -0.826 14.657 -24.617 1.00 61.16 516 GLY A N 1
ATOM 3894 C CA . GLY A 1 516 ? 0.400 14.079 -25.159 1.00 61.16 516 GLY A CA 1
ATOM 3895 C C . GLY A 1 516 ? 0.865 12.798 -24.477 1.00 61.16 516 GLY A C 1
ATOM 3896 O O . GLY A 1 516 ? 0.551 12.533 -23.315 1.00 61.16 516 GLY A O 1
ATOM 3897 N N . GLY A 1 517 ? 1.657 12.006 -25.201 1.00 61.09 517 GLY A N 1
ATOM 3898 C CA . GLY A 1 517 ? 2.488 10.973 -24.588 1.00 61.09 517 GLY A CA 1
ATOM 3899 C C . GLY A 1 517 ? 3.592 11.610 -23.749 1.00 61.09 517 GLY A C 1
ATOM 3900 O O . GLY A 1 517 ? 4.247 12.542 -24.210 1.00 61.09 517 GLY A O 1
ATOM 3901 N N . CYS A 1 518 ? 3.803 11.137 -22.528 1.00 62.75 518 CYS A N 1
ATOM 3902 C CA . CYS A 1 518 ? 4.953 11.498 -21.708 1.00 62.75 518 CYS A CA 1
ATOM 3903 C C . CYS A 1 518 ? 5.774 10.250 -21.386 1.00 62.75 518 CYS A C 1
ATOM 3905 O O . CYS A 1 518 ? 5.218 9.181 -21.118 1.00 62.75 518 CYS A O 1
ATOM 3907 N N . GLN A 1 519 ? 7.093 10.413 -21.397 1.00 62.09 519 GLN A N 1
ATOM 3908 C CA . GLN A 1 519 ? 8.036 9.424 -20.913 1.00 62.09 519 GLN A CA 1
ATOM 3909 C C . GLN A 1 519 ? 9.167 10.137 -20.167 1.00 62.09 519 GLN A C 1
ATOM 3911 O O . GLN A 1 519 ? 9.775 11.063 -20.708 1.00 62.09 519 GLN A O 1
ATOM 3916 N N . VAL A 1 520 ? 9.436 9.713 -18.930 1.00 62.56 520 VAL A N 1
ATOM 3917 C CA . VAL A 1 520 ? 10.466 10.319 -18.077 1.00 62.56 520 VAL A CA 1
ATOM 3918 C C . VAL A 1 520 ? 11.488 9.275 -17.607 1.00 62.56 520 VAL A C 1
ATOM 3920 O O . VAL A 1 520 ? 11.110 8.368 -16.867 1.00 62.56 520 VAL A O 1
ATOM 3923 N N . PRO A 1 521 ? 12.782 9.426 -17.955 1.00 65.5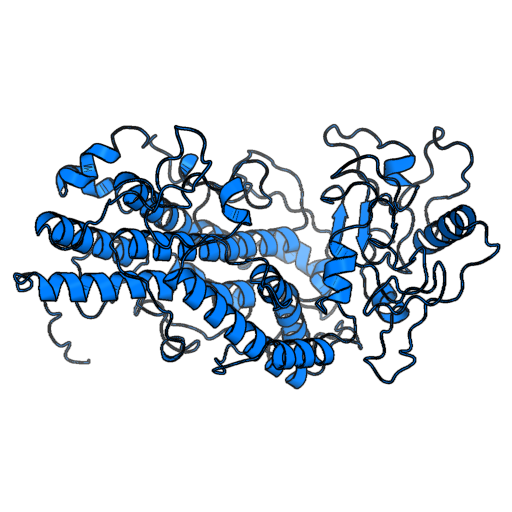0 521 PRO A N 1
ATOM 3924 C CA . PRO A 1 521 ? 13.271 10.217 -19.087 1.00 65.50 521 PRO A CA 1
ATOM 3925 C C . PRO A 1 521 ? 12.774 9.654 -20.431 1.00 65.50 521 PRO A C 1
ATOM 3927 O O . PRO A 1 521 ? 12.402 8.485 -20.512 1.00 65.50 521 PRO A O 1
ATOM 3930 N N . ILE A 1 522 ? 12.818 10.454 -21.500 1.00 71.75 522 ILE A N 1
ATOM 3931 C CA . ILE A 1 522 ? 12.589 9.946 -22.864 1.00 71.75 522 ILE A CA 1
ATOM 3932 C C . ILE A 1 522 ? 13.638 8.868 -23.176 1.00 71.75 522 ILE A C 1
ATOM 3934 O O . ILE A 1 522 ? 14.841 9.133 -23.113 1.00 71.75 522 ILE A O 1
ATOM 3938 N N . SER A 1 523 ? 13.175 7.664 -23.511 1.00 74.56 523 SER A N 1
ATOM 3939 C CA . SER A 1 523 ? 14.017 6.534 -23.902 1.00 74.56 523 SER A CA 1
ATOM 3940 C C . SER A 1 523 ? 14.804 6.867 -25.167 1.00 74.56 523 SER A C 1
ATOM 3942 O O . SER A 1 523 ? 14.299 7.533 -26.073 1.00 74.56 523 SER A O 1
ATOM 3944 N N . ASP A 1 524 ? 16.031 6.363 -25.270 1.00 77.62 524 ASP A N 1
ATOM 3945 C CA . ASP A 1 524 ? 16.817 6.472 -26.504 1.00 77.62 524 ASP A CA 1
ATOM 3946 C C . ASP A 1 524 ? 16.187 5.690 -27.673 1.00 77.62 524 ASP A C 1
ATOM 3948 O O . ASP A 1 524 ? 16.434 6.010 -28.837 1.00 77.62 524 ASP A O 1
ATOM 3952 N N . LYS A 1 525 ? 15.310 4.730 -27.355 1.00 80.56 525 LYS A N 1
ATOM 3953 C CA . LYS A 1 525 ? 14.519 3.921 -28.290 1.00 80.56 525 LYS A CA 1
ATOM 3954 C C . LYS A 1 525 ? 13.120 4.481 -28.558 1.00 80.56 525 LYS A C 1
ATOM 3956 O O . LYS A 1 525 ? 12.371 3.870 -29.309 1.00 80.56 525 LYS A O 1
ATOM 3961 N N . GLN A 1 526 ? 12.731 5.603 -27.950 1.00 78.88 526 GLN A N 1
ATOM 3962 C CA . GLN A 1 526 ? 11.406 6.187 -28.164 1.00 78.88 526 GLN A CA 1
ATOM 3963 C C . GLN A 1 526 ? 11.307 6.795 -29.568 1.00 78.88 526 GLN A C 1
ATOM 3965 O O . GLN A 1 526 ? 11.990 7.779 -29.876 1.00 78.88 526 GLN A O 1
ATOM 3970 N N . LEU A 1 527 ? 10.423 6.235 -30.397 1.00 83.88 527 LEU A N 1
ATOM 3971 C CA . LEU A 1 527 ? 10.177 6.710 -31.761 1.00 83.88 527 LEU A CA 1
ATOM 3972 C C . LEU A 1 527 ? 8.815 7.395 -31.893 1.00 83.88 527 LEU A C 1
ATOM 3974 O O . LEU A 1 527 ? 7.872 7.057 -31.177 1.00 83.88 527 LEU A O 1
ATOM 3978 N N . PHE A 1 528 ? 8.685 8.335 -32.830 1.00 78.38 528 PHE A N 1
ATOM 3979 C CA . PHE A 1 528 ? 7.382 8.893 -33.196 1.00 78.38 528 PHE A CA 1
ATOM 3980 C C . PHE A 1 528 ? 6.489 7.797 -33.793 1.00 78.38 528 PHE A C 1
ATOM 3982 O O . PHE A 1 528 ? 6.839 7.157 -34.785 1.00 78.38 528 PHE A O 1
ATOM 3989 N N . SER A 1 529 ? 5.321 7.585 -33.186 1.00 72.69 529 SER A N 1
ATOM 3990 C CA . SER A 1 529 ? 4.392 6.500 -33.549 1.00 72.69 529 SER A CA 1
ATOM 3991 C C . SER A 1 529 ? 3.581 6.763 -34.828 1.00 72.69 529 SER A C 1
ATOM 3993 O O . SER A 1 529 ? 3.040 5.828 -35.426 1.00 72.69 529 SER A O 1
ATOM 3995 N N . ALA A 1 530 ? 3.525 8.018 -35.277 1.00 72.44 530 ALA A N 1
ATOM 3996 C CA . ALA A 1 530 ? 2.807 8.451 -36.469 1.00 72.44 530 ALA A CA 1
ATOM 3997 C C . ALA A 1 530 ? 3.486 9.646 -37.144 1.00 72.44 530 ALA A C 1
ATOM 3999 O O . ALA A 1 530 ? 4.318 10.329 -36.544 1.00 72.44 530 ALA A O 1
ATOM 4000 N N . ASP A 1 531 ? 3.112 9.878 -38.402 1.00 73.69 531 ASP A N 1
ATOM 4001 C CA . ASP A 1 531 ? 3.550 11.043 -39.163 1.00 73.69 531 ASP A CA 1
ATOM 4002 C C . ASP A 1 531 ? 2.897 12.326 -38.636 1.00 73.69 531 ASP A C 1
ATOM 4004 O O . ASP A 1 531 ? 1.764 12.314 -38.142 1.00 73.69 531 ASP A O 1
ATOM 4008 N N . LEU A 1 532 ? 3.609 13.448 -38.783 1.00 71.31 532 LEU A N 1
ATOM 4009 C CA . LEU A 1 532 ? 3.090 14.771 -38.450 1.00 71.31 532 LEU A CA 1
ATOM 4010 C C . LEU A 1 532 ? 1.758 15.031 -39.176 1.00 71.31 532 LEU A C 1
ATOM 4012 O O . LEU A 1 532 ? 1.695 14.922 -40.405 1.00 71.31 532 LEU A O 1
ATOM 4016 N N . PRO A 1 533 ? 0.709 15.464 -38.457 1.00 71.00 533 PRO A N 1
ATOM 4017 C CA . PRO A 1 533 ? -0.471 16.040 -39.078 1.00 71.00 533 PRO A CA 1
ATOM 4018 C C . PRO A 1 533 ? -0.079 17.182 -40.019 1.00 71.00 533 PRO A C 1
ATOM 4020 O O . PRO A 1 533 ? 0.813 17.969 -39.708 1.00 71.00 533 PRO A O 1
ATOM 4023 N N . SER A 1 534 ? -0.794 17.353 -41.132 1.00 68.19 534 SER A N 1
ATOM 4024 C CA . SER A 1 534 ? -0.548 18.456 -42.078 1.00 68.19 534 SER A CA 1
ATOM 4025 C C . SER A 1 534 ? -0.696 19.851 -41.451 1.00 68.19 534 SER A C 1
ATOM 4027 O O . SER A 1 534 ? -0.252 20.842 -42.023 1.00 68.19 534 SER A O 1
ATOM 4029 N N . THR A 1 535 ? -1.319 19.937 -40.274 1.00 66.50 535 THR A N 1
ATOM 4030 C CA . THR A 1 535 ? -1.451 21.148 -39.454 1.00 66.50 535 THR A CA 1
ATOM 4031 C C . THR A 1 535 ? -0.173 21.507 -38.688 1.00 66.50 535 THR A C 1
ATOM 4033 O O . THR A 1 535 ? -0.053 22.620 -38.183 1.00 66.50 535 THR A O 1
ATOM 4036 N N . CYS A 1 536 ? 0.811 20.608 -38.625 1.00 69.94 536 CYS A N 1
ATOM 4037 C CA . CYS A 1 536 ? 2.110 20.835 -38.008 1.00 69.94 536 CYS A CA 1
ATOM 4038 C C . CYS A 1 536 ? 3.084 21.551 -38.955 1.00 69.94 536 CYS A C 1
ATOM 4040 O O . CYS A 1 536 ? 4.012 20.954 -39.499 1.00 69.94 536 CYS A O 1
ATOM 4042 N N . THR A 1 537 ? 2.896 22.853 -39.155 1.00 67.44 537 THR A N 1
ATOM 4043 C CA . THR A 1 537 ? 3.771 23.644 -40.031 1.00 67.44 537 THR A CA 1
ATOM 4044 C C . THR A 1 537 ? 5.140 23.913 -39.399 1.00 67.44 537 THR A C 1
ATOM 4046 O O . THR A 1 537 ? 5.226 24.244 -38.217 1.00 67.44 537 THR A O 1
ATOM 4049 N N . GLY A 1 538 ? 6.211 23.845 -40.198 1.00 70.38 538 GLY A N 1
ATOM 4050 C CA . GLY A 1 538 ? 7.563 24.237 -39.774 1.00 70.38 538 GLY A CA 1
ATOM 4051 C C . GLY A 1 538 ? 8.362 23.153 -39.045 1.00 70.38 538 GLY A C 1
ATOM 4052 O O . GLY A 1 538 ? 9.358 23.480 -38.397 1.00 70.38 538 GLY A O 1
ATOM 4053 N N . ARG A 1 539 ? 7.943 21.885 -39.146 1.00 69.50 539 ARG A N 1
ATOM 4054 C CA . ARG A 1 539 ? 8.653 20.727 -38.589 1.00 69.50 539 ARG A CA 1
ATOM 4055 C C . ARG A 1 539 ? 8.834 19.621 -39.613 1.00 69.50 539 ARG A C 1
ATOM 4057 O O . ARG A 1 539 ? 8.004 19.460 -40.498 1.00 69.50 539 ARG A O 1
ATOM 4064 N N . ASP A 1 540 ? 9.926 18.885 -39.459 1.00 76.25 540 ASP A N 1
ATOM 4065 C CA . ASP A 1 540 ? 10.321 17.768 -40.318 1.00 76.25 540 ASP A CA 1
ATOM 4066 C C . ASP A 1 540 ? 10.668 16.570 -39.426 1.00 76.25 540 ASP A C 1
ATOM 4068 O O . ASP A 1 540 ? 11.829 16.198 -39.281 1.00 76.25 540 ASP A O 1
ATOM 4072 N N . VAL A 1 541 ? 9.648 16.047 -38.735 1.00 76.56 541 VAL A N 1
ATOM 4073 C CA . VAL A 1 541 ? 9.722 14.756 -38.038 1.00 76.56 541 VAL A CA 1
ATOM 4074 C C . VAL A 1 541 ? 8.731 13.782 -38.658 1.00 76.56 541 VAL A C 1
ATOM 4076 O O . VAL A 1 541 ? 7.626 14.155 -39.051 1.00 76.56 541 VAL A O 1
ATOM 4079 N N . LYS A 1 542 ? 9.130 12.526 -38.780 1.00 82.25 542 LYS A N 1
ATOM 4080 C CA . LYS A 1 542 ? 8.367 11.462 -39.432 1.00 82.25 542 LYS A CA 1
ATOM 4081 C C . LYS A 1 542 ? 8.145 10.312 -38.470 1.00 82.25 542 LYS A C 1
ATOM 4083 O O . LYS A 1 542 ? 8.847 10.178 -37.464 1.00 82.25 542 LYS A O 1
ATOM 4088 N N . LYS A 1 543 ? 7.182 9.449 -38.793 1.00 83.00 543 LYS A N 1
ATOM 4089 C CA . LYS A 1 543 ? 7.038 8.176 -38.092 1.00 83.00 543 LYS A CA 1
ATOM 4090 C C . LYS A 1 543 ? 8.380 7.433 -38.091 1.00 83.00 543 LYS A C 1
ATOM 4092 O O . LYS A 1 543 ? 9.001 7.276 -39.140 1.00 83.00 543 LYS A O 1
ATOM 4097 N N . GLY A 1 544 ? 8.795 6.951 -36.922 1.00 82.00 544 GLY A N 1
ATOM 4098 C CA . GLY A 1 544 ? 10.070 6.254 -36.739 1.00 82.00 544 GLY A CA 1
ATOM 4099 C C . GLY A 1 544 ? 11.259 7.161 -36.406 1.00 82.00 544 GLY A C 1
ATOM 4100 O O . GLY A 1 544 ? 12.316 6.642 -36.057 1.00 82.00 544 GLY A O 1
ATOM 4101 N N . ASP A 1 545 ? 11.114 8.488 -36.451 1.00 86.19 545 ASP A N 1
ATOM 4102 C CA . ASP A 1 545 ? 12.176 9.382 -35.985 1.00 86.19 545 ASP A CA 1
ATOM 4103 C C . ASP A 1 545 ? 12.327 9.310 -34.459 1.00 86.19 545 ASP A C 1
ATOM 4105 O O . ASP A 1 545 ? 11.361 9.094 -33.721 1.00 86.19 545 ASP A O 1
ATOM 4109 N N 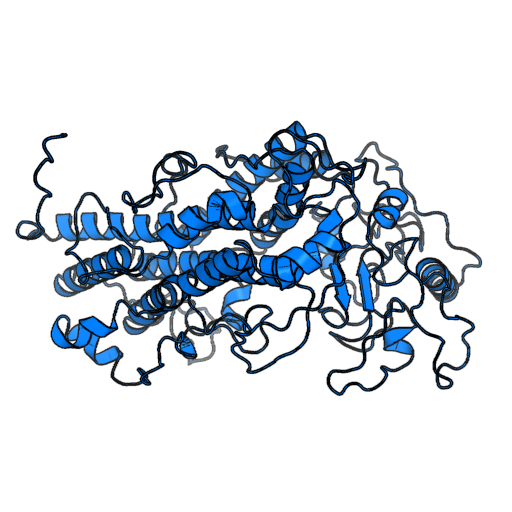. SER A 1 546 ? 13.552 9.524 -33.971 1.00 84.88 546 SER A N 1
ATOM 4110 C CA . SER A 1 546 ? 13.845 9.518 -32.537 1.00 84.88 546 SER A CA 1
ATOM 4111 C C . SER A 1 546 ? 13.270 10.757 -31.851 1.00 84.88 546 SER A C 1
ATOM 4113 O O . SER A 1 546 ? 13.682 11.892 -32.116 1.00 84.88 546 SER A O 1
ATOM 4115 N N . VAL A 1 547 ? 12.376 10.529 -30.889 1.00 80.25 547 VAL A N 1
ATOM 4116 C CA . VAL A 1 547 ? 11.790 11.588 -30.054 1.00 80.25 547 VAL A CA 1
ATOM 4117 C C . VAL A 1 547 ? 12.872 12.265 -29.214 1.00 80.25 547 VAL A C 1
ATOM 4119 O O . VAL A 1 547 ? 12.872 13.487 -29.063 1.00 80.25 547 VAL A O 1
ATOM 4122 N N . TRP A 1 548 ? 13.838 11.490 -28.715 1.00 78.56 548 TRP A N 1
ATOM 4123 C CA . TRP A 1 548 ? 14.973 12.007 -27.950 1.00 78.56 548 TRP A CA 1
ATOM 4124 C C . TRP A 1 548 ? 15.853 12.963 -28.767 1.00 78.56 548 TRP A C 1
ATOM 4126 O O . TRP A 1 548 ? 16.264 14.019 -28.279 1.00 78.56 548 TRP A O 1
ATOM 4136 N N . GLN A 1 549 ? 16.140 12.626 -30.025 1.00 83.56 549 GLN A N 1
ATOM 4137 C CA . GLN A 1 549 ? 16.948 13.492 -30.883 1.00 83.56 549 GLN A CA 1
ATOM 4138 C C . GLN A 1 549 ? 16.215 14.794 -31.220 1.00 83.56 549 GLN A C 1
ATOM 4140 O O . GLN A 1 549 ? 16.836 15.858 -31.194 1.00 83.56 549 GLN A O 1
ATOM 4145 N N . GLU A 1 550 ? 14.910 14.732 -31.493 1.00 82.56 550 GLU A N 1
ATOM 4146 C CA . GLU A 1 550 ? 14.108 15.930 -31.760 1.00 82.56 550 GLU A CA 1
ATOM 4147 C C . GLU A 1 550 ? 14.022 16.846 -30.536 1.00 82.56 550 GLU A C 1
ATOM 4149 O O . GLU A 1 550 ? 14.262 18.050 -30.638 1.00 82.56 550 GLU A O 1
ATOM 4154 N N . ALA A 1 551 ? 13.780 16.271 -29.358 1.00 76.94 551 ALA A N 1
ATOM 4155 C CA . ALA A 1 551 ? 13.822 16.976 -28.083 1.00 76.94 551 ALA A CA 1
ATOM 4156 C C . ALA A 1 551 ? 15.113 17.799 -27.909 1.00 76.94 551 ALA A C 1
ATOM 4158 O O . ALA A 1 551 ? 15.066 19.002 -27.639 1.00 76.94 551 ALA A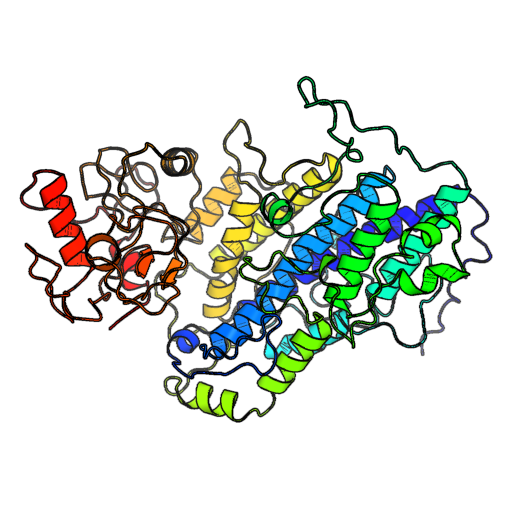 O 1
ATOM 4159 N N . ARG A 1 552 ? 16.277 17.181 -28.154 1.00 79.06 552 ARG A N 1
ATOM 4160 C CA . ARG A 1 552 ? 17.575 17.870 -28.080 1.00 79.06 552 ARG A CA 1
ATOM 4161 C C . ARG A 1 552 ? 17.718 18.989 -29.109 1.00 79.06 552 ARG A C 1
ATOM 4163 O O . ARG A 1 552 ? 18.280 20.030 -28.774 1.00 79.06 552 ARG A O 1
ATOM 4170 N N . LYS A 1 553 ? 17.222 18.810 -30.339 1.00 81.81 553 LYS A N 1
ATOM 4171 C CA . LYS A 1 553 ? 17.248 19.860 -31.377 1.00 81.81 553 LYS A CA 1
ATOM 4172 C C . LYS A 1 553 ? 16.412 21.072 -30.965 1.00 81.81 553 LYS A C 1
ATOM 4174 O O . LYS A 1 553 ? 16.882 22.205 -31.067 1.00 81.81 553 LYS A O 1
ATOM 4179 N N . LEU A 1 554 ? 15.194 20.838 -30.474 1.00 77.44 554 LEU A N 1
ATOM 4180 C CA . LEU A 1 554 ? 14.292 21.898 -30.017 1.00 77.44 554 LEU A CA 1
ATOM 4181 C C . LEU A 1 554 ? 14.889 22.663 -28.838 1.00 77.44 554 LEU A C 1
ATOM 4183 O O . LEU A 1 554 ? 14.864 23.894 -28.822 1.00 77.44 554 LEU A O 1
ATOM 4187 N N . PHE A 1 555 ? 15.493 21.945 -27.893 1.00 74.25 555 PHE A N 1
ATOM 4188 C CA . PHE A 1 555 ? 16.137 22.557 -26.741 1.00 74.25 555 PHE A CA 1
ATOM 4189 C C . PHE A 1 555 ? 17.387 23.358 -27.138 1.00 74.25 555 PHE A C 1
ATOM 4191 O O . PHE A 1 555 ? 17.543 24.494 -26.698 1.00 74.25 555 PHE A O 1
ATOM 4198 N N . ALA A 1 556 ? 18.232 22.843 -28.041 1.00 77.00 556 ALA A N 1
ATOM 4199 C CA . ALA A 1 556 ? 19.373 23.588 -28.589 1.00 77.00 556 ALA A CA 1
ATOM 4200 C C . ALA A 1 556 ? 18.931 24.919 -29.219 1.00 77.00 556 ALA A C 1
ATOM 4202 O O . ALA A 1 556 ? 19.497 25.975 -28.934 1.00 77.00 556 ALA A O 1
ATOM 4203 N N . LYS A 1 557 ? 17.855 24.872 -30.017 1.00 81.00 557 LYS A N 1
ATOM 4204 C CA . LYS A 1 557 ? 17.247 26.050 -30.641 1.00 81.00 557 LYS A CA 1
ATOM 4205 C C . LYS A 1 557 ? 16.719 27.040 -29.600 1.00 81.00 557 LYS A C 1
ATOM 4207 O O . LYS A 1 557 ? 16.984 28.231 -29.726 1.00 81.00 557 LYS A O 1
ATOM 4212 N N . ALA A 1 558 ? 16.008 26.564 -28.577 1.00 73.19 558 ALA A N 1
ATOM 4213 C CA . ALA A 1 558 ? 15.480 27.406 -27.501 1.00 73.19 558 ALA A CA 1
ATOM 4214 C C . ALA A 1 558 ? 16.593 28.104 -26.699 1.00 73.19 558 ALA A C 1
ATOM 4216 O O . ALA A 1 558 ? 16.434 29.251 -26.295 1.00 73.19 558 ALA A O 1
ATOM 4217 N N . GLN A 1 559 ? 17.734 27.434 -26.523 1.00 71.06 559 GLN A N 1
ATOM 4218 C CA . GLN A 1 559 ? 18.912 27.969 -25.833 1.00 71.06 559 GLN A CA 1
ATOM 4219 C C . GLN A 1 559 ? 19.839 28.792 -26.740 1.00 71.06 559 GLN A C 1
ATOM 4221 O O . GLN A 1 559 ? 20.866 29.286 -26.281 1.00 71.06 559 GLN A O 1
ATOM 4226 N N . ASN A 1 560 ? 19.497 28.946 -28.024 1.00 82.00 560 ASN A N 1
ATOM 4227 C CA . ASN A 1 560 ? 20.320 29.619 -29.027 1.00 82.00 560 ASN A CA 1
ATOM 4228 C C . ASN A 1 560 ? 21.756 29.054 -29.117 1.00 82.00 560 ASN A C 1
ATOM 4230 O O . ASN A 1 560 ? 22.734 29.796 -29.229 1.00 82.00 560 ASN A O 1
ATOM 4234 N N . VAL A 1 561 ? 21.885 27.725 -29.063 1.00 77.25 561 VAL A N 1
ATOM 4235 C CA . VAL A 1 561 ? 23.160 27.009 -29.220 1.00 77.25 561 VAL A CA 1
ATOM 4236 C C . VAL A 1 561 ? 23.105 26.055 -30.408 1.00 77.25 561 VAL A C 1
ATOM 4238 O O . VAL A 1 561 ? 22.076 25.449 -30.692 1.00 77.25 561 VAL A O 1
ATOM 4241 N N . ALA A 1 562 ? 24.232 25.902 -31.108 1.00 79.12 562 ALA A N 1
ATOM 4242 C CA . ALA A 1 562 ? 24.305 25.046 -32.293 1.00 79.12 562 ALA A CA 1
ATOM 4243 C C . ALA A 1 562 ? 24.132 23.558 -31.955 1.00 79.12 562 ALA A C 1
ATOM 4245 O O . ALA A 1 562 ? 23.478 22.831 -32.692 1.00 79.12 562 ALA A O 1
ATOM 4246 N N . ASN A 1 563 ? 24.716 23.112 -30.841 1.00 78.38 563 ASN A N 1
ATOM 4247 C CA . ASN A 1 563 ? 24.613 21.744 -30.350 1.00 78.38 563 ASN A CA 1
ATOM 4248 C C . ASN A 1 563 ? 24.619 21.747 -28.824 1.00 78.38 563 ASN A C 1
ATOM 4250 O O . ASN A 1 563 ? 25.382 22.490 -28.204 1.00 78.38 563 ASN A O 1
ATOM 4254 N N . LEU A 1 564 ? 23.809 20.874 -28.228 1.00 71.75 564 LEU A N 1
ATOM 4255 C CA . LEU A 1 564 ? 23.887 20.615 -26.797 1.00 71.75 564 LEU A CA 1
ATOM 4256 C C . LEU A 1 564 ? 25.071 19.692 -26.490 1.00 71.75 564 LEU A C 1
ATOM 4258 O O . LEU A 1 564 ? 25.327 18.756 -27.256 1.00 71.75 564 LEU A O 1
ATOM 4262 N N . PRO A 1 565 ? 25.764 19.908 -25.363 1.00 68.62 565 PRO A N 1
ATOM 4263 C CA . PRO A 1 565 ? 26.793 18.991 -24.875 1.00 68.62 565 PRO A CA 1
ATOM 4264 C C . PRO A 1 565 ? 26.232 17.581 -24.651 1.00 68.62 565 PRO A C 1
ATOM 4266 O O . PRO A 1 565 ? 25.027 17.399 -24.455 1.00 68.62 565 PRO A O 1
ATOM 4269 N N . ALA A 1 566 ? 27.107 16.573 -24.674 1.00 69.19 566 ALA A N 1
ATOM 4270 C CA . ALA A 1 566 ? 26.732 15.243 -24.206 1.00 69.19 566 ALA A CA 1
ATOM 4271 C C . ALA A 1 566 ? 26.238 15.338 -22.746 1.00 69.19 566 ALA A C 1
ATOM 4273 O O . ALA A 1 566 ? 26.813 16.122 -21.985 1.00 69.19 566 ALA A O 1
ATOM 4274 N N . PRO A 1 567 ? 25.186 14.594 -22.359 1.00 64.19 567 PRO A N 1
ATOM 4275 C CA . PRO A 1 567 ? 24.732 14.550 -20.971 1.00 64.19 567 PRO A CA 1
ATOM 4276 C C . PRO A 1 567 ? 25.895 14.194 -20.040 1.00 64.19 567 PRO A C 1
ATOM 4278 O O . PRO A 1 567 ? 26.631 13.249 -20.332 1.00 64.19 567 PRO A O 1
ATOM 4281 N N . ASN A 1 568 ? 26.080 14.949 -18.956 1.00 60.06 568 ASN A N 1
ATOM 4282 C CA . ASN A 1 568 ? 27.134 14.653 -17.997 1.00 60.06 568 ASN A CA 1
ATOM 4283 C C . ASN A 1 568 ? 26.698 13.489 -17.097 1.00 60.06 568 ASN A C 1
ATOM 4285 O O . ASN A 1 568 ? 25.651 13.558 -16.454 1.00 60.06 568 ASN A O 1
ATOM 4289 N N . SER A 1 569 ? 27.504 12.428 -17.067 1.00 57.34 569 SER A N 1
ATOM 4290 C CA . SER A 1 569 ? 27.271 11.230 -16.256 1.00 57.34 569 SER A CA 1
ATOM 4291 C C . SER A 1 569 ? 28.248 11.077 -15.081 1.00 57.34 569 SER A C 1
ATOM 4293 O O . SER A 1 569 ? 28.276 10.046 -14.412 1.00 57.34 569 SER A O 1
ATOM 4295 N N . GLN A 1 570 ? 29.109 12.070 -14.843 1.00 54.47 570 GLN A N 1
ATOM 4296 C CA . GLN A 1 570 ? 30.158 11.983 -13.828 1.00 54.47 570 GLN A CA 1
ATOM 4297 C C . GLN A 1 570 ? 30.093 13.160 -12.856 1.00 54.47 570 GLN A C 1
ATOM 4299 O O . GLN A 1 570 ? 30.046 14.330 -13.251 1.00 54.47 570 GLN A O 1
ATOM 4304 N N . HIS A 1 571 ? 30.112 12.836 -11.563 1.00 52.16 571 HIS A N 1
ATOM 4305 C CA . HIS A 1 571 ? 30.145 13.817 -10.486 1.00 52.16 571 HIS A CA 1
ATOM 4306 C C . HIS A 1 571 ? 31.545 14.441 -10.410 1.00 52.16 571 HIS A C 1
ATOM 4308 O O . HIS A 1 571 ? 32.539 13.734 -10.268 1.00 52.16 571 HIS A O 1
ATOM 4314 N N . ALA A 1 572 ? 31.651 15.772 -10.439 1.00 44.38 572 ALA A N 1
ATOM 4315 C CA . ALA A 1 572 ? 32.958 16.441 -10.370 1.00 44.38 572 ALA A CA 1
ATOM 4316 C C . ALA A 1 572 ? 33.636 16.345 -8.981 1.00 44.38 572 ALA A C 1
ATOM 4318 O O . ALA A 1 572 ? 34.842 16.546 -8.879 1.00 44.38 572 ALA A O 1
ATOM 4319 N N . ASN A 1 573 ? 32.874 16.019 -7.926 1.00 47.84 573 ASN A N 1
ATOM 4320 C CA . ASN A 1 573 ? 33.302 16.107 -6.518 1.00 47.84 573 ASN A CA 1
ATOM 4321 C C . ASN A 1 573 ? 33.201 14.781 -5.729 1.00 47.84 573 ASN A C 1
ATOM 4323 O O . ASN A 1 573 ? 33.060 14.812 -4.513 1.00 47.84 573 ASN A O 1
ATOM 4327 N N . GLY A 1 574 ? 33.236 13.619 -6.391 1.00 47.41 574 GLY A N 1
ATOM 4328 C CA . GLY A 1 574 ? 33.228 12.318 -5.696 1.00 47.41 574 GLY A CA 1
ATOM 4329 C C . GLY A 1 574 ? 31.875 11.865 -5.121 1.00 47.41 574 GLY A C 1
ATOM 4330 O O . GLY A 1 574 ? 31.857 10.958 -4.297 1.00 47.41 574 GLY A O 1
ATOM 4331 N N . GLY A 1 575 ? 30.762 12.477 -5.546 1.00 49.22 575 GLY A N 1
ATOM 4332 C CA . GLY A 1 575 ? 29.403 11.960 -5.319 1.00 49.22 575 GLY A CA 1
ATOM 4333 C C . GLY A 1 575 ? 29.051 10.805 -6.269 1.00 49.22 575 GLY A C 1
ATOM 4334 O O . GLY A 1 575 ? 29.860 10.441 -7.126 1.00 49.22 575 GLY A O 1
ATOM 4335 N N . VAL A 1 576 ? 27.850 10.230 -6.127 1.00 51.31 576 VAL A N 1
ATOM 4336 C CA . VAL A 1 576 ? 27.395 9.069 -6.920 1.00 51.31 576 VAL A CA 1
ATOM 4337 C C . VAL A 1 576 ? 27.483 9.369 -8.422 1.00 51.31 576 VAL A C 1
ATOM 4339 O O . VAL A 1 576 ? 27.033 10.413 -8.901 1.00 51.31 576 VAL A O 1
ATOM 4342 N N . ASN A 1 577 ? 28.099 8.455 -9.177 1.00 55.75 577 ASN A N 1
ATOM 4343 C CA . ASN A 1 577 ? 28.172 8.545 -10.633 1.00 55.75 577 ASN A CA 1
ATOM 4344 C C . ASN A 1 577 ? 26.807 8.198 -11.226 1.00 55.75 577 ASN A C 1
ATOM 4346 O O . ASN A 1 577 ? 26.394 7.043 -11.198 1.00 55.75 577 ASN A O 1
ATOM 4350 N N . TYR A 1 578 ? 26.126 9.192 -11.781 1.00 57.16 578 TYR A N 1
ATOM 4351 C CA . TYR A 1 578 ? 24.845 9.000 -12.441 1.00 57.16 578 TYR A CA 1
ATOM 4352 C C . TYR A 1 578 ? 25.028 8.640 -13.923 1.00 57.16 578 TYR A C 1
ATOM 4354 O O . TYR A 1 578 ? 25.536 9.450 -14.690 1.00 57.16 578 TYR A O 1
ATOM 4362 N N . ASP A 1 579 ? 24.538 7.488 -14.384 1.00 63.03 579 ASP A N 1
ATOM 4363 C CA . ASP A 1 579 ? 24.555 7.148 -15.815 1.00 63.03 579 ASP A CA 1
ATOM 4364 C C . ASP A 1 579 ? 23.206 7.427 -16.495 1.00 63.03 579 ASP A C 1
ATOM 4366 O O . ASP A 1 579 ? 22.337 6.564 -16.639 1.00 63.03 579 ASP A O 1
ATOM 4370 N N . GLY A 1 580 ? 23.031 8.657 -16.982 1.00 62.78 580 GLY A N 1
ATOM 4371 C CA . GLY A 1 580 ? 21.811 9.037 -17.701 1.00 62.78 580 GLY A CA 1
ATOM 4372 C C . GLY A 1 580 ? 21.619 8.336 -19.029 1.00 62.78 580 GLY A C 1
ATOM 4373 O O . GLY A 1 580 ? 20.492 8.251 -19.519 1.00 62.78 580 GLY A O 1
ATOM 4374 N N . THR A 1 581 ? 22.697 7.839 -19.628 1.00 68.06 581 THR A N 1
ATOM 4375 C CA . THR A 1 581 ? 22.607 7.049 -20.853 1.00 68.06 581 THR A CA 1
ATOM 4376 C C . THR A 1 581 ? 22.052 5.671 -20.528 1.00 68.06 581 THR A C 1
ATOM 4378 O O . THR A 1 581 ? 21.077 5.272 -21.161 1.00 68.06 581 THR A O 1
ATOM 4381 N N . ALA A 1 582 ? 22.563 5.010 -19.485 1.00 65.81 582 ALA A N 1
ATOM 4382 C CA . ALA A 1 582 ? 21.987 3.767 -18.980 1.00 65.81 582 ALA A CA 1
ATOM 4383 C C . ALA A 1 582 ? 20.528 3.951 -18.539 1.00 65.81 582 ALA A C 1
ATOM 4385 O O . ALA A 1 582 ? 19.681 3.148 -18.924 1.00 65.81 582 ALA A O 1
ATOM 4386 N N . ARG A 1 583 ? 20.196 5.044 -17.828 1.00 65.12 583 ARG A N 1
ATOM 4387 C CA . ARG A 1 583 ? 18.806 5.339 -17.431 1.00 65.12 583 ARG A CA 1
ATOM 4388 C C . ARG A 1 583 ? 17.882 5.441 -18.642 1.00 65.12 583 ARG A C 1
ATOM 4390 O O . ARG A 1 583 ? 16.829 4.821 -18.639 1.00 65.12 583 ARG A O 1
ATOM 4397 N N . ARG A 1 584 ? 18.257 6.185 -19.690 1.00 72.00 584 ARG A N 1
ATOM 4398 C CA . ARG A 1 584 ? 17.444 6.307 -20.919 1.00 72.00 584 ARG A CA 1
ATOM 4399 C C . ARG A 1 584 ? 17.315 4.982 -21.669 1.00 72.00 584 ARG A C 1
ATOM 4401 O O . ARG A 1 584 ? 16.218 4.663 -22.115 1.00 72.00 584 ARG A O 1
ATOM 4408 N N . ALA A 1 585 ? 18.396 4.209 -21.760 1.00 71.75 585 ALA A N 1
ATOM 4409 C CA . ALA A 1 585 ? 18.390 2.892 -22.396 1.00 71.75 585 ALA A CA 1
ATOM 4410 C C . ALA A 1 585 ? 17.507 1.871 -21.657 1.00 71.75 585 ALA A C 1
ATOM 4412 O O . ALA A 1 585 ? 16.997 0.928 -22.272 1.00 71.75 585 ALA A O 1
ATOM 4413 N N . ALA A 1 586 ? 17.336 2.064 -20.346 1.00 65.62 586 ALA A N 1
ATOM 4414 C CA . ALA A 1 586 ? 16.544 1.216 -19.468 1.00 65.62 586 ALA A CA 1
ATOM 4415 C C . ALA A 1 586 ? 15.040 1.504 -19.498 1.00 65.62 586 ALA A C 1
ATOM 4417 O O . ALA A 1 586 ? 14.252 0.624 -19.157 1.00 65.62 586 ALA A O 1
ATOM 4418 N N . VAL A 1 587 ? 14.618 2.714 -19.880 1.00 65.31 587 VAL A N 1
ATOM 4419 C CA . VAL A 1 587 ? 13.187 3.021 -19.970 1.00 65.31 587 VAL A CA 1
ATOM 4420 C C . VAL A 1 587 ? 12.605 2.345 -21.209 1.00 65.31 587 VAL A C 1
ATOM 4422 O O . VAL A 1 587 ? 13.013 2.636 -22.337 1.00 65.31 587 VAL A O 1
ATOM 4425 N N . THR A 1 588 ? 11.612 1.477 -21.008 1.00 67.62 588 THR A N 1
ATOM 4426 C CA . THR A 1 588 ? 10.866 0.839 -22.099 1.00 67.62 588 THR A CA 1
ATOM 4427 C C . THR A 1 588 ? 10.159 1.901 -22.947 1.00 67.62 588 THR A C 1
ATOM 4429 O O . THR A 1 588 ? 9.382 2.687 -22.390 1.00 67.62 588 THR A O 1
ATOM 4432 N N . PRO A 1 589 ? 10.404 1.961 -24.271 1.00 66.38 589 PRO A N 1
ATOM 4433 C CA . PRO A 1 589 ? 9.730 2.901 -25.159 1.00 66.38 589 PRO A CA 1
ATOM 4434 C C . PRO A 1 589 ? 8.223 2.634 -25.197 1.00 66.38 589 PRO A C 1
ATOM 4436 O O . PRO A 1 589 ? 7.770 1.495 -25.177 1.00 66.38 589 PRO A O 1
ATOM 4439 N N . THR A 1 590 ? 7.438 3.703 -25.275 1.00 60.94 590 THR A N 1
ATOM 4440 C CA . THR A 1 590 ? 5.981 3.632 -25.476 1.00 60.94 590 THR A CA 1
ATOM 4441 C C . THR A 1 590 ? 5.608 3.334 -26.929 1.00 60.94 590 THR A C 1
ATOM 4443 O O . THR A 1 590 ? 4.500 2.884 -27.201 1.00 60.94 590 THR A O 1
ATOM 4446 N N . SER A 1 591 ? 6.539 3.538 -27.863 1.00 61.28 591 SER A N 1
ATOM 4447 C CA . SER A 1 591 ? 6.430 3.117 -29.261 1.00 61.28 591 SER A CA 1
ATOM 4448 C C . SER A 1 591 ? 7.798 2.768 -29.837 1.00 61.28 591 SER A C 1
ATOM 4450 O O . SER A 1 591 ? 8.785 3.450 -29.555 1.00 61.28 591 SER A O 1
ATOM 4452 N N . THR A 1 592 ? 7.816 1.719 -30.658 1.00 55.41 592 THR A N 1
ATOM 4453 C CA . THR A 1 592 ? 8.985 1.153 -31.351 1.00 55.41 592 THR A CA 1
ATOM 4454 C C . THR A 1 592 ? 8.784 1.113 -32.849 1.00 55.41 592 THR A C 1
ATOM 4456 O O . THR A 1 592 ? 7.625 0.866 -33.263 1.00 55.41 592 THR A O 1
#

Sequence (592 aa):
MSTGKPAVTLSRLNHSGDIIQALHAHLSAICAVEFYTIPLYLTATYSFSVATGNSSYQYVPKENCNGGSSKQNLFFWIQQKSLSVAVQEMYHLQCASNIANAVGFSPQLDPSIFDWTGPVPHLPSVKGVGLNNLPATLDVLIGIETPAEGGFPPPNMEVAYDSISALYHATLVLLDKAVLLEELFPLEPGPVIPNAVPNQQTEAPNQMDYLTFQSRYIYTVVKCKRDIAHLANAVSFQGEGAGVVQDFATRFPNLAKVLQQGDDGSNGMIPTQYQSAPHSRFAAWDCTSHYDRFVALKATLDGNVDYDAAVAQLPAQRTVFNALNAEDPDRPNWVASPGALDTCINLAYSRTLDIINQGMKTGGGLDPATPGGGFTFTEVMTSFKYLIPQLWQWGQVPSFSYVPGVTDDQLQAAFDEADPLCLYHWDAVTAEIRKGGEKDMNVCQGLNTCKGLGWGGLGTKAGDGACATADIHTCVGGNTCTHLGACGFIATDKQNQPLPCEDLYVPGANSCKGKGGCQVPISDKQLFSADLPSTCTGRDVKKGDSVWQEARKLFAKAQNVANLPAPNSQHANGGVNYDGTARRAAVTPTST

InterPro domains:
  IPR012347 Ferritin-like [G3DSA:1.20.1260.10] (17-305)
  IPR026820 Iminophenyl-pyruvate dimer synthase [PF12902] (32-245)

Foldseek 3Di:
DDPDDPFPDPPPPPDLVVLVLLLLVLLQQQLQLLVLVLLLLLLQLLQFFPLLVLFPQWDQDPAWPVPDRDTDRPLVVLSLLSVLVSVVSVLLSLLSLQLQLQQVHQHAHDLVQNDQQAARRLANVQGHNGRDYNLSCLVSLLQALADDPPDADARGSSSHDSYSLNSLLNSVVSVLVSVVVVPGGPPPFADDDVPDDPPPQRFRFLRADAPVCVQWAPQRTHSDPLSSQVSQQLVSCQRHLDRSCVVVCPPRVPNNVNPPPQPPPPVSFRGPNSFTDCPDPSNRCRRHHSSRSSVVSNVCVPDNPSNVVSQVSGPPPDDRGQAAQDARPPQAPQQFDLVLLQQLLQLLLQVLSVLSSVSSVRNDYQAPPPPVQADGNCLSVVVSSPSSSSCSNNSHRHDHHHDPPRDSVNNLVSCVRRCLQPLRRRDPLLVVLVVDDPDFLQAAAQQTQQQLHEDVRHDRHGGQHQFRSDHFDWDQLQAQDAQQAQLQDDDAPPVNHGDDCQQHHAHRRRHHRSGHTGGTHAAQQAFRCAQDDPNPPPDDHGGGDGSNVSNQVNSCVVSVHPGHDHHQQQDPPPGRRHDSNSVNNPGDYPHD

Radius of gyration: 25.78 Å; chains: 1; bounding box: 65×64×78 Å

Organism: NCBI:txid2021234

pLDDT: mean 76.87, std 17.65, range [30.62, 98.62]

Secondary structure (DSSP, 8-state):
---PPPP--GGG--SHHHHHHHHHHHHHHHHHHHHHHHHHHHHHHT-B-GGGGG---EE--S--TT-----EEHHHHHHHHHHHHHHHHHHHHHHHHHHHHTTT------GGG--TTSEETTEEEEE---S--HHHHHHHHHHHTPPPSSSPPPP-TT---SSHHHHHHHHHHHHHHHHHTTSS---------TT--TT---PPTT-EE-HHHHTT-S-SS-SSHHHHHHHHHHHHHHHHSS-TTGGGGGT-HHHHTTSSS-----SSPPPGGGSPPTTSTTTTTTTS-HHHHHHHHHHHHTT-HHHHHHHTTSPTT--SBPPTT---TT--TTSPPHHHHHHHHHHHHHHHHHHHHHHHHH-EESS---TT-PPPHHHHHHHHHHHHHHHHHTT--------TT--HHHHHHHHHHH-TT-SS---HHHHHHHT--TT--TTTT---SSTT-SGGG---STT--S--SSPP-EEES----TTS---S---B-TTSPBPPHHHHHSTT--SSTT-SEEESSPPTT-B-SSPPPTT-TT----TT-BHHHHHHHHHHHHTT-SSPPPPP-S-TTSS----HHHHHHHSPPS--